Protein 4B0Z (pdb70)

Nearest PDB structures (foldseek):
  4b0z-assembly1_B  TM=9.616E-01  e=6.876E-28  Schizosaccharomyces pombe
  9e8g-assembly1_d  TM=8.064E-01  e=1.016E-12  Homo sapiens
  8amz-assembly1_T  TM=8.116E-01  e=1.556E-12  Spinacia oleracea
  6fvv-assembly1_T  TM=8.143E-01  e=1.439E-11  Saccharomyces cerevisiae S288C
  7w3f-assembly1_d  TM=8.340E-01  e=2.173E-09  Homo sapiens

Sequence (447 aa):
GPLGSMSTLDLNHLADLYDDRKDWNACKKKELLKLKVELAKQQNLFVPTSDKEKASFARNVVFEYGVLVSIIQTCDIESSFARYASQVIPFYHDSLVPSSRMMGLVTGLNLLYLLSEENRIAEFHTALESVPDKSLFERDPYVEWVISLEQNVMMEGAFDKVASMIRSCNFPEFSYFMKIVMSMVRNNEIATCAEKVYSEIPLSNATSLLYLENTKETEKLAEERGWDIRDGVIYFPDLNHLADLYDRKDWNACKKELLKLKVELAKQNLFVPTSDKEKASFARNVFEYGVLVSIQTCDIESFARYASQVIPFYHDSLVPSSRMGLVTGLNLLYLLSENRIAEFHTALESVPDKSLFERDPYVEWVISLEQNVMMMEGAFDKVASMIRRSCNFPEFSYFMKIVMSMMVRNNEIATCAEKVYSEIPLSNATSSLLYLENTKKETEKLAEERGWDIRDGVIYFPKE

B-factor: mean 35.3, std 14.36, range [13.05, 118.1]

Radius of gyration: 31.56 Å; Cα contacts (8 Å, |Δi|>4): 439; chains: 2; bounding box: 63×88×62 Å

Solvent-accessible surface area: 23572 Å² total; per-residue (Å²): 51,32,34,30,117,183,45,142,28,50,24,109,96,0,35,64,17,32,119,174,138,65,46,106,27,0,99,152,17,3,112,111,0,28,72,42,0,59,135,98,131,6,78,110,46,48,111,52,104,112,66,2,26,8,0,11,28,0,0,0,21,0,0,5,2,5,9,61,42,92,40,41,141,18,0,33,98,13,5,74,42,0,42,60,2,38,89,105,71,26,125,77,24,113,36,30,6,13,1,15,0,0,23,2,0,32,13,0,7,92,103,88,49,80,83,0,77,89,23,21,122,53,16,94,69,82,49,8,36,125,150,22,75,51,0,85,37,0,24,39,0,4,88,18,32,125,121,15,24,14,69,127,0,7,68,32,21,199,74,34,131,38,104,40,0,78,80,2,21,164,64,0,20,59,45,6,29,72,85,3,0,39,9,1,52,73,6,39,93,96,11,62,16,75,78,2,16,82,36,2,81,19,131,49,72,138,65,0,83,139,21,2,120,150,67,52,15,74,52,125,150,44,28,0,66,23,126,130,23,108,92,0,28,74,9,32,110,151,135,58,47,109,26,0,75,153,24,3,117,135,12,39,70,69,0,60,152,80,126,9,73,106,50,42,111,57,111,146,88,3,28,55,0,11,28,0,0,0,19,0,1,5,2,2,8,60,47,72,53,37,142,17,0,32,99,13,6,76,40,0,38,58,2,32,89,92,86,28,124,80,24,113,36,31,6,15,1,10,0,0,24,2,0,25,12,7,4,89,94,88,39,80,82,0,86,78,24,19,130,51,12,92,72,105,50,10,44,142,151,24,72,54,0,84,32,0,24,39,0,6,100,20,22,100,140,32,37,16,106,100,0,10,51,11,25,180,73,28,123,34,105,38,0,39,75,1,13,132,59,4,14,50,87,5,34,74,83,5,0,50,10,2,39,50,8,37,72,90,8,63,23,70,82,2,12,83,33,2,64,29,133,63,34,134,70,0,84,125,17,1,150,149,69,50,12,88,55,133,151,36,30,0,61,10,82,95,218

Structure (mmCIF, N/CA/C/O backbone):
data_4B0Z
#
_entry.id   4B0Z
#
_cell.length_a   41.780
_cell.length_b   91.380
_cell.length_c   143.340
_cell.angle_alpha   90.00
_cell.angle_beta   90.00
_cell.angle_gamma   90.00
#
_symmetry.space_group_name_H-M   'P 21 21 21'
#
loop_
_entity.id
_entity.type
_entity.pdbx_description
1 polymer '26S PROTEASOME REGULATORY SUBUNIT RPN12'
2 non-polymer 'NITRATE ION'
3 non-polymer MONOTHIOGLYCEROL
4 non-polymer GLYCEROL
5 water water
#
loop_
_atom_site.group_PDB
_atom_site.id
_atom_site.type_symbol
_atom_site.label_atom_id
_atom_site.label_alt_id
_atom_site.label_comp_id
_atom_site.label_asym_id
_atom_site.label_entity_id
_atom_site.label_seq_id
_atom_site.pdbx_PDB_ins_code
_atom_site.Cartn_x
_atom_site.Cartn_y
_atom_site.Cartn_z
_atom_site.occupancy
_atom_site.B_iso_or_equiv
_atom_site.auth_seq_id
_atom_site.auth_comp_id
_atom_site.auth_asym_id
_atom_site.auth_atom_id
_atom_site.pdbx_PDB_model_num
ATOM 1 N N . GLY A 1 1 ? 11.757 -15.422 -5.110 1.00 42.17 -4 GLY A N 1
ATOM 2 C CA . GLY A 1 1 ? 10.985 -14.483 -5.975 1.00 41.11 -4 GLY A CA 1
ATOM 3 C C . GLY A 1 1 ? 10.346 -13.373 -5.157 1.00 37.97 -4 GLY A C 1
ATOM 4 O O . GLY A 1 1 ? 10.462 -13.372 -3.939 1.00 37.86 -4 GLY A O 1
ATOM 10 N N . PRO A 1 2 ? 9.612 -12.450 -5.812 1.00 38.56 -3 PRO A N 1
ATOM 11 C CA . PRO A 1 2 ? 9.049 -11.288 -5.106 1.00 36.95 -3 PRO A CA 1
ATOM 12 C C . PRO A 1 2 ? 8.223 -11.649 -3.891 1.00 38.87 -3 PRO A C 1
ATOM 13 O O . PRO A 1 2 ? 8.065 -10.818 -3.015 1.00 41.89 -3 PRO A O 1
ATOM 24 N N . LEU A 1 3 ? 7.667 -12.849 -3.840 1.00 41.67 -2 LEU A N 1
ATOM 25 C CA . LEU A 1 3 ? 6.826 -13.218 -2.705 1.00 44.91 -2 LEU A CA 1
ATOM 26 C C . LEU A 1 3 ? 7.548 -14.042 -1.634 1.00 49.50 -2 LEU A C 1
ATOM 27 O O . LEU A 1 3 ? 7.108 -14.082 -0.484 1.00 53.82 -2 LEU A O 1
ATOM 43 N N . GLY A 1 4 ? 8.634 -14.713 -1.994 1.00 48.35 -1 GLY A N 1
AT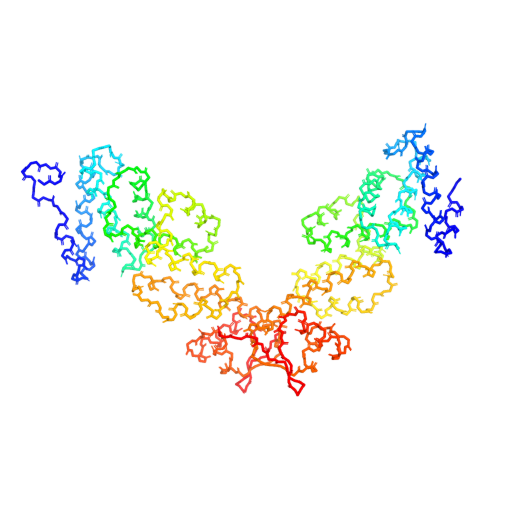OM 44 C CA . GLY A 1 4 ? 9.224 -15.663 -1.062 1.00 49.39 -1 GLY A CA 1
ATOM 45 C C . GLY A 1 4 ? 10.420 -16.399 -1.615 1.00 46.76 -1 GLY A C 1
ATOM 46 O O . GLY A 1 4 ? 10.491 -16.670 -2.799 1.00 45.19 -1 GLY A O 1
ATOM 50 N N . SER A 1 5 ? 11.352 -16.749 -0.734 1.00 48.85 0 SER A N 1
ATOM 51 C CA . SER A 1 5 ? 12.655 -17.272 -1.140 1.00 50.31 0 SER A CA 1
ATOM 52 C C . SER A 1 5 ? 12.620 -18.418 -2.167 1.00 47.56 0 SER A C 1
ATOM 53 O O . SER A 1 5 ? 13.377 -18.421 -3.146 1.00 49.66 0 SER A O 1
ATOM 61 N N . MET A 1 6 ? 11.783 -19.415 -1.938 1.00 42.19 1 MET A N 1
ATOM 62 C CA . MET A 1 6 ? 11.802 -20.581 -2.814 1.00 39.96 1 MET A CA 1
ATOM 63 C C . MET A 1 6 ? 10.666 -20.482 -3.841 1.00 38.66 1 MET A C 1
ATOM 64 O O . MET A 1 6 ? 10.449 -21.405 -4.595 1.00 40.10 1 MET A O 1
ATOM 78 N N . SER A 1 7 ? 9.941 -19.367 -3.857 1.00 35.33 2 SER A N 1
ATOM 79 C CA . SER A 1 7 ? 8.796 -19.238 -4.780 1.00 33.98 2 SER A CA 1
ATOM 80 C C . SER A 1 7 ? 9.166 -19.195 -6.287 1.00 35.39 2 SER A C 1
ATOM 81 O O . SER A 1 7 ? 10.156 -18.568 -6.678 1.00 38.79 2 SER A O 1
ATOM 89 N N . THR A 1 8 ? 8.379 -19.869 -7.123 1.00 31.52 3 THR A N 1
ATOM 90 C CA . THR A 1 8 ? 8.595 -19.875 -8.588 1.00 34.71 3 THR A CA 1
ATOM 91 C C . THR A 1 8 ? 7.489 -19.023 -9.283 1.00 34.00 3 THR A C 1
ATOM 92 O O . THR A 1 8 ? 7.280 -19.080 -10.537 1.00 33.77 3 THR A O 1
ATOM 103 N N . LEU A 1 9 ? 6.796 -18.220 -8.477 1.00 32.62 4 LEU A N 1
ATOM 104 C CA . LEU A 1 9 ? 5.675 -17.397 -8.977 1.00 31.12 4 LEU A CA 1
ATOM 105 C C . LEU A 1 9 ? 6.135 -15.960 -9.163 1.00 29.97 4 LEU A C 1
ATOM 106 O O . LEU A 1 9 ? 6.520 -15.262 -8.218 1.00 33.46 4 LEU A O 1
ATOM 122 N N . ASP A 1 10 ? 6.137 -15.503 -10.406 1.00 24.54 5 ASP A N 1
ATOM 123 C CA . ASP A 1 10 ? 6.515 -14.132 -10.669 1.00 22.64 5 ASP A CA 1
ATOM 124 C C . ASP A 1 10 ? 5.734 -13.703 -11.915 1.00 21.01 5 ASP A C 1
ATOM 125 O O . ASP A 1 10 ? 4.898 -14.474 -12.372 1.00 22.23 5 ASP A O 1
ATOM 134 N N . LEU A 1 11 ? 6.043 -12.511 -12.414 1.00 18.92 6 LEU A N 1
ATOM 135 C CA . LEU A 1 11 ? 5.290 -11.962 -13.556 1.00 18.69 6 LEU A CA 1
ATOM 136 C C . LEU A 1 11 ? 5.855 -12.297 -14.931 1.00 17.86 6 LEU A C 1
ATOM 137 O O . LEU A 1 11 ? 5.301 -11.818 -15.938 1.00 20.21 6 LEU A O 1
ATOM 153 N N . ASN A 1 12 ? 6.898 -13.104 -15.020 1.00 20.14 7 ASN A N 1
ATOM 154 C CA . ASN A 1 12 ? 7.501 -13.335 -16.317 1.00 20.54 7 ASN A CA 1
ATOM 155 C C . ASN A 1 12 ? 6.560 -14.025 -17.285 1.00 19.65 7 ASN A C 1
ATOM 156 O O . ASN A 1 12 ? 6.559 -13.701 -18.478 1.00 20.76 7 ASN A O 1
ATOM 167 N N . HIS A 1 13 ? 5.758 -14.989 -16.822 1.00 18.96 8 HIS A N 1
ATOM 168 C CA . HIS A 1 13 ? 4.869 -15.706 -17.726 1.00 18.32 8 HIS A CA 1
ATOM 169 C C . HIS A 1 13 ? 3.777 -14.745 -18.221 1.00 17.10 8 HIS A C 1
ATOM 170 O O . HIS A 1 13 ? 3.420 -14.742 -19.409 1.00 17.22 8 HIS A O 1
ATOM 185 N N . LEU A 1 14 ? 3.199 -13.951 -17.322 1.00 17.02 9 LEU A N 1
ATOM 186 C CA . LEU A 1 14 ? 2.157 -12.978 -17.720 1.00 15.90 9 LEU A CA 1
ATOM 187 C C . LEU A 1 14 ? 2.725 -12.009 -18.740 1.00 15.93 9 LEU A C 1
ATOM 188 O O . LEU A 1 14 ? 2.034 -11.703 -19.736 1.00 16.91 9 LEU A O 1
ATOM 204 N N . ALA A 1 15 ? 3.988 -11.619 -18.581 1.00 17.61 10 ALA A N 1
ATOM 205 C CA . ALA A 1 15 ? 4.616 -10.588 -19.428 1.00 17.99 10 ALA A CA 1
ATOM 206 C C . ALA A 1 15 ? 4.803 -11.205 -20.812 1.00 16.85 10 ALA A C 1
ATOM 207 O O . ALA A 1 15 ? 4.614 -10.502 -21.860 1.00 19.49 10 ALA A O 1
ATOM 214 N N . ASP A 1 16 ? 5.149 -12.488 -20.869 1.00 18.16 11 ASP A N 1
ATOM 215 C CA . ASP A 1 16 ? 5.231 -13.262 -22.127 1.00 18.87 11 ASP A CA 1
ATOM 216 C C . ASP A 1 16 ? 3.881 -13.351 -22.820 1.00 18.51 11 ASP A C 1
ATOM 217 O O . ASP A 1 16 ? 3.725 -12.982 -23.979 1.00 19.54 11 ASP A O 1
ATOM 226 N N . LEU A 1 17 ? 2.855 -13.765 -22.060 1.00 17.47 12 LEU A N 1
ATOM 227 C CA . LEU A 1 17 ? 1.515 -13.912 -22.596 1.00 17.03 12 LEU A CA 1
ATOM 228 C C . LEU A 1 17 ? 1.022 -12.584 -23.118 1.00 16.74 12 LEU A C 1
ATOM 229 O O . LEU A 1 17 ? 0.306 -12.548 -24.157 1.00 18.25 12 LEU A O 1
ATOM 245 N N . TYR A 1 18 ? 1.339 -11.486 -22.450 1.00 17.21 13 TYR A N 1
ATOM 246 C CA . TYR A 1 18 ? 0.874 -10.173 -22.845 1.00 18.64 13 TYR A CA 1
ATOM 247 C C . TYR A 1 18 ? 1.491 -9.795 -24.188 1.00 19.02 13 TYR A C 1
ATOM 248 O O . TYR A 1 18 ? 0.778 -9.330 -25.107 1.00 19.61 13 TYR A O 1
ATOM 266 N N A ASP A 1 19 ? 2.793 -10.004 -24.325 0.54 18.91 14 ASP A N 1
ATOM 267 N N B ASP A 1 19 ? 2.777 -10.028 -24.338 0.46 20.28 14 ASP A N 1
ATOM 268 C CA A ASP A 1 19 ? 3.484 -9.679 -25.594 0.54 20.08 14 ASP A CA 1
ATOM 269 C CA B ASP A 1 19 ? 3.416 -9.698 -25.612 0.46 23.00 14 ASP A CA 1
ATOM 270 C C A ASP A 1 19 ? 3.070 -10.641 -26.733 0.54 23.62 14 ASP A C 1
ATOM 271 C C B ASP A 1 19 ? 2.883 -10.575 -26.734 0.46 24.44 14 ASP A C 1
ATOM 272 O O A ASP A 1 19 ? 3.229 -10.303 -27.914 0.54 24.76 14 ASP A O 1
ATOM 273 O O B ASP A 1 19 ? 2.792 -10.128 -27.895 0.46 25.42 14 ASP A O 1
ATOM 290 N N . ARG A 1 20 ? 2.526 -11.806 -26.407 1.00 23.81 15 ARG A N 1
ATOM 291 C CA . ARG A 1 20 ? 1.962 -12.755 -27.374 1.00 25.64 15 ARG A CA 1
ATOM 292 C C . ARG A 1 20 ? 0.510 -12.378 -27.732 1.00 24.10 15 ARG A C 1
ATOM 293 O O . ARG A 1 20 ? -0.116 -13.037 -28.564 1.00 24.95 15 ARG A O 1
ATOM 315 N N . LYS A 1 21 ? -0.043 -11.373 -27.047 1.00 23.17 16 LYS A N 1
ATOM 316 C CA . LYS A 1 21 ? -1.477 -11.036 -27.175 1.00 23.18 16 LYS A CA 1
ATOM 317 C C . LYS A 1 21 ? -2.433 -12.192 -26.947 1.00 21.53 16 LYS A C 1
ATOM 318 O O . LYS A 1 21 ? -3.534 -12.228 -27.500 1.00 23.40 16 LYS A O 1
ATOM 337 N N . ASP A 1 22 ? -2.055 -13.137 -26.079 1.00 20.47 17 ASP A N 1
ATOM 338 C CA . ASP A 1 22 ? -2.902 -14.239 -25.723 1.00 22.15 17 ASP A CA 1
ATOM 339 C C . ASP A 1 22 ? -3.767 -13.774 -24.534 1.00 20.75 17 ASP A C 1
ATOM 340 O O . ASP A 1 22 ? -3.493 -14.052 -23.362 1.00 19.45 17 ASP A O 1
ATOM 349 N N . TRP A 1 23 ? -4.773 -13.010 -24.853 1.00 20.99 18 TRP A N 1
ATOM 350 C CA . TRP A 1 23 ? -5.559 -12.341 -23.823 1.00 20.74 18 TRP A CA 1
ATOM 351 C C . TRP A 1 23 ? -6.314 -13.330 -22.917 1.00 19.96 18 TRP A C 1
ATOM 352 O O . TRP A 1 23 ? -6.446 -13.079 -21.705 1.00 19.13 18 TRP A O 1
ATOM 373 N N . ASN A 1 24 ? -6.861 -14.420 -23.441 1.00 21.99 19 ASN A N 1
ATOM 374 C CA . ASN A 1 24 ? -7.554 -15.393 -22.604 1.00 22.68 19 ASN A CA 1
ATOM 375 C C . ASN A 1 24 ? -6.582 -16.014 -21.577 1.00 20.65 19 ASN A C 1
ATOM 376 O O . ASN A 1 24 ? -6.911 -16.201 -20.405 1.00 20.85 19 ASN A O 1
ATOM 387 N N . ALA A 1 25 ? -5.372 -16.323 -22.023 1.00 19.17 20 ALA A N 1
ATOM 388 C CA . ALA A 1 25 ? -4.351 -16.868 -21.110 1.00 19.38 20 ALA A CA 1
ATOM 389 C C . ALA A 1 25 ? -3.987 -15.775 -20.108 1.00 16.59 20 ALA A C 1
ATOM 390 O O . ALA A 1 25 ? -3.756 -16.078 -18.904 1.00 18.11 20 ALA A O 1
ATOM 397 N N . CYS A 1 26 ? -3.838 -14.549 -20.557 1.00 16.32 21 CYS A N 1
ATOM 398 C CA . CYS A 1 26 ? -3.547 -13.447 -19.622 1.00 17.50 21 CYS A CA 1
ATOM 399 C C . CYS A 1 26 ? -4.600 -13.390 -18.505 1.00 15.69 21 CYS A C 1
ATOM 400 O O . CYS A 1 26 ? -4.256 -13.195 -17.327 1.00 16.34 21 CYS A O 1
ATOM 408 N N . LYS A 1 27 ? -5.886 -13.498 -18.852 1.00 15.09 22 LYS A N 1
ATOM 409 C CA . LYS A 1 27 ? -6.947 -13.411 -17.836 1.00 15.89 22 LYS A CA 1
ATOM 410 C C . LYS A 1 27 ? -6.832 -14.547 -16.813 1.00 15.67 22 LYS A C 1
ATOM 411 O O . LYS A 1 27 ? -7.045 -14.344 -15.631 1.00 16.84 22 LYS A O 1
ATOM 430 N N A LYS A 1 28 ? -6.528 -15.751 -17.255 0.33 16.66 23 LYS A N 1
ATOM 431 N N C LYS A 1 28 ? -6.466 -15.737 -17.260 0.67 15.57 23 LYS A N 1
ATOM 432 C CA A LYS A 1 28 ? -6.388 -16.832 -16.306 0.33 18.19 23 LYS A CA 1
ATOM 433 C CA C LYS A 1 28 ? -6.344 -16.884 -16.375 0.67 17.46 23 LYS A CA 1
ATOM 434 C C A LYS A 1 28 ? -5.193 -16.505 -15.402 0.33 17.05 23 LYS A C 1
ATOM 435 C C C LYS A 1 28 ? -5.143 -16.713 -15.450 0.67 15.83 23 LYS A C 1
ATOM 436 O O A LYS A 1 28 ? -5.309 -16.507 -14.183 0.33 17.64 23 LYS A O 1
ATOM 437 O O C LYS A 1 28 ? -5.212 -17.074 -14.253 0.67 15.56 23 LYS A O 1
ATOM 474 N N . GLU A 1 29 ? -4.063 -16.145 -16.001 1.00 15.88 24 GLU A N 1
ATOM 475 C CA . GLU A 1 29 ? -2.848 -15.845 -15.217 1.00 15.81 24 GLU A CA 1
ATOM 476 C C . GLU A 1 29 ? -3.123 -14.738 -14.191 1.00 13.05 24 GLU A C 1
ATOM 477 O O . GLU A 1 29 ? -2.638 -14.816 -13.031 1.00 16.57 24 GLU A O 1
ATOM 490 N N . LEU A 1 30 ? -3.872 -13.705 -14.553 1.00 15.35 25 LEU A N 1
ATOM 491 C CA . LEU A 1 30 ? -4.264 -12.618 -13.644 1.00 14.01 25 LEU A CA 1
ATOM 492 C C . LEU A 1 30 ? -5.045 -13.159 -12.477 1.00 15.22 25 LEU A C 1
ATOM 493 O O . LEU A 1 30 ? -4.754 -12.772 -11.333 1.00 16.53 25 LEU A O 1
ATOM 509 N N . LEU A 1 31 ? -5.946 -14.103 -12.711 1.00 16.20 26 LEU A N 1
ATOM 510 C CA . LEU A 1 31 ? -6.736 -14.676 -11.618 1.00 17.07 26 LEU A CA 1
ATOM 511 C C . LEU A 1 31 ? -5.834 -15.468 -10.683 1.00 17.17 26 LEU A C 1
ATOM 512 O O . LEU A 1 31 ? -5.925 -15.304 -9.476 1.00 18.28 26 LEU A O 1
ATOM 528 N N . LYS A 1 32 ? -4.940 -16.260 -11.246 1.00 16.97 27 LYS A N 1
ATOM 529 C CA . LYS A 1 32 ? -3.940 -17.015 -10.481 1.00 18.42 27 LYS A CA 1
ATOM 530 C C . LYS A 1 32 ? -3.146 -16.076 -9.578 1.00 17.52 27 LYS A C 1
ATOM 531 O O . LYS A 1 32 ? -2.943 -16.355 -8.373 1.00 18.23 27 LYS A O 1
ATOM 550 N N . LEU A 1 33 ? -2.632 -14.994 -10.154 1.00 16.81 28 LEU A N 1
ATOM 551 C CA . LEU A 1 33 ? -1.809 -14.039 -9.439 1.00 16.89 28 LEU A CA 1
ATOM 552 C C . LEU A 1 33 ? -2.626 -13.364 -8.337 1.00 16.41 28 LEU A C 1
ATOM 553 O O . LEU A 1 33 ? -2.151 -13.218 -7.207 1.00 16.98 28 LEU A O 1
ATOM 569 N N . LYS A 1 34 ? -3.864 -12.944 -8.633 1.00 16.63 29 LYS A N 1
ATOM 570 C CA . LYS A 1 34 ? -4.723 -12.292 -7.634 1.00 17.41 29 LYS A CA 1
ATOM 571 C C . LYS A 1 34 ? -5.043 -13.233 -6.490 1.00 14.96 29 LYS A C 1
ATOM 572 O O . LYS A 1 34 ? -5.123 -12.740 -5.352 1.00 18.02 29 LYS A O 1
ATOM 591 N N . VAL A 1 35 ? -5.204 -14.515 -6.755 1.00 16.74 30 VAL A N 1
ATOM 592 C CA . VAL A 1 35 ? -5.441 -15.512 -5.682 1.00 17.69 30 VAL A CA 1
ATOM 593 C C . VAL A 1 35 ? -4.223 -15.478 -4.735 1.00 18.00 30 VAL A C 1
ATOM 594 O O . VAL A 1 35 ? -4.382 -15.477 -3.508 1.00 18.88 30 VAL A O 1
ATOM 607 N N . GLU A 1 36 ? -3.025 -15.485 -5.304 1.00 19.17 31 GLU A N 1
ATOM 608 C CA . GLU A 1 36 ? -1.819 -15.439 -4.457 1.00 20.27 31 GLU A CA 1
ATOM 609 C C . GLU A 1 36 ? -1.701 -14.132 -3.716 1.00 18.15 31 GLU A C 1
ATOM 610 O O . GLU A 1 36 ? -1.282 -14.105 -2.522 1.00 20.52 31 GLU A O 1
ATOM 622 N N . LEU A 1 37 ? -2.095 -12.998 -4.306 1.00 17.93 32 LEU A N 1
ATOM 623 C CA . LEU A 1 37 ? -2.120 -11.714 -3.621 1.00 17.24 32 LEU A CA 1
ATOM 624 C C . LEU A 1 37 ? -3.067 -11.810 -2.423 1.00 18.56 32 LEU A C 1
ATOM 625 O O . LEU A 1 37 ? -2.736 -11.316 -1.320 1.00 21.98 32 LEU A O 1
ATOM 641 N N . ALA A 1 38 ? -4.213 -12.441 -2.610 1.00 19.11 33 ALA A N 1
ATOM 642 C CA . ALA A 1 38 ? -5.160 -12.594 -1.495 1.00 20.20 33 ALA A CA 1
ATOM 643 C C . ALA A 1 38 ? -4.535 -13.406 -0.387 1.00 19.85 33 ALA A C 1
ATOM 644 O O . ALA A 1 38 ? -4.687 -13.010 0.790 1.00 21.34 33 ALA A O 1
ATOM 651 N N . LYS A 1 39 ? -3.861 -14.489 -0.742 1.00 21.02 34 LYS A N 1
ATOM 652 C CA . LYS A 1 39 ? -3.282 -15.395 0.285 1.00 22.31 34 LYS A CA 1
ATOM 653 C C . LYS A 1 39 ? -2.225 -14.628 1.094 1.00 22.85 34 LYS A C 1
ATOM 654 O O . LYS A 1 39 ? -2.001 -14.946 2.293 1.00 25.64 34 LYS A O 1
ATOM 673 N N A GLN A 1 40 ? -1.579 -13.632 0.500 0.45 22.08 35 GLN A N 1
ATOM 674 N N B GLN A 1 40 ? -1.589 -13.631 0.478 0.55 22.01 35 GLN A N 1
ATOM 675 C CA A GLN A 1 40 ? -0.490 -12.934 1.178 0.45 24.05 35 GLN A CA 1
ATOM 676 C CA B GLN A 1 40 ? -0.472 -12.896 1.080 0.55 24.45 35 GLN A CA 1
ATOM 677 C C A GLN A 1 40 ? -0.872 -11.518 1.635 0.45 23.54 35 GLN A C 1
ATOM 678 C C B GLN A 1 40 ? -0.873 -11.520 1.631 0.55 24.00 35 GLN A C 1
ATOM 679 O O A GLN A 1 40 ? -0.007 -10.710 1.991 0.45 23.84 35 GLN A O 1
ATOM 680 O O B GLN A 1 40 ? -0.015 -10.724 2.022 0.55 24.74 35 GLN A O 1
ATOM 707 N N . ASN A 1 41 ? -2.165 -11.197 1.624 1.00 22.62 36 ASN A N 1
ATOM 708 C CA . ASN A 1 41 ? -2.627 -9.903 2.060 1.00 22.84 36 ASN A CA 1
ATOM 709 C C . ASN A 1 41 ? -2.023 -8.730 1.329 1.00 23.65 36 ASN A C 1
ATOM 710 O O . ASN A 1 41 ? -1.611 -7.718 1.928 1.00 27.02 36 ASN A O 1
ATOM 722 N N . LEU A 1 42 ? -1.943 -8.841 0.004 1.00 20.87 37 LEU A N 1
ATOM 723 C CA . LEU A 1 42 ? -1.325 -7.802 -0.810 1.00 20.36 37 LEU A CA 1
ATOM 724 C C . LEU A 1 42 ? -2.225 -7.032 -1.778 1.00 21.47 37 LEU A C 1
ATOM 725 O O . LEU A 1 42 ? -1.756 -6.271 -2.627 1.00 23.72 37 LEU A O 1
ATOM 741 N N . PHE A 1 43 ? -3.532 -7.132 -1.613 1.00 21.05 38 PHE A N 1
ATOM 742 C CA . PHE A 1 43 ? -4.401 -6.265 -2.395 1.00 22.05 38 PHE A CA 1
ATOM 743 C C . PHE A 1 43 ? -4.248 -4.795 -2.041 1.00 24.09 38 PHE A C 1
ATOM 744 O O . PHE A 1 43 ? -4.455 -3.913 -2.872 1.00 29.64 38 PHE A O 1
ATOM 761 N N . VAL A 1 44 ? -3.981 -4.525 -0.769 1.00 25.60 39 VAL A N 1
ATOM 762 C CA . VAL A 1 44 ? -3.873 -3.183 -0.227 1.00 28.57 39 VAL A CA 1
ATOM 763 C C . VAL A 1 44 ? -2.396 -2.862 -0.180 1.00 26.28 39 VAL A C 1
ATOM 764 O O . VAL A 1 44 ? -1.614 -3.719 0.179 1.00 25.58 39 VAL A O 1
ATOM 777 N N . PRO A 1 45 ? -2.009 -1.659 -0.577 1.00 24.92 40 PRO A N 1
ATOM 778 C CA . PRO A 1 45 ? -0.578 -1.300 -0.580 1.00 25.68 40 PRO A CA 1
ATOM 779 C C . PRO A 1 45 ? 0.044 -1.439 0.799 1.00 25.93 40 PRO A C 1
ATOM 780 O O . PRO A 1 45 ? -0.596 -1.171 1.801 1.00 26.76 40 PRO A O 1
ATOM 791 N N . THR A 1 46 ? 1.296 -1.861 0.764 1.00 27.18 41 THR A N 1
ATOM 792 C CA . THR A 1 46 ? 2.105 -2.112 1.966 1.00 30.02 41 THR A CA 1
ATOM 793 C C . THR A 1 46 ? 3.384 -1.314 1.821 1.00 29.37 41 THR A C 1
ATOM 794 O O . THR A 1 46 ? 3.782 -0.972 0.697 1.00 28.85 41 THR A O 1
ATOM 805 N N . SER A 1 47 ? 4.059 -1.048 2.951 1.00 30.95 42 SER A N 1
ATOM 806 C CA . SER A 1 47 ? 5.316 -0.299 2.950 1.00 34.20 42 SER A CA 1
ATOM 807 C C . SER A 1 47 ? 6.476 -1.161 2.446 1.00 30.28 42 SER A C 1
ATOM 808 O O . SER A 1 47 ? 7.543 -0.639 2.115 1.00 30.27 42 SER A O 1
ATOM 816 N N . ASP A 1 48 ? 6.244 -2.457 2.351 1.00 26.25 43 ASP A N 1
ATOM 817 C CA . ASP A 1 48 ? 7.190 -3.403 1.779 1.00 25.90 43 ASP A CA 1
ATOM 818 C C . ASP A 1 48 ? 7.190 -3.183 0.265 1.00 25.91 43 ASP A C 1
ATOM 819 O O . ASP A 1 48 ? 6.314 -3.711 -0.427 1.00 25.57 43 ASP A O 1
ATOM 828 N N . LYS A 1 49 ? 8.168 -2.449 -0.248 1.00 24.50 44 LYS A N 1
ATOM 829 C CA . LYS A 1 49 ? 8.113 -1.972 -1.620 1.00 24.34 44 LYS A CA 1
ATOM 830 C C . LYS A 1 49 ? 8.228 -3.106 -2.633 1.00 22.99 44 LYS A C 1
ATOM 831 O O . LYS A 1 49 ? 7.667 -3.032 -3.731 1.00 23.72 44 LYS A O 1
ATOM 850 N N . GLU A 1 50 ? 8.988 -4.145 -2.306 1.00 23.44 45 GLU A N 1
ATOM 851 C CA . GLU A 1 50 ? 9.145 -5.306 -3.169 1.00 24.24 45 GLU A CA 1
ATOM 852 C C . GLU A 1 50 ? 7.765 -5.944 -3.437 1.00 22.66 45 GLU A C 1
ATOM 853 O O . GLU A 1 50 ? 7.384 -6.241 -4.590 1.00 23.06 45 GLU A O 1
ATOM 865 N N . LYS A 1 51 ? 7.045 -6.163 -2.364 1.00 21.31 46 LYS A N 1
ATOM 866 C CA . LYS A 1 51 ? 5.749 -6.815 -2.476 1.00 21.30 46 LYS A CA 1
ATOM 867 C C . LYS A 1 51 ? 4.733 -5.847 -3.077 1.00 21.07 46 LYS A C 1
ATOM 868 O O . LYS A 1 51 ? 3.889 -6.290 -3.911 1.00 20.45 46 LYS A O 1
ATOM 887 N N . ALA A 1 52 ? 4.775 -4.576 -2.687 1.00 21.30 47 ALA A N 1
ATOM 888 C CA . ALA A 1 52 ? 3.770 -3.592 -3.154 1.00 21.15 47 ALA A CA 1
ATOM 889 C C . ALA A 1 52 ? 3.998 -3.436 -4.640 1.00 18.24 47 ALA A C 1
ATOM 890 O O . ALA A 1 52 ? 3.005 -3.327 -5.434 1.00 19.62 47 ALA A O 1
ATOM 897 N N . SER A 1 53 ? 5.242 -3.393 -5.085 1.00 18.92 48 SER A N 1
ATOM 898 C CA . SER A 1 53 ? 5.521 -3.277 -6.529 1.00 20.26 48 SER A CA 1
ATOM 899 C C . SER A 1 53 ? 4.980 -4.455 -7.320 1.00 18.56 48 SER A C 1
ATOM 900 O O . SER A 1 53 ? 4.408 -4.292 -8.461 1.00 17.83 48 SER A O 1
ATOM 908 N N . PHE A 1 54 ? 5.070 -5.653 -6.776 1.00 18.64 49 PHE A N 1
ATOM 909 C CA . PHE A 1 54 ? 4.603 -6.866 -7.422 1.00 20.52 49 PHE A CA 1
ATOM 910 C C . PHE A 1 54 ? 3.062 -6.779 -7.579 1.00 19.63 49 PHE A C 1
ATOM 911 O O . PHE A 1 54 ? 2.536 -6.969 -8.671 1.00 17.53 49 PHE A O 1
ATOM 928 N N . ALA A 1 55 ? 2.372 -6.408 -6.510 1.00 18.69 50 ALA A N 1
ATOM 929 C CA . ALA A 1 55 ? 0.903 -6.316 -6.492 1.00 17.17 50 ALA A CA 1
ATOM 930 C C . ALA A 1 55 ? 0.446 -5.215 -7.489 1.00 16.72 50 ALA A C 1
ATOM 931 O O . ALA A 1 55 ? -0.461 -5.436 -8.363 1.00 17.02 50 ALA A O 1
ATOM 938 N N . ARG A 1 56 ? 1.052 -4.041 -7.399 1.00 16.64 51 ARG A N 1
ATOM 939 C CA . ARG A 1 56 ? 0.840 -2.942 -8.337 1.00 17.03 51 ARG A CA 1
ATOM 940 C C . ARG A 1 56 ? 0.990 -3.431 -9.805 1.00 16.34 51 ARG A C 1
ATOM 941 O O . ARG A 1 56 ? 0.086 -3.141 -10.681 1.00 17.23 51 ARG A O 1
ATOM 962 N N . ASN A 1 57 ? 2.041 -4.179 -10.080 1.00 16.53 52 ASN A N 1
ATOM 963 C CA . ASN A 1 57 ? 2.307 -4.645 -11.421 1.00 16.62 52 ASN A CA 1
ATOM 964 C C . ASN A 1 57 ? 1.208 -5.585 -11.934 1.00 16.06 52 ASN A C 1
ATOM 965 O O . ASN A 1 57 ? 0.796 -5.517 -13.101 1.00 16.56 52 ASN A O 1
ATOM 976 N N A VAL A 1 58 ? 0.734 -6.463 -11.082 0.89 15.11 53 VAL A N 1
ATOM 977 N N B VAL A 1 58 ? 0.688 -6.450 -11.073 0.11 16.20 53 VAL A N 1
ATOM 978 C CA A VAL A 1 58 ? -0.387 -7.354 -11.409 0.89 14.80 53 VAL A CA 1
ATOM 979 C CA B VAL A 1 58 ? -0.383 -7.351 -11.503 0.11 15.76 53 VAL A CA 1
ATOM 980 C C A VAL A 1 58 ? -1.569 -6.508 -11.808 0.89 15.05 53 VAL A C 1
ATOM 981 C C B VAL A 1 58 ? -1.673 -6.581 -11.781 0.11 15.69 53 VAL A C 1
ATOM 982 O O A VAL A 1 58 ? -2.166 -6.737 -12.889 0.89 15.40 53 VAL A O 1
ATOM 983 O O B VAL A 1 58 ? -2.419 -6.945 -12.697 0.11 16.26 53 VAL A O 1
ATOM 1008 N N . PHE A 1 59 ? -1.939 -5.523 -11.015 1.00 15.28 54 PHE A N 1
ATOM 1009 C CA . PHE A 1 59 ? -3.101 -4.668 -11.293 1.00 15.77 54 PHE A CA 1
ATOM 1010 C C . PHE A 1 59 ? -2.877 -3.873 -12.566 1.00 14.07 54 PHE A C 1
ATOM 1011 O O . PHE A 1 59 ? -3.869 -3.610 -13.298 1.00 15.12 54 PHE A O 1
ATOM 1029 N N . GLU A 1 60 ? -1.633 -3.431 -12.851 1.00 15.27 55 GLU A N 1
ATOM 1030 C CA . GLU A 1 60 ? -1.352 -2.681 -14.098 1.00 15.67 55 GLU A CA 1
ATOM 1031 C C . GLU A 1 60 ? -1.612 -3.559 -15.307 1.00 15.37 55 GLU A C 1
ATOM 1032 O O . GLU A 1 60 ? -2.247 -3.118 -16.322 1.00 15.94 55 GLU A O 1
ATOM 1044 N N . TYR A 1 61 ? -1.179 -4.800 -15.245 1.00 16.00 56 TYR A N 1
ATOM 1045 C CA . TYR A 1 61 ? -1.424 -5.733 -16.365 1.00 14.90 56 TYR A CA 1
ATOM 1046 C C . TYR A 1 61 ? -2.955 -5.907 -16.482 1.00 14.00 56 TYR A C 1
ATOM 1047 O O . TYR A 1 61 ? -3.491 -6.072 -17.589 1.00 15.07 56 TYR A O 1
ATOM 1065 N N . GLY A 1 62 ? -3.652 -5.937 -15.355 1.00 13.48 57 GLY A N 1
ATOM 1066 C CA . GLY A 1 62 ? -5.105 -6.053 -15.374 1.00 15.29 57 GLY A CA 1
ATOM 1067 C C . GLY A 1 62 ? -5.750 -4.910 -16.135 1.00 14.43 57 GLY A C 1
ATOM 1068 O O . GLY A 1 62 ? -6.681 -5.160 -16.962 1.00 14.07 57 GLY A O 1
ATOM 1072 N N . VAL A 1 63 ? -5.308 -3.684 -15.907 1.00 15.44 58 VAL A N 1
ATOM 1073 C CA . VAL A 1 63 ? -5.777 -2.491 -16.628 1.00 14.99 58 VAL A CA 1
ATOM 1074 C C . VAL A 1 63 ? -5.626 -2.762 -18.112 1.00 13.90 58 VAL A C 1
ATOM 1075 O O . VAL A 1 63 ? -6.591 -2.573 -18.909 1.00 15.65 58 VAL A O 1
ATOM 1088 N N . LEU A 1 64 ? -4.434 -3.154 -18.509 1.00 15.84 59 LEU A N 1
ATOM 1089 C CA . LEU A 1 64 ? -4.061 -3.283 -19.931 1.00 15.29 59 LEU A CA 1
ATOM 1090 C C . LEU A 1 64 ? -4.817 -4.425 -20.562 1.00 14.76 59 LEU A C 1
ATOM 1091 O O . LEU A 1 64 ? -5.348 -4.282 -21.676 1.00 15.83 59 LEU A O 1
ATOM 1107 N N . VAL A 1 65 ? -4.886 -5.580 -19.934 1.00 14.40 60 VAL A N 1
ATOM 1108 C CA . VAL A 1 65 ? -5.600 -6.717 -20.483 1.00 14.28 60 VAL A CA 1
ATOM 1109 C C . VAL A 1 65 ? -7.094 -6.386 -20.587 1.00 14.32 60 VAL A C 1
ATOM 1110 O O . VAL A 1 65 ? -7.764 -6.784 -21.564 1.00 16.00 60 VAL A O 1
ATOM 1123 N N . SER A 1 66 ? -7.633 -5.663 -19.645 1.00 14.83 61 SER A N 1
ATOM 1124 C CA . SER A 1 66 ? -9.060 -5.358 -19.644 1.00 16.64 61 SER A CA 1
ATOM 1125 C C . SER A 1 66 ? -9.391 -4.480 -20.828 1.00 15.41 61 SER A C 1
ATOM 1126 O O . SER A 1 66 ? -10.414 -4.717 -21.517 1.00 16.87 61 SER A O 1
ATOM 1134 N N A ILE A 1 67 ? -8.548 -3.520 -21.123 0.78 16.86 62 ILE A N 1
ATOM 1135 N N B ILE A 1 67 ? -8.565 -3.485 -21.109 0.22 16.39 62 ILE A N 1
ATOM 1136 C CA A ILE A 1 67 ? -8.878 -2.622 -22.245 0.78 19.32 62 ILE A CA 1
ATOM 1137 C CA B ILE A 1 67 ? -8.790 -2.649 -22.290 0.22 16.77 62 ILE A CA 1
ATOM 1138 C C A ILE A 1 67 ? -8.650 -3.404 -23.551 0.78 19.53 62 ILE A C 1
ATOM 1139 C C B ILE A 1 67 ? -8.725 -3.522 -23.530 0.22 18.88 62 ILE A C 1
ATOM 1140 O O A ILE A 1 67 ? -9.468 -3.230 -24.496 0.78 21.21 62 ILE A O 1
ATOM 1141 O O B ILE A 1 67 ? -9.623 -3.491 -24.384 0.22 20.17 62 ILE A O 1
ATOM 1172 N N . GLN A 1 68 ? -7.668 -4.313 -23.633 1.00 19.53 63 GLN A N 1
ATOM 1173 C CA . GLN A 1 68 ? -7.424 -5.134 -24.854 1.00 22.04 63 GLN A CA 1
ATOM 1174 C C . GLN A 1 68 ? -8.602 -6.066 -25.155 1.00 20.86 63 GLN A C 1
ATOM 1175 O O . GLN A 1 68 ? -8.738 -6.552 -26.300 1.00 22.99 63 GLN A O 1
ATOM 1190 N N . THR A 1 69 ? -9.410 -6.380 -24.125 1.00 18.36 64 THR A N 1
ATOM 1191 C CA . THR A 1 69 ? -10.508 -7.365 -24.250 1.00 17.79 64 THR A CA 1
ATOM 1192 C C . THR A 1 69 ? -11.840 -6.587 -24.141 1.00 16.18 64 THR A C 1
ATOM 1193 O O . THR A 1 69 ? -12.912 -7.167 -23.905 1.00 17.78 64 THR A O 1
ATOM 1204 N N . CYS A 1 70 ? -11.826 -5.267 -24.308 1.00 18.56 65 CYS A N 1
ATOM 1205 C CA . CYS A 1 70 ? -13.021 -4.464 -24.471 1.00 18.17 65 CYS A CA 1
ATOM 1206 C C . CYS A 1 70 ? -13.930 -4.480 -23.275 1.00 17.34 65 CYS A C 1
ATOM 1207 O O . CYS A 1 70 ? -15.121 -4.337 -23.364 1.00 17.61 65 CYS A O 1
ATOM 1214 N N . ASP A 1 71 ? -13.314 -4.587 -22.105 1.00 16.81 66 ASP A N 1
ATOM 1215 C CA . ASP A 1 71 ? -14.018 -4.845 -20.851 1.00 17.58 66 ASP A CA 1
ATOM 1216 C C . ASP A 1 71 ? -13.823 -3.668 -19.900 1.00 15.49 66 ASP A C 1
ATOM 1217 O O . ASP A 1 71 ? -12.862 -3.634 -19.062 1.00 16.89 66 ASP A O 1
ATOM 1226 N N . ILE A 1 72 ? -14.707 -2.679 -19.972 1.00 17.02 67 ILE A N 1
ATOM 1227 C CA . ILE A 1 72 ? -14.589 -1.445 -19.220 1.00 19.10 67 ILE A CA 1
ATOM 1228 C C . ILE A 1 72 ? -14.879 -1.678 -17.744 1.00 19.24 67 ILE A C 1
ATOM 1229 O O . ILE A 1 72 ? -14.265 -1.006 -16.893 1.00 19.18 67 ILE A O 1
ATOM 1245 N N . GLU A 1 73 ? -15.741 -2.642 -17.407 1.00 19.46 68 GLU A N 1
ATOM 1246 C CA . GLU A 1 73 ? -16.046 -2.859 -15.983 1.00 20.10 68 GLU A CA 1
ATOM 1247 C C . GLU A 1 73 ? -14.765 -3.359 -15.311 1.00 17.61 68 GLU A C 1
ATOM 1248 O O . GLU A 1 73 ? -14.422 -2.864 -14.251 1.00 18.69 68 GLU A O 1
ATOM 1260 N N A SER A 1 74 ? -14.074 -4.287 -15.944 0.95 17.15 69 SER A N 1
ATOM 1261 N N B SER A 1 74 ? -14.076 -4.301 -15.949 0.05 17.27 69 SER A N 1
ATOM 1262 C CA A SER A 1 74 ? -12.845 -4.835 -15.322 0.95 17.14 69 SER A CA 1
ATOM 1263 C CA B SER A 1 74 ? -12.840 -4.870 -15.412 0.05 16.39 69 SER A CA 1
ATOM 1264 C C A SER A 1 74 ? -11.783 -3.760 -15.351 0.95 15.95 69 SER A C 1
ATOM 1265 C C B SER A 1 74 ? -11.702 -3.855 -15.439 0.05 15.68 69 SER A C 1
ATOM 1266 O O A SER A 1 74 ? -10.989 -3.611 -14.377 0.95 15.68 69 SER A O 1
ATOM 1267 O O B SER A 1 74 ? -10.855 -3.847 -14.549 0.05 15.26 69 SER A O 1
ATOM 1282 N N . PHE A 1 75 ? -11.674 -3.016 -16.471 1.00 15.28 70 PHE A N 1
ATOM 1283 C CA . PHE A 1 75 ? -10.727 -1.925 -16.546 1.00 15.61 70 PHE A CA 1
ATOM 1284 C C . PHE A 1 75 ? -10.865 -0.959 -15.363 1.00 15.58 70 PHE A C 1
ATOM 1285 O O . PHE A 1 75 ? -9.870 -0.603 -14.712 1.00 16.43 70 PHE A O 1
ATOM 1303 N N . ALA A 1 76 ? -12.074 -0.538 -15.056 1.00 16.68 71 ALA A N 1
ATOM 1304 C CA . ALA A 1 76 ? -12.320 0.469 -14.043 1.00 19.19 71 ALA A CA 1
ATOM 1305 C C . ALA A 1 76 ? -12.002 -0.104 -12.668 1.00 18.32 71 ALA A C 1
ATOM 1306 O O . ALA A 1 76 ? -11.509 0.643 -11.802 1.00 20.39 71 ALA A O 1
ATOM 1313 N N . ARG A 1 77 ? -12.238 -1.396 -12.535 1.00 16.97 72 ARG A N 1
ATOM 1314 C CA . ARG A 1 77 ? -12.001 -2.105 -11.273 1.00 17.31 72 ARG A CA 1
ATOM 1315 C C . ARG A 1 77 ? -10.486 -2.088 -11.041 1.00 16.31 72 ARG A C 1
ATOM 1316 O O . ARG A 1 77 ? -9.969 -1.688 -9.970 1.00 17.72 72 ARG A O 1
ATOM 1337 N N . TYR A 1 78 ? -9.763 -2.593 -12.020 1.00 15.81 73 TYR A N 1
ATOM 1338 C CA . TYR A 1 78 ? -8.306 -2.640 -11.882 1.00 16.31 73 TYR A CA 1
ATOM 1339 C C . TYR A 1 78 ? -7.681 -1.251 -11.706 1.00 16.30 73 TYR A C 1
ATOM 1340 O O . TYR A 1 78 ? -6.715 -1.074 -10.920 1.00 17.20 73 TYR A O 1
ATOM 1358 N N . ALA A 1 79 ? -8.199 -0.245 -12.392 1.00 17.35 74 ALA A N 1
ATOM 1359 C CA . ALA A 1 79 ? -7.706 1.121 -12.261 1.00 17.76 74 ALA A CA 1
ATOM 1360 C C . ALA A 1 79 ? -7.891 1.592 -10.823 1.00 18.53 74 ALA A C 1
ATOM 1361 O O . ALA A 1 79 ? -6.986 2.241 -10.259 1.00 20.18 74 ALA A O 1
ATOM 1368 N N . SER A 1 80 ? -8.996 1.237 -10.207 1.00 19.89 75 SER A N 1
ATOM 1369 C CA . SER A 1 80 ? -9.289 1.678 -8.834 1.00 19.88 75 SER A CA 1
ATOM 1370 C C . SER A 1 80 ? -8.339 0.973 -7.872 1.00 20.29 75 SER A C 1
ATOM 1371 O O . SER A 1 80 ? -8.077 1.490 -6.780 1.00 22.13 75 SER A O 1
ATOM 1379 N N . GLN A 1 81 ? -7.864 -0.190 -8.252 1.00 20.10 76 GLN A N 1
ATOM 1380 C CA . GLN A 1 81 ? -6.944 -0.985 -7.413 1.00 19.42 76 GLN A CA 1
ATOM 1381 C C . GLN A 1 81 ? -5.514 -0.482 -7.574 1.00 19.51 76 GLN A C 1
ATOM 1382 O O . GLN A 1 81 ? -4.740 -0.524 -6.611 1.00 22.56 76 GLN A O 1
ATOM 1396 N N . VAL A 1 82 ? -5.143 -0.066 -8.757 1.00 21.48 77 VAL A N 1
ATOM 1397 C CA . VAL A 1 82 ? -3.738 0.265 -9.008 1.00 21.26 77 VAL A CA 1
ATOM 1398 C C . VAL A 1 82 ? -3.400 1.656 -8.523 1.00 21.83 77 VAL A C 1
ATOM 1399 O O . VAL A 1 82 ? -2.339 1.844 -7.969 1.00 21.42 77 VAL A O 1
ATOM 1412 N N . ILE A 1 83 ? -4.271 2.629 -8.661 1.00 22.40 78 ILE A N 1
ATOM 1413 C CA . ILE A 1 83 ? -3.864 3.989 -8.416 1.00 24.45 78 ILE A CA 1
ATOM 1414 C C . ILE A 1 83 ? -3.389 4.224 -6.957 1.00 24.99 78 ILE A C 1
ATOM 1415 O O . ILE A 1 83 ? -2.453 4.989 -6.766 1.00 23.92 78 ILE A O 1
ATOM 1431 N N . PRO A 1 84 ? -4.011 3.580 -5.965 1.00 23.53 79 PRO A N 1
ATOM 1432 C CA . PRO A 1 84 ? -3.520 3.773 -4.576 1.00 25.59 79 PRO A CA 1
ATOM 1433 C C . PRO A 1 84 ? -2.061 3.374 -4.400 1.00 26.01 79 PRO A C 1
ATOM 1434 O O . PRO A 1 84 ? -1.382 3.911 -3.507 1.00 26.07 79 PRO A O 1
ATOM 1445 N N . PHE A 1 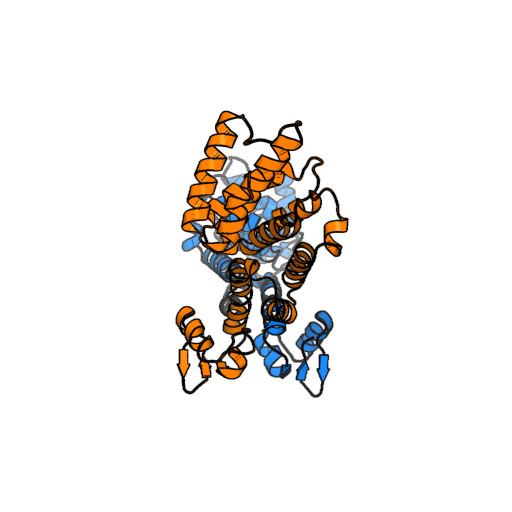85 ? -1.547 2.466 -5.237 1.00 22.24 80 PHE A N 1
ATOM 1446 C CA . PHE A 1 85 ? -0.133 2.090 -5.176 1.00 21.28 80 PHE A CA 1
ATOM 1447 C C . PHE A 1 85 ? 0.740 3.234 -5.639 1.00 23.71 80 PHE A C 1
ATOM 1448 O O . PHE A 1 85 ? 1.905 3.338 -5.250 1.00 26.02 80 PHE A O 1
ATOM 1465 N N . TYR A 1 86 ? 0.206 4.096 -6.493 1.00 22.38 81 TYR A N 1
ATOM 1466 C CA . TYR A 1 86 ? 0.955 5.197 -7.059 1.00 24.00 81 TYR A CA 1
ATOM 1467 C C . TYR A 1 86 ? 1.071 6.324 -6.032 1.00 26.42 81 TYR A C 1
ATOM 1468 O O . TYR A 1 86 ? 1.952 7.169 -6.137 1.00 28.93 81 TYR A O 1
ATOM 1486 N N . HIS A 1 87 ? 0.122 6.396 -5.123 1.00 30.09 82 HIS A N 1
ATOM 1487 C CA . HIS A 1 87 ? 0.092 7.472 -4.153 1.00 34.46 82 HIS A CA 1
ATOM 1488 C C . HIS A 1 87 ? 0.792 6.919 -2.901 1.00 39.45 82 HIS A C 1
ATOM 1489 O O . HIS A 1 87 ? 0.121 6.645 -1.898 1.00 42.78 82 HIS A O 1
ATOM 1504 N N . ASP A 1 88 ? 2.102 6.654 -3.084 1.00 38.70 83 ASP A N 1
ATOM 1505 C CA . ASP A 1 88 ? 3.173 6.283 -2.104 1.00 40.44 83 ASP A CA 1
ATOM 1506 C C . ASP A 1 88 ? 4.548 6.468 -2.824 1.00 40.38 83 ASP A C 1
ATOM 1507 O O . ASP A 1 88 ? 4.625 7.319 -3.698 1.00 43.24 83 ASP A O 1
ATOM 1516 N N . SER A 1 89 ? 5.626 5.709 -2.514 1.00 36.94 84 SER A N 1
ATOM 1517 C CA . SER A 1 89 ? 6.931 6.016 -3.162 1.00 35.97 84 SER A CA 1
ATOM 1518 C C . SER A 1 89 ? 7.686 4.918 -3.955 1.00 34.31 84 SER A C 1
ATOM 1519 O O . SER A 1 89 ? 8.927 4.873 -3.991 1.00 35.57 84 SER A O 1
ATOM 1527 N N . LEU A 1 90 ? 6.950 4.060 -4.652 1.00 31.71 85 LEU A N 1
ATOM 1528 C CA . LEU A 1 90 ? 7.567 3.065 -5.498 1.00 30.24 85 LEU A CA 1
ATOM 1529 C C . LEU A 1 90 ? 8.217 3.668 -6.720 1.00 31.48 85 LEU A C 1
ATOM 1530 O O . LEU A 1 90 ? 7.766 4.717 -7.202 1.00 32.87 85 LEU A O 1
ATOM 1546 N N . VAL A 1 91 ? 9.213 2.982 -7.267 1.00 31.37 86 VAL A N 1
ATOM 1547 C CA . VAL A 1 91 ? 9.798 3.356 -8.552 1.00 33.08 86 VAL A CA 1
ATOM 1548 C C . VAL A 1 91 ? 8.808 2.973 -9.650 1.00 31.48 86 VAL A C 1
ATOM 1549 O O . VAL A 1 91 ? 8.500 1.806 -9.773 1.00 29.41 86 VAL A O 1
ATOM 1562 N N . PRO A 1 92 ? 8.338 3.948 -10.438 1.00 30.15 87 PRO A N 1
ATOM 1563 C CA . PRO A 1 92 ? 7.345 3.608 -11.470 1.00 29.41 87 PRO A CA 1
ATOM 1564 C C . PRO A 1 92 ? 7.803 2.559 -12.466 1.00 27.88 87 PRO A C 1
ATOM 1565 O O . PRO A 1 92 ? 8.965 2.466 -12.911 1.00 29.87 87 PRO A O 1
ATOM 1576 N N . SER A 1 93 ? 6.855 1.711 -12.861 1.00 26.63 88 SER A N 1
ATOM 1577 C CA . SER A 1 93 ? 7.102 0.738 -13.874 1.00 25.32 88 SER A CA 1
ATOM 1578 C C . SER A 1 93 ? 6.995 1.378 -15.273 1.00 25.66 88 SER A C 1
ATOM 1579 O O . SER A 1 93 ? 6.597 2.534 -15.392 1.00 26.66 88 SER A O 1
ATOM 1587 N N . SER A 1 94 ? 7.366 0.604 -16.275 1.00 25.61 89 SER A N 1
ATOM 1588 C CA . SER A 1 94 ? 7.307 1.017 -17.679 1.00 29.52 89 SER A CA 1
ATOM 1589 C C . SER A 1 94 ? 5.859 1.228 -18.142 1.00 26.91 89 SER A C 1
ATOM 1590 O O . SER A 1 94 ? 5.635 1.805 -19.232 1.00 27.56 89 SER A O 1
ATOM 1598 N N . ARG A 1 95 ? 4.890 0.752 -17.329 1.00 23.71 90 ARG A N 1
ATOM 1599 C CA . ARG A 1 95 ? 3.455 0.860 -17.690 1.00 21.87 90 ARG A CA 1
ATOM 1600 C C . ARG A 1 95 ? 2.740 2.057 -17.054 1.00 21.57 90 ARG A C 1
ATOM 1601 O O . ARG A 1 95 ? 1.584 2.363 -17.400 1.00 21.29 90 ARG A O 1
ATOM 1622 N N A MET A 1 96 ? 3.383 2.739 -16.110 0.66 23.23 91 MET A N 1
ATOM 1623 N N B MET A 1 96 ? 3.380 2.739 -16.105 0.34 23.72 91 MET A N 1
ATOM 1624 C CA A MET A 1 96 ? 2.696 3.732 -15.323 0.66 24.07 91 MET A CA 1
ATOM 1625 C CA B MET A 1 96 ? 2.672 3.741 -15.318 0.34 25.31 91 MET A CA 1
ATOM 1626 C C A MET A 1 96 ? 2.141 4.886 -16.193 0.66 23.14 91 MET A C 1
ATOM 1627 C C B MET A 1 96 ? 2.136 4.892 -16.186 0.34 23.94 91 MET A C 1
ATOM 1628 O O A MET A 1 96 ? 1.026 5.316 -15.990 0.66 22.40 91 MET A O 1
ATOM 1629 O O B MET A 1 96 ? 1.025 5.346 -15.971 0.34 23.43 91 MET A O 1
ATOM 1656 N N . GLY A 1 97 ? 2.907 5.345 -17.166 1.00 23.38 92 GLY A N 1
ATOM 1657 C CA . GLY A 1 97 ? 2.452 6.444 -17.999 1.00 24.92 92 GLY A CA 1
ATOM 1658 C C . GLY A 1 97 ? 1.196 6.056 -18.766 1.00 24.02 92 GLY A C 1
ATOM 1659 O O . GLY A 1 97 ? 0.226 6.803 -18.791 1.00 23.25 92 GLY A O 1
ATOM 1664 N N . LEU A 1 98 ? 1.242 4.894 -19.376 1.00 21.97 93 LEU A N 1
ATOM 1665 C CA . LEU A 1 98 ? 0.110 4.340 -20.177 1.00 19.58 93 LEU A CA 1
ATOM 1666 C C . LEU A 1 98 ? -1.123 4.144 -19.277 1.00 18.91 93 LEU A C 1
ATOM 1667 O O . LEU A 1 98 ? -2.269 4.494 -19.624 1.00 21.09 93 LEU A O 1
ATOM 1683 N N . VAL A 1 99 ? -0.951 3.565 -18.098 1.00 19.17 94 VAL A N 1
ATOM 1684 C CA . VAL A 1 99 ? -2.096 3.379 -17.183 1.00 20.03 94 VAL A CA 1
ATOM 1685 C C . VAL A 1 99 ? -2.696 4.707 -16.743 1.00 21.43 94 VAL A C 1
ATOM 1686 O O . VAL A 1 99 ? -3.919 4.884 -16.706 1.00 21.22 94 VAL A O 1
ATOM 1699 N N . THR A 1 100 ? -1.833 5.690 -16.432 1.00 21.72 95 THR A N 1
ATOM 1700 C CA . THR A 1 100 ? -2.295 6.977 -15.963 1.00 23.61 95 THR A CA 1
ATOM 1701 C C . THR A 1 100 ? -3.054 7.660 -17.117 1.00 24.40 95 THR A C 1
ATOM 1702 O O . THR A 1 100 ? -4.136 8.204 -16.925 1.00 23.59 95 THR A O 1
ATOM 1713 N N . GLY A 1 101 ? -2.467 7.601 -18.287 1.00 22.15 96 GLY A N 1
ATOM 1714 C CA . GLY A 1 101 ? -3.133 8.163 -19.471 1.00 23.63 96 GLY A CA 1
ATOM 1715 C C . GLY A 1 101 ? -4.485 7.501 -19.744 1.00 23.54 96 GLY A C 1
ATOM 1716 O O . GLY A 1 101 ? -5.478 8.204 -20.031 1.00 22.50 96 GLY A O 1
ATOM 1720 N N . LEU A 1 102 ? -4.542 6.177 -19.649 1.00 20.61 97 LEU A N 1
ATOM 1721 C CA . LEU A 1 102 ? -5.801 5.467 -19.871 1.00 20.08 97 LEU A CA 1
ATOM 1722 C C . LEU A 1 102 ? -6.865 5.897 -18.887 1.00 20.06 97 LEU A C 1
ATOM 1723 O O . LEU A 1 102 ? -8.040 6.080 -19.255 1.00 20.88 97 LEU A O 1
ATOM 1739 N N . ASN A 1 103 ? -6.522 6.045 -17.610 1.00 22.10 98 ASN A N 1
ATOM 1740 C CA . ASN A 1 103 ? -7.476 6.463 -16.614 1.00 22.87 98 ASN A CA 1
ATOM 1741 C C . ASN A 1 103 ? -8.017 7.854 -16.963 1.00 23.00 98 ASN A C 1
ATOM 1742 O O . ASN A 1 103 ? -9.220 8.084 -16.933 1.00 23.90 98 ASN A O 1
ATOM 1753 N N . LEU A 1 104 ? -7.120 8.748 -17.352 1.00 24.08 99 LEU A N 1
ATOM 1754 C CA . LEU A 1 104 ? -7.507 10.103 -17.738 1.00 23.22 99 LEU A CA 1
ATOM 1755 C C . LEU A 1 104 ? -8.428 10.046 -18.977 1.00 21.82 99 LEU A C 1
ATOM 1756 O O . LEU A 1 104 ? -9.457 10.690 -18.977 1.00 23.09 99 LEU A O 1
ATOM 1772 N N . LEU A 1 105 ? -8.051 9.261 -19.977 1.00 22.27 100 LEU A N 1
ATOM 1773 C CA . LEU A 1 105 ? -8.798 9.153 -21.234 1.00 22.02 100 LEU A CA 1
ATOM 1774 C C . LEU A 1 105 ? -10.186 8.579 -20.972 1.00 20.88 100 LEU A C 1
ATOM 1775 O O . LEU A 1 105 ? -11.176 9.003 -21.563 1.00 22.35 100 LEU A O 1
ATOM 1791 N N . TYR A 1 106 ? -10.267 7.580 -20.096 1.00 20.81 101 TYR A N 1
ATOM 1792 C CA . TYR A 1 106 ? -11.549 7.071 -19.652 1.00 21.25 101 TYR A CA 1
ATOM 1793 C C . TYR A 1 106 ? -12.446 8.152 -19.037 1.00 23.71 101 TYR A C 1
ATOM 1794 O O . TYR A 1 106 ? -13.592 8.301 -19.448 1.00 24.08 101 TYR A O 1
ATOM 1812 N N . LEU A 1 107 ? -11.929 8.930 -18.084 1.00 24.08 102 LEU A N 1
ATOM 1813 C CA . LEU A 1 107 ? -12.710 10.013 -17.485 1.00 25.33 102 LEU A CA 1
ATOM 1814 C C . LEU A 1 107 ? -13.144 11.022 -18.543 1.00 26.01 102 LEU A C 1
ATOM 1815 O O . LEU A 1 107 ? -14.294 11.423 -18.538 1.00 26.97 102 LEU A O 1
ATOM 1831 N N . LEU A 1 108 ? -12.271 11.348 -19.491 1.00 25.87 103 LEU A N 1
ATOM 1832 C CA . LEU A 1 108 ? -12.655 12.286 -20.560 1.00 26.42 103 LEU A CA 1
ATOM 1833 C C . LEU A 1 108 ? -13.767 11.701 -21.401 1.00 26.35 103 LEU A C 1
ATOM 1834 O O . LEU A 1 108 ? -14.713 12.413 -21.752 1.00 27.34 103 LEU A O 1
ATOM 1850 N N . SER A 1 109 ? -13.647 10.414 -21.750 1.00 25.59 104 SER A N 1
ATOM 1851 C CA . SER A 1 109 ? -14.618 9.780 -22.624 1.00 26.39 104 SER A CA 1
ATOM 1852 C C . SER A 1 109 ? -16.016 9.738 -21.977 1.00 28.85 104 SER A C 1
ATOM 1853 O O . SER A 1 109 ? -17.035 9.639 -22.696 1.00 29.72 104 SER A O 1
ATOM 1861 N N A GLU A 1 110 ? -16.058 9.804 -20.646 0.41 31.32 105 GLU A N 1
ATOM 1862 N N B GLU A 1 110 ? -16.092 9.784 -20.647 0.59 31.52 105 GLU A N 1
ATOM 1863 C CA A GLU A 1 110 ? -17.309 9.756 -19.900 0.41 33.80 105 GLU A CA 1
ATOM 1864 C CA B GLU A 1 110 ? -17.385 9.746 -19.974 0.59 34.59 105 GLU A CA 1
ATOM 1865 C C A GLU A 1 110 ? -17.776 11.152 -19.511 0.41 34.40 105 GLU A C 1
ATOM 1866 C C B GLU A 1 110 ? -17.882 11.151 -19.641 0.59 34.52 105 GLU A C 1
ATOM 1867 O O A GLU A 1 110 ? -18.678 11.309 -18.683 0.41 36.33 105 GLU A O 1
ATOM 1868 O O B GLU A 1 110 ? -18.906 11.312 -18.978 0.59 35.36 105 GLU A O 1
ATOM 1891 N N . ASN A 1 111 ? -17.167 12.161 -20.121 1.00 32.97 106 ASN A N 1
ATOM 1892 C CA . ASN A 1 111 ? -17.462 13.550 -19.780 1.00 34.94 106 ASN A CA 1
ATOM 1893 C C . ASN A 1 111 ? -17.423 13.814 -18.267 1.00 35.49 106 ASN A C 1
ATOM 1894 O O . ASN A 1 111 ? -18.213 14.589 -17.723 1.00 36.92 106 ASN A O 1
ATOM 1906 N N . ARG A 1 112 ? -16.494 13.155 -17.583 1.00 34.54 107 ARG A N 1
ATOM 1907 C CA . ARG A 1 112 ? -16.309 13.350 -16.149 1.00 35.73 107 ARG A CA 1
ATOM 1908 C C . ARG A 1 112 ? -15.167 14.336 -15.974 1.00 37.68 107 ARG A C 1
ATOM 1909 O O . ARG A 1 112 ? -14.075 14.017 -15.493 1.00 37.39 107 ARG A O 1
ATOM 1930 N N . ILE A 1 113 ? -15.442 15.566 -16.384 1.00 36.70 108 ILE A N 1
ATOM 1931 C CA . ILE A 1 113 ? -14.393 16.542 -16.569 1.00 38.67 108 ILE A CA 1
ATOM 1932 C C . ILE A 1 113 ? -13.871 17.030 -15.235 1.00 38.81 108 ILE A C 1
ATOM 1933 O O . ILE A 1 113 ? -12.682 17.218 -15.084 1.00 38.40 108 ILE A O 1
ATOM 1949 N N . ALA A 1 114 ? -14.736 17.170 -14.240 1.00 42.31 109 ALA A N 1
ATOM 1950 C CA . ALA A 1 114 ? -14.260 17.552 -12.910 1.00 43.01 109 ALA A CA 1
ATOM 1951 C C . ALA A 1 114 ? -13.239 16.534 -12.403 1.00 40.08 109 ALA A C 1
ATOM 1952 O O . ALA A 1 114 ? -12.134 16.893 -11.998 1.00 38.10 109 ALA A O 1
ATOM 1959 N N . GLU A 1 115 ? -13.611 15.263 -12.465 1.00 40.34 110 GLU A N 1
ATOM 1960 C CA . GLU A 1 115 ? -12.762 14.175 -11.986 1.00 40.40 110 GLU A CA 1
ATOM 1961 C C . GLU A 1 115 ? -11.469 14.056 -12.784 1.00 36.83 110 GLU A C 1
ATOM 1962 O O . GLU A 1 115 ? -10.432 13.738 -12.232 1.00 36.52 110 GLU A O 1
ATOM 1974 N N . PHE A 1 116 ? -11.527 14.346 -14.080 1.00 34.68 111 PHE A N 1
ATOM 1975 C CA . PHE A 1 116 ? -10.324 14.411 -14.901 1.00 32.86 111 PHE A CA 1
ATOM 1976 C C . PHE A 1 116 ? -9.292 15.332 -14.244 1.00 34.06 111 PHE A C 1
ATOM 1977 O O . PHE A 1 116 ? -8.120 14.975 -14.116 1.00 34.72 111 PHE A O 1
ATOM 1994 N N . HIS A 1 117 ? -9.729 16.534 -13.868 1.00 36.90 112 HIS A N 1
ATOM 1995 C CA . HIS A 1 117 ? -8.811 17.539 -13.360 1.00 36.82 112 HIS A CA 1
ATOM 1996 C C . HIS A 1 117 ? -8.357 17.254 -11.937 1.00 37.78 112 HIS A C 1
ATOM 1997 O O . HIS A 1 117 ? -7.204 17.519 -11.606 1.00 38.21 112 HIS A O 1
ATOM 2012 N N . THR A 1 118 ? -9.232 16.665 -11.132 1.00 38.84 113 THR A N 1
ATOM 2013 C CA . THR A 1 118 ? -8.859 16.225 -9.793 1.00 40.05 113 THR A CA 1
ATOM 2014 C C . THR A 1 118 ? -7.796 15.138 -9.909 1.00 38.54 113 THR A C 1
ATOM 2015 O O . THR A 1 118 ? -6.819 15.094 -9.150 1.00 40.80 113 THR A O 1
ATOM 2026 N N . ALA A 1 119 ? -7.977 14.257 -10.886 1.00 39.05 114 ALA A N 1
ATOM 2027 C CA . ALA A 1 119 ? -7.030 13.193 -11.105 1.00 37.13 114 ALA A CA 1
ATOM 2028 C C . ALA A 1 119 ? -5.684 13.758 -11.519 1.00 38.04 114 ALA A C 1
ATOM 2029 O O . ALA A 1 119 ? -4.646 13.236 -11.127 1.00 38.16 114 ALA A O 1
ATOM 2036 N N . LEU A 1 120 ? -5.672 14.837 -12.299 1.00 39.14 115 LEU A N 1
ATOM 2037 C CA . LEU A 1 120 ? -4.397 15.476 -12.639 1.00 42.20 115 LEU A CA 1
ATOM 2038 C C . LEU A 1 120 ? -3.750 16.101 -11.405 1.00 45.58 115 LEU A C 1
ATOM 2039 O O . LEU A 1 120 ? -2.528 16.055 -11.244 1.00 44.98 115 LEU A O 1
ATOM 2055 N N . GLU A 1 121 ? -4.565 16.704 -10.548 1.00 49.38 116 GLU A N 1
ATOM 2056 C CA . GLU A 1 121 ? -4.031 17.339 -9.345 1.00 54.31 116 GLU A CA 1
ATOM 2057 C C . GLU A 1 121 ? -3.461 16.304 -8.384 1.00 56.47 116 GLU A C 1
ATOM 2058 O O . GLU A 1 121 ? -2.609 16.627 -7.549 1.00 55.72 116 GLU A O 1
ATOM 2070 N N . SER A 1 122 ? -3.932 15.064 -8.514 1.00 57.89 117 SER A N 1
ATOM 2071 C CA . SER A 1 122 ? -3.517 13.970 -7.643 1.00 58.78 117 SER A CA 1
ATOM 2072 C C . SER A 1 122 ? -2.192 13.338 -8.058 1.00 60.17 117 SER A C 1
ATOM 2073 O O . SER A 1 122 ? -1.543 12.689 -7.249 1.00 60.99 117 SER A O 1
ATOM 2081 N N . VAL A 1 123 ? -1.797 13.504 -9.314 1.00 61.38 118 VAL A N 1
ATOM 2082 C CA . VAL A 1 123 ? -0.555 12.908 -9.792 1.00 63.87 118 VAL A CA 1
ATOM 2083 C C . VAL A 1 123 ? 0.625 13.542 -9.062 1.00 66.22 118 VAL A C 1
ATOM 2084 O O . VAL A 1 123 ? 0.891 14.730 -9.228 1.00 66.15 118 VAL A O 1
ATOM 2097 N N . PRO A 1 124 ? 1.334 12.748 -8.240 1.00 68.69 119 PRO A N 1
ATOM 2098 C CA . PRO A 1 124 ? 2.435 13.253 -7.406 1.00 69.16 119 PRO A CA 1
ATOM 2099 C C . PRO A 1 124 ? 3.501 13.995 -8.206 1.00 68.18 119 PRO A C 1
ATOM 2100 O O . PRO A 1 124 ? 3.825 15.132 -7.879 1.00 68.03 119 PRO A O 1
ATOM 2111 N N . ASP A 1 125 ? 4.029 13.354 -9.243 1.00 68.10 120 ASP A N 1
ATOM 2112 C CA . ASP A 1 125 ? 5.081 13.952 -10.066 1.00 67.71 120 ASP A CA 1
ATOM 2113 C C . ASP A 1 125 ? 4.526 14.644 -11.318 1.00 64.19 120 ASP A C 1
ATOM 2114 O O . ASP A 1 125 ? 4.301 14.009 -12.348 1.00 62.60 120 ASP A O 1
ATOM 2123 N N . LYS A 1 126 ? 4.333 15.956 -11.230 1.00 63.15 121 LYS A N 1
ATOM 2124 C CA . LYS A 1 126 ? 3.640 16.694 -12.285 1.00 62.09 121 LYS A CA 1
ATOM 2125 C C . LYS A 1 126 ? 4.486 16.937 -13.531 1.00 58.51 121 LYS A C 1
ATOM 2126 O O . LYS A 1 126 ? 3.964 17.367 -14.560 1.00 58.01 121 LYS A O 1
ATOM 2145 N N . SER A 1 127 ? 5.778 16.631 -13.451 1.00 54.16 122 SER A N 1
ATOM 2146 C CA . SER A 1 127 ? 6.623 16.616 -14.633 1.00 50.84 122 SER A CA 1
ATOM 2147 C C . SER A 1 127 ? 6.140 15.529 -15.609 1.00 47.68 122 SER A C 1
ATOM 2148 O O . SER A 1 127 ? 6.478 15.534 -16.796 1.00 44.45 122 SER A O 1
ATOM 2156 N N . LEU A 1 128 ? 5.357 14.586 -15.095 1.00 46.48 123 LEU A N 1
ATOM 2157 C CA . LEU A 1 128 ? 4.820 13.506 -15.910 1.00 44.64 123 LEU A CA 1
ATOM 2158 C C . LEU A 1 128 ? 3.952 14.102 -17.028 1.00 43.09 123 LEU A C 1
ATOM 2159 O O . LEU A 1 128 ? 3.918 13.567 -18.125 1.00 42.44 123 LEU A O 1
ATOM 2175 N N . PHE A 1 129 ? 3.286 15.217 -16.738 1.00 41.38 124 PHE A N 1
ATOM 2176 C CA . PHE A 1 129 ? 2.474 15.934 -17.733 1.00 41.53 124 PHE A CA 1
ATOM 2177 C C . PHE A 1 129 ? 3.214 16.310 -19.038 1.00 43.71 124 PHE A C 1
ATOM 2178 O O . PHE A 1 129 ? 2.578 16.436 -20.091 1.00 44.46 124 PHE A O 1
ATOM 2195 N N . GLU A 1 130 ? 4.531 16.515 -18.978 1.00 45.03 125 GLU A N 1
ATOM 2196 C CA . GLU A 1 130 ? 5.303 16.832 -20.184 1.00 46.94 125 GLU A CA 1
ATOM 2197 C C . GLU A 1 130 ? 6.215 15.688 -20.624 1.00 45.75 125 GLU A C 1
ATOM 2198 O O . GLU A 1 130 ? 6.412 15.470 -21.818 1.00 47.62 125 GLU A O 1
ATOM 2210 N N . ARG A 1 131 ? 6.766 14.964 -19.661 1.00 44.36 126 ARG A N 1
ATOM 2211 C CA . ARG A 1 131 ? 7.730 13.904 -19.935 1.00 44.77 126 ARG A CA 1
ATOM 2212 C C . ARG A 1 131 ? 7.080 12.679 -20.561 1.00 41.73 126 ARG A C 1
ATOM 2213 O O . ARG A 1 131 ? 7.655 12.058 -21.450 1.00 40.64 126 ARG A O 1
ATOM 2234 N N . ASP A 1 132 ? 5.887 12.317 -20.101 1.00 40.24 127 ASP A N 1
ATOM 2235 C CA . ASP A 1 132 ? 5.298 11.061 -20.551 1.00 36.78 127 ASP A CA 1
ATOM 2236 C C . ASP A 1 132 ? 4.397 11.262 -21.775 1.00 34.41 127 ASP A C 1
ATOM 2237 O O . ASP A 1 132 ? 3.487 12.065 -21.721 1.00 32.62 127 ASP A O 1
ATOM 2246 N N . PRO A 1 133 ? 4.672 10.541 -22.868 1.00 33.13 128 PRO A N 1
ATOM 2247 C CA . PRO A 1 133 ? 3.919 10.754 -24.121 1.00 32.16 128 PRO A CA 1
ATOM 2248 C C . PRO A 1 133 ? 2.409 10.482 -23.986 1.00 27.27 128 PRO A C 1
ATOM 2249 O O . PRO A 1 133 ? 1.571 11.157 -24.621 1.00 28.54 128 PRO A O 1
ATOM 2260 N N . TYR A 1 134 ? 2.046 9.475 -23.192 1.00 29.30 129 TYR A N 1
ATOM 2261 C CA . TYR A 1 134 ? 0.628 9.124 -23.078 1.00 29.44 129 TYR A CA 1
ATOM 2262 C C . TYR A 1 134 ? -0.146 10.204 -22.341 1.00 28.11 129 TYR A C 1
ATOM 2263 O O . TYR A 1 134 ? -1.195 10.666 -22.789 1.00 28.90 129 TYR A O 1
ATOM 2281 N N . VAL A 1 135 ? 0.362 10.625 -21.192 1.00 28.75 130 VAL A N 1
ATOM 2282 C CA . VAL A 1 135 ? -0.307 11.603 -20.365 1.00 29.26 130 VAL A CA 1
ATOM 2283 C C . VAL A 1 135 ? -0.363 12.957 -21.079 1.00 30.02 130 VAL A C 1
ATOM 2284 O O . VAL A 1 135 ? -1.382 13.632 -21.045 1.00 28.46 130 VAL A O 1
ATOM 2297 N N . GLU A 1 136 ? 0.724 13.315 -21.742 1.00 29.80 131 GLU A N 1
ATOM 2298 C CA . GLU A 1 136 ? 0.809 14.602 -22.479 1.00 29.50 131 GLU A CA 1
ATOM 2299 C C . GLU A 1 136 ? -0.232 14.660 -23.603 1.00 30.33 131 GLU A C 1
ATOM 2300 O O . GLU A 1 136 ? -0.890 15.699 -23.789 1.00 30.76 131 GLU A O 1
ATOM 2312 N N . TRP A 1 137 ? -0.362 13.560 -24.341 1.00 28.64 132 TRP A N 1
ATOM 2313 C CA . TRP A 1 137 ? -1.368 13.451 -25.421 1.00 28.99 132 TRP A CA 1
ATOM 2314 C C . TRP A 1 137 ? -2.785 13.582 -24.859 1.00 27.06 132 TRP A C 1
ATOM 2315 O O . TRP A 1 137 ? -3.604 14.337 -25.385 1.00 26.49 132 TRP A O 1
ATOM 2336 N N . VAL A 1 138 ? -3.117 12.841 -23.788 1.00 25.65 133 VAL A N 1
ATOM 2337 C CA . VAL A 1 138 ? -4.456 12.955 -23.251 1.00 23.80 133 VAL A CA 1
ATOM 2338 C C . VAL A 1 138 ? -4.761 14.382 -22.718 1.00 25.65 133 VAL A C 1
ATOM 2339 O O . VAL A 1 138 ? -5.844 14.898 -22.854 1.00 26.97 133 VAL A O 1
ATOM 2352 N N . ILE A 1 139 ? -3.792 15.006 -22.051 1.00 26.89 134 ILE A N 1
ATOM 2353 C CA . ILE A 1 139 ? -4.000 16.352 -21.565 1.00 29.86 134 ILE A CA 1
ATOM 2354 C C . ILE A 1 139 ? -4.357 17.273 -22.747 1.00 30.40 134 ILE A C 1
ATOM 2355 O O . ILE A 1 139 ? -5.286 18.061 -22.633 1.00 30.14 134 ILE A O 1
ATOM 2371 N N . SER A 1 140 ? -3.626 17.138 -23.847 1.00 30.21 135 SER A N 1
ATOM 2372 C CA . SER A 1 140 ? -3.830 17.962 -25.048 1.00 30.68 135 SER A CA 1
ATOM 2373 C C . SER A 1 140 ? -5.203 17.690 -25.639 1.00 28.93 135 SER A C 1
ATOM 2374 O O . SER A 1 140 ? -5.930 18.623 -26.037 1.00 30.98 135 SER A O 1
ATOM 2382 N N . LEU A 1 141 ? -5.598 16.423 -25.610 1.00 29.36 136 LEU A N 1
ATOM 2383 C CA . LEU A 1 141 ? -6.897 16.041 -26.129 1.00 27.37 136 LEU A CA 1
ATOM 2384 C C . LEU A 1 141 ? -8.009 16.698 -25.332 1.00 28.17 136 LEU A C 1
ATOM 2385 O O . LEU A 1 141 ? -8.942 17.255 -25.901 1.00 27.72 136 LEU A O 1
ATOM 2401 N N . GLU A 1 142 ? -7.925 16.660 -24.013 1.00 28.73 137 GLU A N 1
ATOM 2402 C CA . GLU A 1 142 ? -8.976 17.174 -23.167 1.00 29.68 137 GLU A CA 1
ATOM 2403 C C . GLU A 1 142 ? -9.049 18.692 -23.325 1.00 31.02 137 GLU A C 1
ATOM 2404 O O . GLU A 1 142 ? -10.132 19.248 -23.295 1.00 32.61 137 GLU A O 1
ATOM 2416 N N . GLN A 1 143 ? -7.901 19.324 -23.516 1.00 31.09 138 GLN A N 1
ATOM 2417 C CA . GLN A 1 143 ? -7.839 20.785 -23.666 1.00 32.26 138 GLN A CA 1
ATOM 2418 C C . GLN A 1 143 ? -8.603 21.168 -24.932 1.00 33.00 138 GLN A C 1
ATOM 2419 O O . GLN A 1 143 ? -9.454 22.049 -24.905 1.00 33.86 138 GLN A O 1
ATOM 2433 N N . ASN A 1 144 ? -8.324 20.473 -26.016 1.00 33.21 139 ASN A N 1
ATOM 2434 C CA . ASN A 1 144 ? -8.983 20.741 -27.291 1.00 33.08 139 ASN A CA 1
ATOM 2435 C C . ASN A 1 144 ? -10.484 20.443 -27.248 1.00 33.76 139 ASN A C 1
ATOM 2436 O O . ASN A 1 144 ? -11.275 21.142 -27.884 1.00 33.43 139 ASN A O 1
ATOM 2447 N N . VAL A 1 145 ? -10.892 19.418 -26.502 1.00 31.91 140 VAL A N 1
ATOM 2448 C CA . VAL A 1 145 ? -12.298 19.150 -26.314 1.00 30.83 140 VAL A CA 1
ATOM 2449 C C . VAL A 1 145 ? -12.990 20.291 -25.562 1.00 35.15 140 VAL A C 1
ATOM 2450 O O . VAL A 1 145 ? -14.077 20.717 -25.942 1.00 36.51 140 VAL A O 1
ATOM 2463 N N A MET A 1 146 ? -12.355 20.787 -24.506 0.52 37.06 141 MET A N 1
ATOM 2464 N N B MET A 1 146 ? -12.352 20.776 -24.502 0.48 37.16 141 MET A N 1
ATOM 2465 C CA A MET A 1 146 ? -12.975 21.804 -23.663 0.52 39.71 141 MET A CA 1
ATOM 2466 C CA B MET A 1 146 ? -12.945 21.807 -23.654 0.48 39.92 141 MET A CA 1
ATOM 2467 C C A MET A 1 146 ? -13.122 23.115 -24.418 0.52 38.56 141 MET A C 1
ATOM 2468 C C B MET A 1 146 ? -13.120 23.108 -24.420 0.48 38.62 141 MET A C 1
ATOM 2469 O O A MET A 1 146 ? -14.120 23.814 -24.256 0.52 39.72 141 MET A O 1
ATOM 2470 O O B MET A 1 146 ? -14.132 23.795 -24.266 0.48 39.73 141 MET A O 1
ATOM 2497 N N . GLU A 1 147 ? -12.114 23.442 -25.224 1.00 36.55 142 GLU A N 1
ATOM 2498 C CA . GLU A 1 147 ? -12.113 24.667 -26.020 1.00 36.85 142 GLU A CA 1
ATOM 2499 C C . GLU A 1 147 ? -12.962 24.555 -27.284 1.00 37.58 142 GLU A C 1
ATOM 2500 O O . GLU A 1 147 ? -13.022 25.513 -28.070 1.00 40.32 142 GLU A O 1
ATOM 2513 N N . GLY A 1 148 ? -13.607 23.406 -27.492 1.00 33.91 143 GLY A N 1
ATOM 2514 C CA . GLY A 1 148 ? -14.370 23.172 -28.716 1.00 33.09 143 GLY A CA 1
ATOM 2515 C C . GLY A 1 148 ? -13.585 23.220 -30.015 1.00 31.71 143 GLY A C 1
ATOM 2516 O O . GLY A 1 148 ? -14.123 23.581 -31.075 1.00 30.58 143 GLY A O 1
ATOM 2520 N N . ALA A 1 149 ? -12.310 22.845 -29.961 1.00 31.42 144 ALA A N 1
ATOM 2521 C CA . ALA A 1 149 ? -11.449 22.762 -31.134 1.00 32.12 144 ALA A CA 1
ATOM 2522 C C . ALA A 1 149 ? -11.647 21.439 -31.906 1.00 30.30 144 ALA A C 1
ATOM 2523 O O . ALA A 1 149 ? -10.763 20.530 -31.896 1.00 31.39 144 ALA A O 1
ATOM 2530 N N . PHE A 1 150 ? -12.800 21.355 -32.578 1.00 30.33 145 PHE A N 1
ATOM 2531 C CA . PHE A 1 150 ? -13.298 20.109 -33.206 1.00 30.68 145 PHE A CA 1
ATOM 2532 C C . PHE A 1 150 ? -12.271 19.480 -34.160 1.00 29.83 145 PHE A C 1
ATOM 2533 O O . PHE A 1 150 ? -12.036 18.283 -34.118 1.00 30.34 145 PHE A O 1
ATOM 2550 N N . ASP A 1 151 ? -11.705 20.269 -35.074 1.00 30.65 146 ASP A N 1
ATOM 2551 C CA . ASP A 1 151 ? -10.815 19.717 -36.082 1.00 31.24 146 ASP A CA 1
ATOM 2552 C C . ASP A 1 151 ? -9.479 19.236 -35.474 1.00 31.54 146 ASP A C 1
ATOM 2553 O O . ASP A 1 151 ? -8.907 18.281 -35.982 1.00 32.24 146 ASP A O 1
ATOM 2562 N N . LYS A 1 152 ? -9.022 19.874 -34.386 1.00 31.63 147 LYS A N 1
ATOM 2563 C CA . LYS A 1 152 ? -7.790 19.460 -33.688 1.00 33.68 147 LYS A CA 1
ATOM 2564 C C . LYS A 1 152 ? -8.031 18.110 -32.993 1.00 30.28 147 LYS A C 1
ATOM 2565 O O . LYS A 1 152 ? -7.204 17.200 -33.108 1.00 30.52 147 LY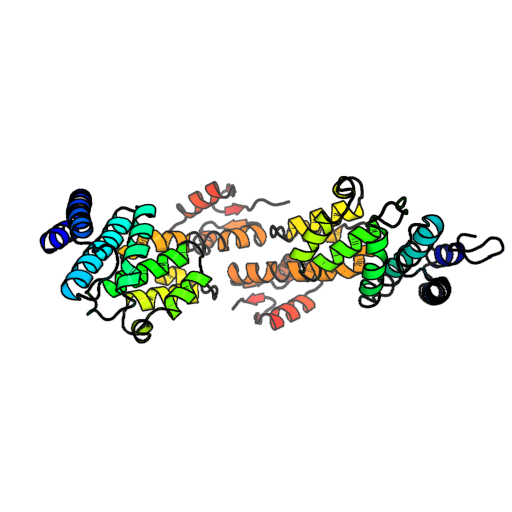S A O 1
ATOM 2584 N N . VAL A 1 153 ? -9.174 17.988 -32.324 1.00 27.40 148 VAL A N 1
ATOM 2585 C CA . VAL A 1 153 ? -9.569 16.706 -31.715 1.00 26.88 148 VAL A CA 1
ATOM 2586 C C . VAL A 1 153 ? -9.609 15.609 -32.771 1.00 26.08 148 VAL A C 1
ATOM 2587 O O . VAL A 1 153 ? -9.064 14.529 -32.584 1.00 26.61 148 VAL A O 1
ATOM 2600 N N . ALA A 1 154 ? -10.260 15.888 -33.900 1.00 25.85 149 ALA A N 1
ATOM 2601 C CA . ALA A 1 154 ? -10.379 14.908 -34.937 1.00 27.14 149 ALA A CA 1
ATOM 2602 C C . ALA A 1 154 ? -9.021 14.515 -35.476 1.00 26.90 149 ALA A C 1
ATOM 2603 O O . ALA A 1 154 ? -8.759 13.332 -35.760 1.00 28.29 149 ALA A O 1
ATOM 2610 N N . SER A 1 155 ? -8.129 15.480 -35.609 1.00 27.55 150 SER A N 1
ATOM 2611 C CA . SER A 1 155 ? -6.828 15.186 -36.206 1.00 30.68 150 SER A CA 1
ATOM 2612 C C . SER A 1 155 ? -5.956 14.386 -35.231 1.00 31.13 150 SER A C 1
ATOM 2613 O O . SER A 1 155 ? -5.237 13.476 -35.635 1.00 30.93 150 SER A O 1
ATOM 2621 N N . MET A 1 156 ? -6.025 14.730 -33.959 1.00 29.40 151 MET A N 1
ATOM 2622 C CA . MET A 1 156 ? -5.271 13.981 -32.945 1.00 29.97 151 MET A CA 1
ATOM 2623 C C . MET A 1 156 ? -5.723 12.540 -32.938 1.00 28.61 151 MET A C 1
ATOM 2624 O O . MET A 1 156 ? -4.914 11.613 -32.878 1.00 30.74 151 MET A O 1
ATOM 2638 N N . ILE A 1 157 ? -7.030 12.350 -32.973 1.00 29.04 152 ILE A N 1
ATOM 2639 C CA . ILE A 1 157 ? -7.544 11.009 -32.895 1.00 30.66 152 ILE A CA 1
ATOM 2640 C C . ILE A 1 157 ? -7.173 10.242 -34.147 1.00 31.68 152 ILE A C 1
ATOM 2641 O O . ILE A 1 157 ? -6.823 9.070 -34.068 1.00 34.28 152 ILE A O 1
ATOM 2657 N N . ARG A 1 158 ? -7.207 10.906 -35.310 1.00 33.30 153 ARG A N 1
ATOM 2658 C CA . ARG A 1 158 ? -6.918 10.230 -36.557 1.00 37.39 153 ARG A CA 1
ATOM 2659 C C . ARG A 1 158 ? -5.442 9.791 -36.629 1.00 38.08 153 ARG A C 1
ATOM 2660 O O . ARG A 1 158 ? -5.149 8.747 -37.190 1.00 39.70 153 ARG A O 1
ATOM 2681 N N . SER A 1 159 ? -4.513 10.514 -36.024 1.00 37.46 154 SER A N 1
ATOM 2682 C CA . SER A 1 159 ? -3.110 10.131 -36.133 1.00 37.44 154 SER A CA 1
ATOM 2683 C C . SER A 1 159 ? -2.505 9.496 -34.859 1.00 36.38 154 SER A C 1
ATOM 2684 O O . SER A 1 159 ? -1.288 9.348 -34.738 1.00 37.56 154 SER A O 1
ATOM 2692 N N . CYS A 1 160 ? -3.356 9.135 -33.912 1.00 37.91 155 CYS A N 1
ATOM 2693 C CA . CYS A 1 160 ? -2.896 8.603 -32.639 1.00 37.87 155 CYS A CA 1
ATOM 2694 C C . CYS A 1 160 ? -2.014 7.393 -32.873 1.00 40.07 155 CYS A C 1
ATOM 2695 O O . CYS A 1 16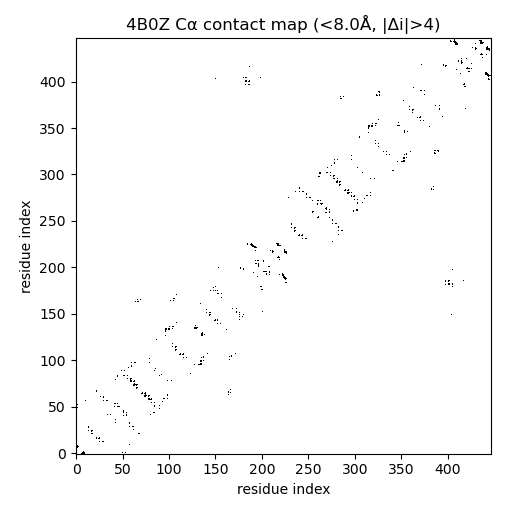0 ? -2.372 6.489 -33.636 1.00 40.41 155 CYS A O 1
ATOM 2703 N N . ASN A 1 161 ? -0.868 7.367 -32.192 1.00 40.69 156 ASN A N 1
ATOM 2704 C CA . ASN A 1 161 ? 0.105 6.293 -32.362 1.00 40.98 156 ASN A CA 1
ATOM 2705 C C . ASN A 1 161 ? 0.086 5.307 -31.175 1.00 37.61 156 ASN A C 1
ATOM 2706 O O . ASN A 1 161 ? 1.044 4.541 -30.986 1.00 38.77 156 ASN A O 1
ATOM 2717 N N . PHE A 1 162 ? -0.987 5.342 -30.384 1.00 35.06 157 PHE A N 1
ATOM 2718 C CA . PHE A 1 162 ? -1.081 4.533 -29.182 1.00 31.59 157 PHE A CA 1
ATOM 2719 C C . PHE A 1 162 ? -2.251 3.562 -29.322 1.00 32.08 157 PHE A C 1
ATOM 2720 O O . PHE A 1 162 ? -3.382 3.923 -29.008 1.00 29.99 157 PHE A O 1
ATOM 2737 N N . PRO A 1 163 ? -1.985 2.337 -29.789 1.00 30.92 158 PRO A N 1
ATOM 2738 C CA . PRO A 1 163 ? -3.048 1.362 -30.053 1.00 29.84 158 PRO A CA 1
ATOM 2739 C C . PRO A 1 163 ? -3.924 1.091 -28.813 1.00 27.80 158 PRO A C 1
ATOM 2740 O O . PRO A 1 163 ? -5.111 0.826 -28.935 1.00 28.99 158 PRO A O 1
ATOM 2751 N N . GLU A 1 164 ? -3.337 1.189 -27.623 1.00 25.70 159 GLU A N 1
ATOM 2752 C CA . GLU A 1 164 ? -4.083 0.898 -26.396 1.00 24.32 159 GLU A CA 1
ATOM 2753 C C . GLU A 1 164 ? -5.163 1.906 -26.086 1.00 23.76 159 GLU A C 1
ATOM 2754 O O . GLU A 1 164 ? -6.064 1.623 -25.342 1.00 25.04 159 GLU A O 1
ATOM 2766 N N . PHE A 1 165 ? -5.122 3.062 -26.748 1.00 21.66 160 PHE A N 1
ATOM 2767 C CA . PHE A 1 165 ? -6.129 4.070 -26.584 1.00 22.29 160 PHE A CA 1
ATOM 2768 C C . PHE A 1 165 ? -7.315 3.833 -27.548 1.00 23.44 160 PHE A C 1
ATOM 2769 O O . PHE A 1 165 ? -8.298 4.527 -27.414 1.00 22.87 160 PHE A O 1
ATOM 2786 N N . SER A 1 166 ? -7.243 2.810 -28.392 1.00 23.51 161 SER A N 1
ATOM 2787 C CA . SER A 1 166 ? -8.254 2.642 -29.489 1.00 23.34 161 SER A CA 1
ATOM 2788 C C . SER A 1 166 ? -9.677 2.607 -28.999 1.00 23.27 161 SER A C 1
ATOM 2789 O O . SER A 1 166 ? -10.554 3.211 -29.591 1.00 21.82 161 SER A O 1
ATOM 2797 N N . TYR A 1 167 ? -9.930 1.909 -27.900 1.00 21.27 162 TYR A N 1
ATOM 2798 C CA . TYR A 1 167 ? -11.284 1.800 -27.346 1.00 20.11 162 TYR A CA 1
ATOM 2799 C C . TYR A 1 167 ? -12.041 3.117 -27.237 1.00 19.29 162 TYR A C 1
ATOM 2800 O O . TYR A 1 167 ? -13.239 3.213 -27.598 1.00 20.95 162 TYR A O 1
ATOM 2818 N N . PHE A 1 168 ? -11.361 4.159 -26.763 1.00 19.11 163 PHE A N 1
ATOM 2819 C CA . PHE A 1 168 ? -11.986 5.412 -26.441 1.00 21.27 163 PHE A CA 1
ATOM 2820 C C . PHE A 1 168 ? -12.094 6.405 -27.616 1.00 22.85 163 PHE A C 1
ATOM 2821 O O . PHE A 1 168 ? -12.809 7.403 -27.469 1.00 22.01 163 PHE A O 1
ATOM 2838 N N . MET A 1 169 ? -11.450 6.084 -28.737 1.00 23.04 164 MET A N 1
ATOM 2839 C CA . MET A 1 169 ? -11.296 7.035 -29.881 1.00 24.14 164 MET A CA 1
ATOM 2840 C C . MET A 1 169 ? -12.648 7.403 -30.486 1.00 25.59 164 MET A C 1
ATOM 2841 O O . MET A 1 169 ? -13.009 8.586 -30.561 1.00 25.07 164 MET A O 1
ATOM 2855 N N . LYS A 1 170 ? -13.432 6.397 -30.844 1.00 23.83 165 LYS A N 1
ATOM 2856 C CA . LYS A 1 170 ? -14.776 6.696 -31.382 1.00 24.29 165 LYS A CA 1
ATOM 2857 C C . LYS A 1 170 ? -15.704 7.282 -30.349 1.00 24.75 165 LYS A C 1
ATOM 2858 O O . LYS A 1 170 ? -16.609 8.032 -30.695 1.00 26.55 165 LYS A O 1
ATOM 2877 N N . ILE A 1 171 ? -15.499 6.965 -29.069 1.00 23.64 166 ILE A N 1
ATOM 2878 C CA . ILE A 1 171 ? -16.291 7.573 -28.028 1.00 23.19 166 ILE A CA 1
ATOM 2879 C C . ILE A 1 171 ? -16.042 9.082 -27.911 1.00 23.31 166 ILE A C 1
ATOM 2880 O O . ILE A 1 171 ? -16.994 9.874 -27.802 1.00 23.89 166 ILE A O 1
ATOM 2896 N N . VAL A 1 172 ? -14.775 9.481 -27.912 1.00 23.89 167 VAL A N 1
ATOM 2897 C CA . VAL A 1 172 ? -14.457 10.886 -27.852 1.00 26.01 167 VAL A CA 1
ATOM 2898 C C . VAL A 1 172 ? -14.938 11.572 -29.147 1.00 27.29 167 VAL A C 1
ATOM 2899 O O . VAL A 1 172 ? -15.474 12.688 -29.094 1.00 26.93 167 VAL A O 1
ATOM 2912 N N . MET A 1 173 ? -14.767 10.911 -30.276 1.00 26.70 168 MET A N 1
ATOM 2913 C CA . MET A 1 173 ? -15.218 11.476 -31.573 1.00 29.84 168 MET A CA 1
ATOM 2914 C C . MET A 1 173 ? -16.721 11.711 -31.541 1.00 29.68 168 MET A C 1
ATOM 2915 O O . MET A 1 173 ? -17.200 12.733 -32.049 1.00 31.10 168 MET A O 1
ATOM 2929 N N . SER A 1 174 ? -17.490 10.789 -30.980 1.00 28.30 169 SER A N 1
ATOM 2930 C CA . SER A 1 174 ? -18.942 11.026 -30.836 1.00 31.14 169 SER A CA 1
ATOM 2931 C C . SER A 1 174 ? -19.313 12.234 -29.948 1.00 31.17 169 SER A C 1
ATOM 2932 O O . SER A 1 174 ? -20.323 12.931 -30.210 1.00 31.46 169 SER A O 1
ATOM 2940 N N . MET A 1 175 ? -18.526 12.498 -28.905 1.00 33.04 170 MET A N 1
ATOM 2941 C CA . MET A 1 175 ? -18.749 13.676 -28.091 1.00 33.11 170 MET A CA 1
ATOM 2942 C C . MET A 1 175 ? -18.546 14.916 -28.970 1.00 34.82 170 MET A C 1
ATOM 2943 O O . MET A 1 175 ? -19.306 15.896 -28.874 1.00 35.27 170 MET A O 1
ATOM 2957 N N . VAL A 1 176 ? -17.555 14.881 -29.847 1.00 32.07 171 VAL A N 1
ATOM 2958 C CA . VAL A 1 176 ? -17.196 16.090 -30.587 1.00 33.78 171 VAL A CA 1
ATOM 2959 C C . VAL A 1 176 ? -18.198 16.239 -31.706 1.00 31.78 171 VAL A C 1
ATOM 2960 O O . VAL A 1 176 ? -18.634 17.349 -32.005 1.00 33.02 171 VAL A O 1
ATOM 2973 N N . ARG A 1 177 ? -18.610 15.104 -32.259 1.00 32.00 172 ARG A N 1
ATOM 2974 C CA . ARG A 1 177 ? -19.541 15.062 -33.379 1.00 33.28 172 ARG A CA 1
ATOM 2975 C C . ARG A 1 177 ? -20.879 15.660 -33.018 1.00 32.19 172 ARG A C 1
ATOM 2976 O O . ARG A 1 177 ? -21.503 16.377 -33.846 1.00 32.08 172 ARG A O 1
ATOM 2997 N N A ASN A 1 178 ? -21.328 15.374 -31.806 0.54 32.66 173 ASN A N 1
ATOM 2998 N N B ASN A 1 178 ? -21.327 15.426 -31.788 0.46 33.06 173 ASN A N 1
ATOM 2999 C CA A ASN A 1 178 ? -22.544 15.959 -31.295 0.54 35.16 173 ASN A CA 1
ATOM 3000 C CA B ASN A 1 178 ? -22.588 15.988 -31.313 0.46 35.32 173 ASN A CA 1
ATOM 3001 C C A ASN A 1 178 ? -22.458 17.478 -31.407 0.54 33.27 173 ASN A C 1
ATOM 3002 C C B ASN A 1 178 ? -22.534 17.508 -31.170 0.46 33.63 173 ASN A C 1
ATOM 3003 O O A ASN A 1 178 ? -23.380 18.125 -31.917 0.54 33.07 173 ASN A O 1
ATOM 3004 O O B ASN A 1 178 ? -23.567 18.193 -31.231 0.46 34.05 173 ASN A O 1
ATOM 3025 N N . GLU A 1 179 ? -21.329 18.026 -30.964 1.00 31.73 174 GLU A N 1
ATOM 3026 C CA . GLU A 1 179 ? -21.113 19.482 -30.906 1.00 31.78 174 GLU A CA 1
ATOM 3027 C C . GLU A 1 179 ? -21.075 20.039 -32.327 1.00 28.94 174 GLU A C 1
ATOM 3028 O O . GLU A 1 179 ? -21.611 21.116 -32.571 1.00 29.11 174 GLU A O 1
ATOM 3041 N N . ILE A 1 180 ? -20.425 19.336 -33.242 1.00 26.92 175 ILE A N 1
ATOM 3042 C CA . ILE A 1 180 ? -20.371 19.782 -34.627 1.00 28.24 175 ILE A CA 1
ATOM 3043 C C . ILE A 1 180 ? -21.793 19.831 -35.175 1.00 27.54 175 ILE A C 1
ATOM 3044 O O . ILE A 1 180 ? -22.167 20.789 -35.831 1.00 27.34 175 ILE A O 1
ATOM 3060 N N . ALA A 1 181 ? -22.575 18.807 -34.880 1.00 29.85 176 ALA A N 1
ATOM 3061 C CA . ALA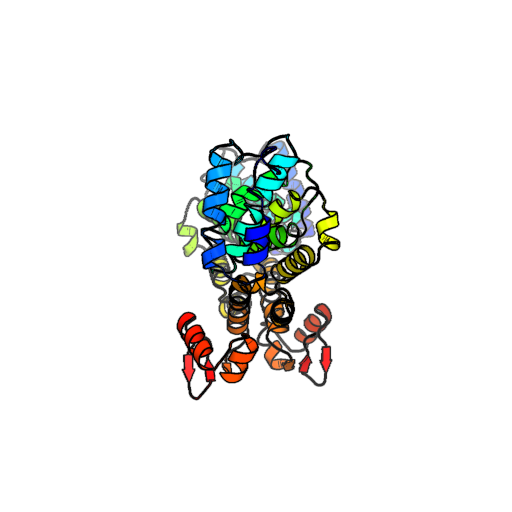 A 1 181 ? -23.942 18.706 -35.383 1.00 30.12 176 ALA A CA 1
ATOM 3062 C C . ALA A 1 181 ? -24.812 19.812 -34.796 1.00 31.02 176 ALA A C 1
ATOM 3063 O O . ALA A 1 181 ? -25.644 20.386 -35.511 1.00 31.17 176 ALA A O 1
ATOM 3070 N N . THR A 1 182 ? -24.637 20.129 -33.520 1.00 30.89 177 THR A N 1
ATOM 3071 C CA . THR A 1 182 ? -25.360 21.233 -32.900 1.00 33.68 177 THR A CA 1
ATOM 3072 C C . THR A 1 182 ? -24.986 22.514 -33.644 1.00 32.76 177 THR A C 1
ATOM 3073 O O . THR A 1 182 ? -25.860 23.311 -33.980 1.00 31.87 177 THR A O 1
ATOM 3084 N N . CYS A 1 183 ? -23.701 22.677 -33.963 1.00 30.43 178 CYS A N 1
ATOM 3085 C CA . CYS A 1 183 ? -23.263 23.862 -34.701 1.00 31.06 178 CYS A CA 1
ATOM 3086 C C . CYS A 1 183 ? -23.876 23.908 -36.102 1.00 28.99 178 CYS A C 1
ATOM 3087 O O . CYS A 1 183 ? -24.382 24.946 -36.509 1.00 29.08 178 CYS A O 1
ATOM 3094 N N . ALA A 1 184 ? -23.833 22.800 -36.830 1.00 28.24 179 ALA A N 1
ATOM 3095 C CA . ALA A 1 184 ? -24.313 22.750 -38.204 1.00 29.58 179 ALA A CA 1
ATOM 3096 C C . ALA A 1 184 ? -25.807 23.103 -38.260 1.00 30.92 179 ALA A C 1
ATOM 3097 O O . ALA A 1 184 ? -26.220 23.889 -39.143 1.00 31.05 179 ALA A O 1
ATOM 3104 N N . GLU A 1 185 ? -26.569 22.571 -37.294 1.00 31.30 180 GLU A N 1
ATOM 3105 C CA . GLU A 1 185 ? -28.011 22.882 -37.113 1.00 35.25 180 GLU A CA 1
ATOM 3106 C C . GLU A 1 185 ? -28.278 24.363 -36.980 1.00 36.24 180 GLU A C 1
ATOM 3107 O O . GLU A 1 185 ? -29.299 24.885 -37.448 1.00 39.20 180 GLU A O 1
ATOM 3119 N N . LYS A 1 186 ? -27.380 25.055 -36.309 1.00 36.40 181 LYS A N 1
ATOM 3120 C CA . LYS A 1 186 ? -27.561 26.465 -36.075 1.00 37.73 181 LYS A CA 1
ATOM 3121 C C . LYS A 1 186 ? -27.226 27.309 -37.319 1.00 34.16 181 LYS A C 1
ATOM 3122 O O . LYS A 1 186 ? -27.875 28.327 -37.559 1.00 37.43 181 LYS A O 1
ATOM 3141 N N . VAL A 1 187 ? -26.245 26.906 -38.127 1.00 30.58 182 VAL A N 1
ATOM 3142 C CA . VAL A 1 187 ? -25.689 27.854 -39.106 1.00 29.39 182 VAL A CA 1
ATOM 3143 C C . VAL A 1 187 ? -25.857 27.465 -40.576 1.00 29.21 182 VAL A C 1
ATOM 3144 O O . VAL A 1 187 ? -25.423 28.230 -41.478 1.00 29.49 182 VAL A O 1
ATOM 3157 N N . TYR A 1 188 ? -26.489 26.315 -40.816 1.00 29.74 183 TYR A N 1
ATOM 3158 C CA . TYR A 1 188 ? -26.895 25.851 -42.150 1.00 29.99 183 TYR A CA 1
ATOM 3159 C C . TYR A 1 188 ? -28.414 25.666 -42.264 1.00 32.82 183 TYR A C 1
ATOM 3160 O O . TYR A 1 188 ? -29.047 25.252 -41.326 1.00 33.21 183 TYR A O 1
ATOM 3178 N N . SER A 1 189 ? -28.971 25.928 -43.442 1.00 33.89 184 SER A N 1
ATOM 3179 C CA . SER A 1 189 ? -30.337 25.496 -43.733 1.00 35.87 184 SER A CA 1
ATOM 3180 C C . SER A 1 189 ? -30.326 24.204 -44.520 1.00 37.10 184 SER A C 1
ATOM 3181 O O . SER A 1 189 ? -31.224 23.363 -44.403 1.00 38.81 184 SER A O 1
ATOM 3189 N N . GLU A 1 190 ? -29.307 24.037 -45.339 1.00 36.42 185 GLU A N 1
ATOM 3190 C CA . GLU A 1 190 ? -29.184 22.817 -46.085 1.00 38.44 185 GLU A CA 1
ATOM 3191 C C . GLU A 1 190 ? -27.728 22.532 -46.397 1.00 37.46 185 GLU A C 1
ATOM 3192 O O . GLU A 1 190 ? -26.882 23.439 -46.436 1.00 36.79 185 GLU A O 1
ATOM 3204 N N . ILE A 1 191 ? -27.448 21.257 -46.612 1.00 37.42 186 ILE A N 1
ATOM 3205 C CA . ILE A 1 191 ? -26.135 20.846 -47.046 1.00 36.47 186 ILE A CA 1
ATOM 3206 C C . ILE A 1 191 ? -26.230 19.514 -47.752 1.00 38.80 186 ILE A C 1
ATOM 3207 O O . ILE A 1 191 ? -27.013 18.649 -47.366 1.00 39.00 186 ILE A O 1
ATOM 3223 N N . PRO A 1 192 ? -25.429 19.333 -48.803 1.00 38.89 187 PRO A N 1
ATOM 3224 C CA . PRO A 1 192 ? -25.408 18.023 -49.443 1.00 40.52 187 PRO A CA 1
ATOM 3225 C C . PRO A 1 192 ? -25.032 16.930 -48.438 1.00 42.06 187 PRO A C 1
ATOM 3226 O O . PRO A 1 192 ? -24.256 17.189 -47.494 1.00 41.32 187 PRO A O 1
ATOM 3237 N N . LEU A 1 193 ? -25.588 15.738 -48.631 1.00 44.26 188 LEU A N 1
ATOM 3238 C CA . LEU A 1 193 ? -25.425 14.641 -47.685 1.00 44.79 188 LEU A CA 1
ATOM 3239 C C . LEU A 1 193 ? -23.953 14.330 -47.576 1.00 43.45 188 LEU A C 1
ATOM 3240 O O . LEU A 1 193 ? -23.433 14.088 -46.483 1.00 42.35 188 LEU A O 1
ATOM 3256 N N . SER A 1 194 ? -23.273 14.364 -48.717 1.00 42.80 189 SER A N 1
ATOM 3257 C CA . SER A 1 194 ? -21.858 14.015 -48.756 1.00 44.35 189 SER A CA 1
ATOM 3258 C C . SER A 1 194 ? -21.016 15.056 -48.022 1.00 43.00 189 SER A C 1
ATOM 3259 O O . SER A 1 194 ? -20.064 14.693 -47.345 1.00 42.62 189 SER A O 1
ATOM 3267 N N . ASN A 1 195 ? -21.343 16.343 -48.159 1.00 41.31 190 ASN A N 1
ATOM 3268 C CA . ASN A 1 195 ? -20.603 17.360 -47.408 1.00 39.50 190 ASN A CA 1
ATOM 3269 C C . ASN A 1 195 ? -20.885 17.215 -45.909 1.00 37.69 190 ASN A C 1
ATOM 3270 O O . ASN A 1 195 ? -20.001 17.494 -45.095 1.00 39.21 190 ASN A O 1
ATOM 3281 N N . ALA A 1 196 ? -22.089 16.764 -45.538 1.00 35.29 191 ALA A N 1
ATOM 3282 C CA . ALA A 1 196 ? -22.429 16.582 -44.131 1.00 34.68 191 ALA A CA 1
ATOM 3283 C C . ALA A 1 196 ? -21.615 15.425 -43.528 1.00 35.01 191 ALA A C 1
ATOM 3284 O O . ALA A 1 196 ? -21.152 15.517 -42.399 1.00 34.54 191 ALA A O 1
ATOM 3291 N N . THR A 1 197 ? -21.425 14.360 -44.302 1.00 36.07 192 THR A N 1
ATOM 3292 C CA . THR A 1 197 ? -20.667 13.196 -43.840 1.00 37.23 192 THR A CA 1
ATOM 3293 C C . THR A 1 197 ? -19.220 13.596 -43.516 1.00 35.98 192 THR A C 1
ATOM 3294 O O . THR A 1 197 ? -18.683 13.242 -42.450 1.00 34.58 192 THR A O 1
ATOM 3305 N N . SER A 1 198 ? -18.606 14.368 -44.415 1.00 34.77 193 SER A N 1
ATOM 3306 C CA . SER A 1 198 ? -17.239 14.882 -44.209 1.00 35.13 193 SER A CA 1
ATOM 3307 C C . SER A 1 198 ? -17.111 15.895 -43.068 1.00 32.20 193 SER A C 1
ATOM 3308 O O . SER A 1 198 ? -16.167 15.822 -42.261 1.00 32.34 193 SER A O 1
ATOM 3316 N N . LEU A 1 199 ? -18.060 16.824 -42.992 1.00 32.66 194 LEU A N 1
ATOM 3317 C CA . LEU A 1 199 ? -18.105 17.797 -41.909 1.00 32.27 194 LEU A CA 1
ATOM 3318 C C . LEU A 1 199 ? -18.201 17.128 -40.531 1.00 30.30 194 LEU A C 1
ATOM 3319 O O . LEU A 1 199 ? -17.631 17.613 -39.540 1.00 30.60 194 LEU A O 1
ATOM 3335 N N . LEU A 1 200 ? -18.934 16.026 -40.480 1.00 29.63 195 LEU A N 1
ATOM 3336 C CA . LEU A 1 200 ? -19.247 15.371 -39.229 1.00 30.36 195 LEU A CA 1
ATOM 3337 C C . LEU A 1 200 ? -18.254 14.226 -38.946 1.00 32.13 195 LEU A C 1
ATOM 3338 O O . LEU A 1 200 ? -18.436 13.470 -38.000 1.00 32.38 195 LEU A O 1
ATOM 3354 N N . TYR A 1 201 ? -17.220 14.102 -39.756 1.00 31.35 196 TYR A N 1
ATOM 3355 C CA . TYR A 1 201 ? -16.258 13.015 -39.560 1.00 32.71 196 TYR A CA 1
ATOM 3356 C C . TYR A 1 201 ? -16.952 11.663 -39.425 1.00 35.85 196 TYR A C 1
ATOM 3357 O O . TYR A 1 201 ? -16.598 10.852 -38.570 1.00 38.13 196 TYR A O 1
ATOM 3375 N N . LEU A 1 202 ? -17.948 11.422 -40.270 1.00 37.96 197 LEU A N 1
ATOM 3376 C CA . LEU A 1 202 ? -18.625 10.131 -40.287 1.00 41.09 197 LEU A CA 1
ATOM 3377 C C . LEU A 1 202 ? -18.033 9.236 -41.373 1.00 44.34 197 LEU A C 1
ATOM 3378 O O . LEU A 1 202 ? -17.342 9.713 -42.263 1.00 43.61 197 LEU A O 1
ATOM 3394 N N . GLU A 1 203 ? -18.277 7.930 -41.261 1.00 49.02 198 GLU A N 1
ATOM 3395 C CA . GLU A 1 203 ? -17.628 6.949 -42.136 1.00 53.08 198 GLU A CA 1
ATOM 3396 C C . GLU A 1 203 ? -18.294 6.840 -43.511 1.00 55.72 198 GLU A C 1
ATOM 3397 O O . GLU A 1 203 ? -17.615 6.741 -44.530 1.00 56.04 198 GLU A O 1
ATOM 3409 N N . ASN A 1 204 ? -19.620 6.860 -43.550 1.00 58.77 199 ASN A N 1
ATOM 3410 C CA . ASN A 1 204 ? -20.319 6.757 -44.831 1.00 62.30 199 ASN A CA 1
ATOM 3411 C C . ASN A 1 204 ? -21.658 7.482 -44.857 1.00 64.81 199 ASN A C 1
ATOM 3412 O O . ASN A 1 204 ? -22.098 8.058 -43.854 1.00 64.24 199 ASN A O 1
ATOM 3423 N N . THR A 1 205 ? -22.297 7.443 -46.021 1.00 66.67 200 THR A N 1
ATOM 3424 C CA . THR A 1 205 ? -23.579 8.087 -46.226 1.00 67.10 200 THR A CA 1
ATOM 3425 C C . THR A 1 205 ? -24.643 7.539 -45.272 1.00 68.26 200 THR A C 1
ATOM 3426 O O . THR A 1 205 ? -25.572 8.258 -44.893 1.00 68.54 200 THR A O 1
ATOM 3437 N N . LYS A 1 206 ? -24.504 6.277 -44.869 1.00 67.78 201 LYS A N 1
ATOM 3438 C CA . LYS A 1 206 ? -25.543 5.628 -44.073 1.00 67.69 201 LYS A CA 1
ATOM 3439 C C . LYS A 1 206 ? -25.517 6.064 -42.610 1.00 62.73 201 LYS A C 1
ATOM 3440 O O . LYS A 1 206 ? -26.572 6.229 -41.982 1.00 60.98 201 LYS A O 1
ATOM 3459 N N . GLU A 1 207 ? -24.318 6.250 -42.062 1.00 57.34 202 GLU A N 1
ATOM 3460 C CA . GLU A 1 207 ? -24.200 6.706 -40.684 1.00 51.38 202 GLU A CA 1
ATOM 3461 C C . GLU A 1 207 ? -24.770 8.120 -40.548 1.00 47.75 202 GLU A C 1
ATOM 3462 O O . GLU A 1 207 ? -25.363 8.476 -39.519 1.00 46.32 202 GLU A O 1
ATOM 3474 N N . THR A 1 208 ? -24.618 8.920 -41.592 1.00 44.71 203 THR A N 1
ATOM 3475 C CA . THR A 1 208 ? -25.170 10.275 -41.597 1.00 43.86 203 THR A CA 1
ATOM 3476 C C . THR A 1 208 ? -26.692 10.257 -41.603 1.00 45.66 203 THR A C 1
ATOM 3477 O O . THR A 1 208 ? -27.352 11.058 -40.924 1.00 41.67 203 THR A O 1
ATOM 3488 N N . GLU A 1 209 ? -27.246 9.314 -42.352 1.00 49.32 204 GLU A N 1
ATOM 3489 C CA . GLU A 1 209 ? -28.685 9.097 -42.337 1.00 51.91 204 GLU A CA 1
ATOM 3490 C C . GLU A 1 209 ? -29.193 8.769 -40.932 1.00 51.48 204 GLU A C 1
ATOM 3491 O O . GLU A 1 209 ? -30.226 9.292 -40.502 1.00 51.05 204 GLU A O 1
ATOM 3503 N N . LYS A 1 210 ? -28.460 7.937 -40.200 1.00 51.52 205 LYS A N 1
ATOM 3504 C CA . LYS A 1 210 ? -28.874 7.570 -38.846 1.00 52.89 205 LYS A CA 1
ATOM 3505 C C . LYS A 1 210 ? -28.788 8.764 -37.905 1.00 52.33 205 LYS A C 1
ATOM 3506 O O . LYS A 1 210 ? -29.677 8.985 -37.068 1.00 51.05 205 LYS A O 1
ATOM 3525 N N . LEU A 1 211 ? -27.717 9.538 -38.043 1.00 51.03 206 LEU A N 1
ATOM 3526 C CA . LEU A 1 211 ? -27.534 10.725 -37.224 1.00 50.14 206 LEU A CA 1
ATOM 3527 C C . LEU A 1 211 ? -28.647 11.709 -37.542 1.00 48.88 206 LEU A C 1
ATOM 3528 O O . LEU A 1 211 ? -29.237 12.313 -36.649 1.00 49.29 206 LEU A O 1
ATOM 3544 N N . ALA A 1 212 ? -28.934 11.848 -38.829 1.00 50.65 207 ALA A N 1
ATOM 3545 C CA . ALA A 1 212 ? -30.035 12.674 -39.307 1.00 53.65 207 ALA A CA 1
ATOM 3546 C C . ALA A 1 212 ? -31.328 12.291 -38.593 1.00 54.11 207 ALA A C 1
ATOM 3547 O O . ALA A 1 212 ? -31.970 13.131 -37.957 1.00 50.42 207 ALA A O 1
ATOM 3554 N N . GLU A 1 213 ? -31.698 11.015 -38.698 1.00 57.68 208 GLU A N 1
ATOM 3555 C CA . GLU A 1 213 ? -32.914 10.512 -38.072 1.00 60.45 208 GLU A CA 1
ATOM 3556 C C . GLU A 1 213 ? -32.887 10.854 -36.587 1.00 59.59 208 GLU A C 1
ATOM 3557 O O . GLU A 1 213 ? -33.864 11.363 -36.032 1.00 60.03 208 GLU A O 1
ATOM 3569 N N . GLU A 1 214 ? -31.746 10.604 -35.957 1.00 58.13 209 GLU A N 1
ATOM 3570 C CA . GLU A 1 214 ? -31.612 10.753 -34.519 1.00 58.36 209 GLU A CA 1
ATOM 3571 C C . GLU A 1 214 ? -31.827 12.197 -34.087 1.00 57.58 209 GLU A C 1
ATOM 3572 O O . GLU A 1 214 ? -32.361 12.451 -33.001 1.00 56.98 209 GLU A O 1
ATOM 3584 N N . ARG A 1 215 ? -31.421 13.147 -34.930 1.00 55.96 210 ARG A N 1
ATOM 3585 C CA . ARG A 1 215 ? -31.512 14.563 -34.568 1.00 54.97 210 ARG A CA 1
ATOM 3586 C C . ARG A 1 215 ? -32.717 15.257 -35.218 1.00 55.88 210 ARG A C 1
ATOM 3587 O O . ARG A 1 215 ? -32.985 16.431 -34.951 1.00 54.34 210 ARG A O 1
ATOM 3608 N N . GLY A 1 216 ? -33.433 14.528 -36.070 1.00 57.35 211 GLY A N 1
ATOM 3609 C CA . GLY A 1 216 ? -34.665 15.026 -36.661 1.00 56.39 211 GLY A CA 1
ATOM 3610 C C . GLY A 1 216 ? -34.492 15.766 -37.974 1.00 55.49 211 GLY A C 1
ATOM 3611 O O . GLY A 1 216 ? -35.358 16.530 -38.375 1.00 54.53 211 GLY A O 1
ATOM 3615 N N . TRP A 1 217 ? -33.374 15.553 -38.651 1.00 55.43 212 TRP A N 1
ATOM 3616 C CA . TRP A 1 217 ? -33.152 16.201 -39.941 1.00 55.32 212 TRP A CA 1
ATOM 3617 C C . TRP A 1 217 ? -33.879 15.442 -41.020 1.00 57.93 212 TRP A C 1
ATOM 3618 O O . TRP A 1 217 ? -34.145 14.256 -40.874 1.00 60.28 212 TRP A O 1
ATOM 3639 N N . ASP A 1 218 ? -34.174 16.124 -42.115 1.00 58.93 213 ASP A N 1
ATOM 3640 C CA . ASP A 1 218 ? -34.826 15.489 -43.241 1.00 61.55 213 ASP A CA 1
ATOM 3641 C C . ASP A 1 218 ? -33.847 15.358 -44.389 1.00 62.02 213 ASP A C 1
ATOM 3642 O O . ASP A 1 218 ? -32.997 16.215 -44.593 1.00 62.03 213 ASP A O 1
ATOM 3651 N N . ILE A 1 219 ? -33.966 14.277 -45.141 1.00 63.38 214 ILE A N 1
ATOM 3652 C CA . ILE A 1 219 ? -33.141 14.096 -46.323 1.00 65.58 214 ILE A CA 1
ATOM 3653 C C . ILE A 1 219 ? -33.991 13.861 -47.572 1.00 66.73 214 ILE A C 1
ATOM 3654 O O . ILE A 1 219 ? -34.938 13.071 -47.554 1.00 66.54 214 ILE A O 1
ATOM 3670 N N . ARG A 1 220 ? -33.637 14.559 -48.649 1.00 67.00 215 ARG A N 1
ATOM 3671 C CA . ARG A 1 220 ? -34.338 14.460 -49.925 1.00 67.92 215 ARG A CA 1
ATOM 3672 C C . ARG A 1 220 ? -33.373 14.696 -51.084 1.00 67.33 215 ARG A C 1
ATOM 3673 O O . ARG A 1 220 ? -32.580 15.637 -51.064 1.00 66.95 215 ARG A O 1
ATOM 3694 N N . ASP A 1 221 ? -33.448 13.847 -52.101 1.00 66.93 216 ASP A N 1
ATOM 3695 C CA . ASP A 1 221 ? -32.623 14.018 -53.296 1.00 66.31 216 ASP A CA 1
ATOM 3696 C C . ASP A 1 221 ? -31.149 14.190 -52.938 1.00 63.40 216 ASP A C 1
ATOM 3697 O O . ASP A 1 221 ? -30.429 14.965 -53.575 1.00 62.32 216 ASP A O 1
ATOM 3706 N N . GLY A 1 222 ? -30.707 13.464 -51.917 1.00 61.89 217 GLY A N 1
ATOM 3707 C CA . GLY A 1 222 ? -29.314 13.496 -51.515 1.00 59.83 217 GLY A CA 1
ATOM 3708 C C . GLY A 1 222 ? -28.934 14.822 -50.872 1.00 57.43 217 GLY A C 1
ATOM 3709 O O . GLY A 1 222 ? -27.824 15.323 -51.065 1.00 56.97 217 GLY A O 1
ATOM 3713 N N . VAL A 1 223 ? -29.859 15.391 -50.103 1.00 53.93 218 VAL A N 1
ATOM 3714 C CA . VAL A 1 223 ? -29.620 16.669 -49.455 1.00 51.42 218 VAL A CA 1
ATOM 3715 C C . VAL A 1 223 ? -30.247 16.673 -48.064 1.00 47.93 218 VAL A C 1
ATOM 3716 O O . VAL A 1 223 ? -31.312 16.106 -47.848 1.00 45.04 218 VAL A O 1
ATOM 3729 N N . ILE A 1 224 ? -29.550 17.279 -47.109 1.00 45.48 219 ILE A N 1
ATOM 3730 C CA . ILE A 1 224 ? -30.045 17.376 -45.747 1.00 42.07 219 ILE A CA 1
ATOM 3731 C C . ILE A 1 224 ? -30.663 18.747 -45.552 1.00 41.06 219 ILE A C 1
ATOM 3732 O O . ILE A 1 224 ? -30.087 19.744 -45.967 1.00 40.31 219 ILE A O 1
ATOM 3748 N N . TYR A 1 225 ? -31.841 18.791 -44.934 1.00 42.80 220 TYR A N 1
ATOM 3749 C CA . TYR A 1 225 ? -32.512 20.048 -44.633 1.00 43.84 220 TYR A CA 1
ATOM 3750 C C . TYR A 1 225 ? -32.689 20.094 -43.143 1.00 44.85 220 TYR A C 1
ATOM 3751 O O . TYR A 1 225 ? -33.148 19.134 -42.523 1.00 46.50 220 TYR A O 1
ATOM 3769 N N . PHE A 1 226 ? -32.300 21.206 -42.550 1.00 44.19 221 PHE A N 1
ATOM 3770 C CA . PHE A 1 226 ? -32.256 21.285 -41.109 1.00 45.06 221 PHE A CA 1
ATOM 3771 C C . PHE A 1 226 ? -33.571 21.891 -40.634 1.00 47.65 221 PHE A C 1
ATOM 3772 O O . PHE A 1 226 ? -34.095 22.792 -41.274 1.00 46.94 221 PHE A O 1
ATOM 3789 N N . PRO A 1 227 ? -34.117 21.365 -39.533 1.00 51.68 222 PRO A N 1
ATOM 3790 C CA . PRO A 1 227 ? -35.326 21.900 -38.901 1.00 54.29 222 PRO A CA 1
ATOM 3791 C C . PRO A 1 227 ? -35.284 23.421 -38.806 1.00 54.87 222 PRO A C 1
ATOM 3792 O O . PRO A 1 227 ? -34.232 23.963 -38.453 1.00 53.23 222 PRO A O 1
ATOM 3803 N N . ASP B 1 10 ? -42.101 66.028 -2.429 1.00 41.27 5 ASP B N 1
ATOM 3804 C CA . ASP B 1 10 ? -42.705 64.921 -3.159 1.00 38.76 5 ASP B CA 1
ATOM 3805 C C . ASP B 1 10 ? -41.911 64.600 -4.435 1.00 35.78 5 ASP B C 1
ATOM 3806 O O . ASP B 1 10 ? -40.852 65.173 -4.647 1.00 37.35 5 ASP B O 1
ATOM 3814 N N . LEU B 1 11 ? -42.451 63.734 -5.283 1.00 33.00 6 LEU B N 1
ATOM 3815 C CA . LEU B 1 11 ? -41.696 63.236 -6.464 1.00 27.62 6 LEU B CA 1
ATOM 3816 C C . LEU B 1 11 ? -42.177 63.816 -7.797 1.00 28.14 6 LEU B C 1
ATOM 3817 O O . LEU B 1 11 ? -41.780 63.359 -8.883 1.00 26.95 6 LEU B O 1
ATOM 3833 N N . ASN B 1 12 ? -43.067 64.795 -7.719 1.00 28.69 7 ASN B N 1
ATOM 3834 C CA . ASN B 1 12 ? -43.564 65.423 -8.924 1.00 29.71 7 ASN B CA 1
ATOM 3835 C C . ASN B 1 12 ? -42.458 66.082 -9.717 1.00 27.20 7 ASN B C 1
ATOM 3836 O O . ASN B 1 12 ? -42.450 65.988 -10.944 1.00 26.32 7 ASN B O 1
ATOM 3847 N N . HIS B 1 13 ? -41.548 66.745 -9.035 1.00 25.13 8 HIS B N 1
ATOM 3848 C CA . HIS B 1 13 ? -40.461 67.458 -9.721 1.00 24.74 8 HIS B CA 1
ATOM 3849 C C . HIS B 1 13 ? -39.505 66.464 -10.377 1.00 21.00 8 HIS B C 1
ATOM 3850 O O . HIS B 1 13 ? -39.044 66.672 -11.531 1.00 20.56 8 HIS B O 1
ATOM 3865 N N . LEU B 1 14 ? -39.130 65.421 -9.633 1.00 21.86 9 LEU B N 1
ATOM 3866 C CA . LEU B 1 14 ? -38.286 64.355 -10.212 1.00 19.70 9 LEU B CA 1
ATOM 3867 C C . LEU B 1 14 ? -38.950 63.767 -11.460 1.00 18.56 9 LEU B C 1
ATOM 3868 O O . LEU B 1 14 ? -38.267 63.558 -12.495 1.00 19.09 9 LEU B O 1
ATOM 3884 N N . ALA B 1 15 ? -40.267 63.518 -11.407 1.00 20.88 10 ALA B N 1
ATOM 3885 C CA . ALA B 1 15 ? -41.018 62.980 -12.542 1.00 22.39 10 ALA B CA 1
ATOM 3886 C C . ALA B 1 15 ? -40.868 63.927 -13.743 1.00 19.99 10 ALA B C 1
ATOM 3887 O O . ALA B 1 15 ? -40.652 63.481 -14.839 1.00 21.84 10 ALA B O 1
ATOM 3894 N N . ASP B 1 16 ? -40.986 65.227 -13.505 1.00 20.45 11 ASP B N 1
ATOM 3895 C CA . ASP B 1 16 ? -40.824 66.245 -14.561 1.00 20.38 11 ASP B CA 1
ATOM 3896 C C . ASP B 1 16 ? -39.421 66.201 -15.171 1.00 20.12 11 ASP B C 1
ATOM 3897 O O . ASP B 1 16 ? -39.272 66.228 -16.405 1.00 20.51 11 ASP B O 1
ATOM 3906 N N . LEU B 1 17 ? -38.394 66.159 -14.321 1.00 19.02 12 LEU B N 1
ATOM 3907 C CA . LEU B 1 17 ? -37.000 66.088 -14.797 1.00 18.61 12 LEU B CA 1
ATOM 3908 C C . LEU B 1 17 ? -36.803 64.859 -15.644 1.00 18.32 12 LEU B C 1
ATOM 3909 O O . LEU B 1 17 ? -36.088 64.910 -16.693 1.00 20.34 12 LEU B O 1
ATOM 3925 N N . TYR B 1 18 ? -37.381 63.746 -15.226 1.00 19.50 13 TYR B N 1
ATOM 3926 C CA . TYR B 1 18 ? -37.243 62.481 -15.900 1.00 18.94 13 TYR B CA 1
ATOM 3927 C C . TYR B 1 18 ? -37.918 62.586 -17.281 1.00 20.83 13 TYR B C 1
ATOM 3928 O O . TYR B 1 18 ? -37.344 62.161 -18.303 1.00 22.51 13 TYR B O 1
ATOM 3946 N N . ASP B 1 19 ? -39.113 63.156 -17.286 1.00 22.06 14 ASP B N 1
ATOM 3947 C CA . ASP B 1 19 ? -39.879 63.321 -18.541 1.00 24.84 14 ASP B CA 1
ATOM 3948 C C . ASP B 1 19 ? -39.157 64.184 -19.577 1.00 25.15 14 ASP B C 1
ATOM 3949 O O . ASP B 1 19 ? -39.336 63.925 -20.813 1.00 28.69 14 ASP B O 1
ATOM 3958 N N . ARG B 1 20 ? -38.397 65.178 -19.128 1.00 24.39 15 ARG B N 1
ATOM 3959 C CA . ARG B 1 20 ? -37.525 66.041 -19.967 1.00 26.83 15 ARG B CA 1
ATOM 3960 C C . ARG B 1 20 ? -36.153 65.465 -20.272 1.00 24.99 15 ARG B C 1
ATOM 3961 O O . ARG B 1 20 ? -35.309 66.155 -20.864 1.00 25.92 15 ARG B O 1
ATOM 3982 N N . LYS B 1 21 ? -35.877 64.263 -19.768 1.00 23.20 16 LYS B N 1
ATOM 3983 C CA . LYS B 1 21 ? -34.595 63.594 -19.953 1.00 25.27 16 LYS B CA 1
ATOM 3984 C C . LYS B 1 21 ? -33.435 64.428 -19.459 1.00 25.28 16 LYS B C 1
ATOM 3985 O O . LYS B 1 21 ? -32.328 64.347 -19.975 1.00 25.90 16 LYS B O 1
ATOM 4004 N N . ASP B 1 22 ? -33.658 65.218 -18.404 1.00 22.30 17 ASP B N 1
ATOM 4005 C CA . ASP B 1 22 ? -32.595 65.982 -17.796 1.00 22.63 17 ASP B CA 1
ATOM 4006 C C . ASP B 1 22 ? -31.933 65.046 -16.790 1.00 21.31 17 ASP B C 1
ATOM 4007 O O . ASP B 1 22 ? -32.178 65.142 -15.566 1.00 21.64 17 ASP B O 1
ATOM 4016 N N . TRP B 1 23 ? -31.085 64.159 -17.264 1.00 22.01 18 TRP B N 1
ATOM 4017 C CA . TRP B 1 23 ? -30.483 63.149 -16.380 1.00 23.62 18 TRP B CA 1
ATOM 4018 C C . TRP B 1 23 ? -29.587 63.748 -15.285 1.00 23.77 18 TRP B C 1
ATOM 4019 O O . TRP B 1 23 ? -29.555 63.237 -14.157 1.00 23.33 18 TRP B O 1
ATOM 4040 N N . ASN B 1 24 ? -28.807 64.777 -15.579 1.00 24.39 19 ASN B N 1
ATOM 4041 C CA . ASN B 1 24 ? -27.952 65.416 -14.589 1.00 26.81 19 ASN B CA 1
ATOM 4042 C C . ASN B 1 24 ? -28.790 66.019 -13.435 1.00 22.61 19 ASN B C 1
ATOM 4043 O O . ASN B 1 24 ? -28.445 65.834 -12.279 1.00 22.86 19 ASN B O 1
ATOM 4054 N N . ALA B 1 25 ? -29.897 66.665 -13.777 1.00 21.47 20 ALA B N 1
ATOM 4055 C CA . ALA B 1 25 ? -30.818 67.205 -12.763 1.00 20.74 20 ALA B CA 1
ATOM 4056 C C . ALA B 1 25 ? -31.452 66.030 -12.025 1.00 18.60 20 ALA B C 1
ATOM 4057 O O . ALA B 1 25 ? -31.626 66.119 -10.774 1.00 18.56 20 ALA B O 1
ATOM 4064 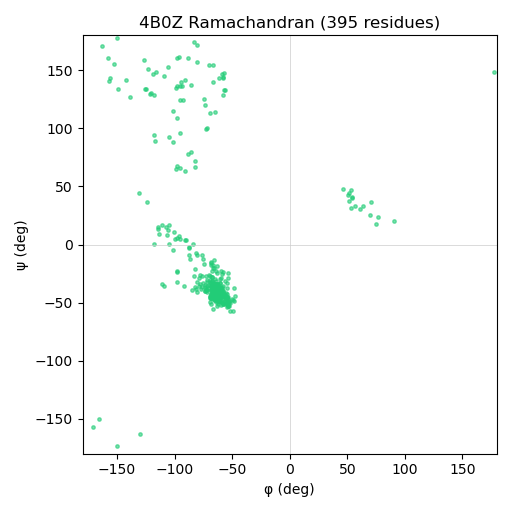N N . CYS B 1 26 ? -31.803 64.952 -12.726 1.00 18.77 21 CYS B N 1
ATOM 4065 C CA . CYS B 1 26 ? -32.396 63.795 -12.039 1.00 18.10 21 CYS B CA 1
ATOM 4066 C C . CYS B 1 26 ? -31.445 63.289 -10.963 1.00 16.45 21 CYS B C 1
ATOM 4067 O O . CYS B 1 26 ? -31.866 62.903 -9.864 1.00 18.47 21 CYS B O 1
ATOM 4075 N N . LYS B 1 27 ? -30.164 63.205 -11.298 1.00 17.65 22 LYS B N 1
ATOM 4076 C CA . LYS B 1 27 ? -29.210 62.624 -10.356 1.00 19.19 22 LYS B CA 1
ATOM 4077 C C . LYS B 1 27 ? -29.066 63.535 -9.160 1.00 18.06 22 LYS B C 1
ATOM 4078 O O . LYS B 1 27 ? -28.915 63.043 -8.034 1.00 19.78 22 LYS B O 1
ATOM 4097 N N . LYS B 1 28 ? -29.113 64.842 -9.361 1.00 18.29 23 LYS B N 1
ATOM 4098 C CA . LYS B 1 28 ? -29.009 65.821 -8.269 1.00 20.15 23 LYS B CA 1
ATOM 4099 C C . LYS B 1 28 ? -30.259 65.718 -7.383 1.00 18.66 23 LYS B C 1
ATOM 4100 O O . LYS B 1 28 ? -30.159 65.744 -6.160 1.00 20.18 23 LYS B O 1
ATOM 4119 N N . GLU B 1 29 ? -31.396 65.487 -8.005 1.00 17.92 24 GLU B N 1
ATOM 4120 C CA . GLU B 1 29 ? -32.638 65.388 -7.223 1.00 18.13 24 GLU B CA 1
ATOM 4121 C C . GLU B 1 29 ? -32.636 64.070 -6.468 1.00 16.53 24 GLU B C 1
ATOM 4122 O O . GLU B 1 29 ? -33.119 64.025 -5.312 1.00 18.01 24 GLU B O 1
ATOM 4134 N N . LEU B 1 30 ? -32.150 62.993 -7.065 1.00 17.73 25 LEU B N 1
ATOM 4135 C CA . LEU B 1 30 ? -32.055 61.695 -6.410 1.00 18.33 25 LEU B CA 1
ATOM 4136 C C . LEU B 1 30 ? -31.167 61.826 -5.179 1.00 17.60 25 LEU B C 1
ATOM 4137 O O . LEU B 1 30 ? -31.506 61.204 -4.164 1.00 18.70 25 LEU B O 1
ATOM 4153 N N . LEU B 1 31 ? -30.073 62.585 -5.272 1.00 18.83 26 LEU B N 1
ATOM 4154 C CA . LEU B 1 31 ? -29.172 62.747 -4.112 1.00 20.39 26 LEU B CA 1
ATOM 4155 C C . LEU B 1 31 ? -29.972 63.430 -3.006 1.00 20.33 26 LEU B C 1
ATOM 4156 O O . LEU B 1 31 ? -29.938 62.986 -1.823 1.00 20.52 26 LEU B O 1
ATOM 4172 N N . LYS B 1 32 ? -30.646 64.520 -3.356 1.00 19.09 27 LYS B N 1
ATOM 4173 C CA . LYS B 1 32 ? -31.438 65.302 -2.378 1.00 20.49 27 LYS B CA 1
ATOM 4174 C C . LYS B 1 32 ? -32.446 64.363 -1.693 1.00 20.61 27 LYS B C 1
ATOM 4175 O O . LYS B 1 32 ? -32.558 64.352 -0.445 1.00 21.19 27 LYS B O 1
ATOM 4194 N N . LEU B 1 33 ? -33.156 63.556 -2.465 1.00 19.04 28 LEU B N 1
ATOM 4195 C CA . LEU B 1 33 ? -34.178 62.678 -1.907 1.00 18.87 28 LEU B CA 1
ATOM 4196 C C . LEU B 1 33 ? -33.564 61.583 -1.036 1.00 17.64 28 LEU B C 1
ATOM 4197 O O . LEU B 1 33 ? -34.116 61.248 0.033 1.00 19.94 28 LEU B O 1
ATOM 4213 N N . LYS B 1 34 ? -32.445 61.006 -1.458 1.00 17.88 29 LYS B N 1
ATOM 4214 C CA . LYS B 1 34 ? -31.785 59.955 -0.689 1.00 18.03 29 LYS B CA 1
ATOM 4215 C C . LYS B 1 34 ? -31.282 60.497 0.666 1.00 18.73 29 LYS B C 1
ATOM 4216 O O . LYS B 1 34 ? -31.302 59.739 1.632 1.00 19.11 29 LYS B O 1
ATOM 4235 N N . VAL B 1 35 ? -30.861 61.743 0.705 1.00 18.78 30 VAL B N 1
ATOM 4236 C CA . VAL B 1 35 ? -30.415 62.395 1.981 1.00 19.98 30 VAL B CA 1
ATOM 4237 C C . VAL B 1 35 ? -31.637 62.430 2.885 1.00 19.10 30 VAL B C 1
ATOM 4238 O O . VAL B 1 35 ? -31.552 62.063 4.056 1.00 20.95 30 VAL B O 1
ATOM 4251 N N . GLU B 1 36 ? -32.811 62.784 2.342 1.00 20.58 31 GLU B N 1
ATOM 4252 C CA . GLU B 1 36 ? -34.056 62.777 3.146 1.00 21.00 31 GLU B CA 1
ATOM 4253 C C . GLU B 1 36 ? -34.413 61.373 3.646 1.00 19.50 31 GLU B C 1
ATOM 4254 O O . GLU B 1 36 ? -34.804 61.196 4.824 1.00 20.57 31 GLU B O 1
ATOM 4266 N N . LEU B 1 37 ? -34.276 60.338 2.801 1.00 18.31 32 LEU B N 1
ATOM 4267 C CA . LEU B 1 37 ? -34.500 58.942 3.160 1.00 16.22 32 LEU B CA 1
ATOM 4268 C C . LEU B 1 37 ? -33.583 58.611 4.334 1.00 17.67 32 LEU B C 1
ATOM 4269 O O . LEU B 1 37 ? -34.014 57.949 5.269 1.00 19.87 32 LEU B O 1
ATOM 4285 N N . ALA B 1 38 ? -32.341 59.030 4.286 1.00 17.86 33 ALA B N 1
ATOM 4286 C CA . ALA B 1 38 ? -31.416 58.651 5.355 1.00 18.25 33 ALA B CA 1
ATOM 4287 C C . ALA B 1 38 ? -31.873 59.334 6.650 1.00 18.05 33 ALA B C 1
ATOM 4288 O O . ALA B 1 38 ? -31.845 58.700 7.740 1.00 20.50 33 ALA B O 1
ATOM 4295 N N . LYS B 1 39 ? -32.250 60.584 6.559 1.00 18.43 34 LYS B N 1
ATOM 4296 C CA . LYS B 1 39 ? -32.687 61.323 7.785 1.00 19.69 34 LYS B CA 1
ATOM 4297 C C . LYS B 1 39 ? -33.905 60.682 8.447 1.00 22.04 34 LYS B C 1
ATOM 4298 O O . LYS B 1 39 ? -34.086 60.821 9.684 1.00 24.39 34 LYS B O 1
ATOM 4317 N N . GLN B 1 40 ? -34.767 60.039 7.672 1.00 22.52 35 GLN B N 1
ATOM 4318 C CA . GLN B 1 40 ? -35.984 59.357 8.185 1.00 23.70 35 GLN B CA 1
ATOM 4319 C C . GLN B 1 40 ? -35.882 57.837 8.333 1.00 21.55 35 GLN B C 1
ATOM 4320 O O . GLN B 1 40 ? -36.869 57.103 8.491 1.00 22.50 35 GLN B O 1
ATOM 4334 N N . ASN B 1 41 ? -34.676 57.267 8.219 1.00 20.32 36 ASN B N 1
ATOM 4335 C CA . ASN B 1 41 ? -34.507 55.834 8.257 1.00 22.36 36 ASN B CA 1
ATOM 4336 C C . ASN B 1 41 ? -35.331 55.020 7.301 1.00 21.97 36 ASN B C 1
ATOM 4337 O O . ASN B 1 41 ? -35.961 54.020 7.664 1.00 24.35 36 ASN B O 1
ATOM 4348 N N . LEU B 1 42 ? -35.351 55.444 6.029 1.00 19.78 37 LEU B N 1
ATOM 4349 C CA . LEU B 1 42 ? -36.200 54.817 5.019 1.00 21.21 37 LEU B CA 1
ATOM 4350 C C . LEU B 1 42 ? -35.482 54.101 3.890 1.00 21.46 37 LEU B C 1
ATOM 4351 O O . LEU B 1 42 ? -36.089 53.712 2.898 1.00 22.83 37 LEU B O 1
ATOM 4367 N N . PHE B 1 43 ? -34.189 53.856 4.041 1.00 22.63 38 PHE B N 1
ATOM 4368 C CA . PHE B 1 43 ? -33.497 53.047 3.065 1.00 23.87 38 PHE B CA 1
ATOM 4369 C C . PHE B 1 43 ? -33.989 51.612 3.078 1.00 26.83 38 PHE B C 1
ATOM 4370 O O . PHE B 1 43 ? -33.979 50.931 2.068 1.00 34.49 38 PHE B O 1
ATOM 4387 N N . VAL B 1 44 ? -34.355 51.083 4.221 1.00 24.82 39 VAL B N 1
ATOM 4388 C CA . VAL B 1 44 ? -34.911 49.744 4.208 1.00 26.76 39 VAL B CA 1
ATOM 4389 C C . VAL B 1 44 ? -36.417 49.848 4.430 1.00 24.69 39 VAL B C 1
ATOM 4390 O O . VAL B 1 44 ? -36.921 50.825 5.023 1.00 25.91 39 VAL B O 1
ATOM 4403 N N . PRO B 1 45 ? -37.139 48.871 3.904 1.00 24.85 40 PRO B N 1
ATOM 4404 C CA . PRO B 1 45 ? -38.586 48.999 4.011 1.00 25.47 40 PRO B CA 1
ATOM 4405 C C . PRO B 1 45 ? -39.091 49.090 5.454 1.00 27.96 40 PRO B C 1
ATOM 4406 O O . PRO B 1 45 ? -38.513 48.507 6.361 1.00 31.15 40 PRO B O 1
ATOM 4417 N N . THR B 1 46 ? -40.153 49.852 5.594 1.00 28.65 41 THR B N 1
ATOM 4418 C CA . THR B 1 46 ? -40.847 50.109 6.844 1.00 32.31 41 THR B CA 1
ATOM 4419 C C . THR B 1 46 ? -42.322 49.699 6.677 1.00 31.83 41 THR B C 1
ATOM 4420 O O . THR B 1 46 ? -42.872 49.731 5.571 1.00 32.55 41 THR B O 1
ATOM 4431 N N . SER B 1 47 ? -42.963 49.299 7.775 1.00 35.33 42 SER B N 1
ATOM 4432 C CA . SER B 1 47 ? -44.390 48.993 7.777 1.00 37.37 42 SER B CA 1
ATOM 4433 C C . SER B 1 47 ? -45.286 50.211 7.567 1.00 36.08 42 SER B C 1
ATOM 4434 O O . SER B 1 47 ? -46.484 50.043 7.305 1.00 35.88 42 SER B O 1
ATOM 4442 N N . ASP B 1 48 ? -44.737 51.415 7.726 1.00 31.86 43 ASP B N 1
ATOM 4443 C CA . ASP B 1 48 ? -45.458 52.646 7.403 1.00 30.43 43 ASP B CA 1
ATOM 4444 C C . ASP B 1 48 ? -45.555 52.748 5.875 1.00 28.65 43 ASP B C 1
ATOM 4445 O O . ASP B 1 48 ? -44.571 53.144 5.226 1.00 27.91 43 ASP B O 1
ATOM 4454 N N . LYS B 1 49 ? -46.710 52.393 5.328 1.00 28.78 44 LYS B N 1
ATOM 4455 C CA . LYS B 1 49 ? -46.845 52.236 3.872 1.00 26.67 44 LYS B CA 1
ATOM 4456 C C . LYS B 1 49 ? -46.643 53.525 3.122 1.00 25.94 44 LYS B C 1
ATOM 4457 O O . LYS B 1 49 ? -46.116 53.484 1.981 1.00 26.77 44 LYS B O 1
ATOM 4476 N N . GLU B 1 50 ? -46.997 54.656 3.697 1.00 28.27 45 GLU B N 1
ATOM 4477 C CA . GLU B 1 50 ? -46.890 55.934 3.016 1.00 28.91 45 GLU B CA 1
ATOM 4478 C C . GLU B 1 50 ? -45.419 56.239 2.780 1.00 25.51 45 GLU B C 1
ATOM 4479 O O . GLU B 1 50 ? -45.013 56.616 1.670 1.00 26.20 45 GLU B O 1
ATOM 4491 N N . LYS B 1 51 ? -44.629 56.013 3.807 1.00 24.75 46 LYS B N 1
ATOM 4492 C CA . LYS B 1 51 ? -43.194 56.317 3.730 1.00 22.39 46 LYS B CA 1
ATOM 4493 C C . LYS B 1 51 ? -42.480 55.246 2.919 1.00 20.48 46 LYS B C 1
ATOM 4494 O O . LYS B 1 51 ? -41.509 55.579 2.171 1.00 21.51 46 LYS B O 1
ATOM 4513 N N . ALA B 1 52 ? -42.894 53.989 3.030 1.00 21.62 47 ALA B N 1
ATOM 4514 C CA . ALA B 1 52 ? -42.278 52.878 2.275 1.00 20.74 47 ALA B CA 1
ATOM 4515 C C . ALA B 1 52 ? -42.481 53.131 0.796 1.00 19.96 47 ALA B C 1
ATOM 4516 O O . ALA B 1 52 ? -41.542 52.988 0.004 1.00 19.93 47 ALA B O 1
ATOM 4523 N N . SER B 1 53 ? -43.696 53.519 0.436 1.00 20.01 48 SER B N 1
ATOM 4524 C CA . SER B 1 53 ? -43.991 53.810 -0.968 1.00 20.75 48 SER B CA 1
ATOM 4525 C C . SER B 1 53 ? -43.113 54.935 -1.502 1.00 18.35 48 SER B C 1
ATOM 4526 O O . SER B 1 53 ? -42.641 54.832 -2.674 1.00 17.65 48 SER B O 1
ATOM 4534 N N . PHE B 1 54 ? -42.874 55.995 -0.732 1.00 18.37 49 PHE B N 1
ATOM 4535 C CA . PHE B 1 54 ? -42.071 57.130 -1.147 1.00 18.88 49 PHE B CA 1
ATOM 4536 C C . PHE B 1 54 ? -40.624 56.642 -1.408 1.00 17.95 49 PHE B C 1
ATOM 4537 O O . PHE B 1 54 ? -40.029 56.930 -2.476 1.00 18.61 49 PHE B O 1
ATOM 4554 N N . ALA B 1 55 ? -40.088 55.877 -0.484 1.00 18.21 50 ALA B N 1
ATOM 4555 C CA . ALA B 1 55 ? -38.726 55.366 -0.605 1.00 17.76 50 ALA B CA 1
ATOM 4556 C C . ALA B 1 55 ? -38.610 54.451 -1.811 1.00 15.47 50 ALA B C 1
ATOM 4557 O O . ALA B 1 55 ? -37.665 54.570 -2.650 1.00 16.72 50 ALA B O 1
ATOM 4564 N N . ARG B 1 56 ? -39.548 53.540 -1.949 1.00 16.52 51 ARG B N 1
ATOM 4565 C CA . ARG B 1 56 ? -39.598 52.621 -3.077 1.00 16.55 51 ARG B CA 1
ATOM 4566 C C . ARG B 1 56 ? -39.562 53.453 -4.383 1.00 15.85 51 ARG B C 1
ATOM 4567 O O . ARG B 1 56 ? -38.798 53.098 -5.335 1.00 17.25 51 ARG B O 1
ATOM 4588 N N . ASN B 1 57 ? -40.356 54.512 -4.425 1.00 16.14 52 ASN B N 1
ATOM 4589 C CA . ASN B 1 57 ? -40.512 55.314 -5.654 1.00 15.31 52 ASN B CA 1
ATOM 4590 C C . ASN B 1 57 ? -39.198 56.028 -5.993 1.00 14.84 52 ASN B C 1
ATOM 4591 O O . ASN B 1 57 ? -38.802 56.075 -7.190 1.00 15.39 52 ASN B O 1
ATOM 4602 N N . VAL B 1 58 ? -38.473 56.529 -4.989 1.00 15.80 53 VAL B N 1
ATOM 4603 C CA . VAL B 1 58 ? -37.154 57.134 -5.159 1.00 14.79 53 VAL B CA 1
ATOM 4604 C C . VAL B 1 58 ? -36.235 56.094 -5.794 1.00 15.03 53 VAL B C 1
ATOM 4605 O O . VAL B 1 58 ? -35.565 56.418 -6.823 1.00 15.77 53 VAL B O 1
ATOM 4618 N N . PHE B 1 59 ? -36.154 54.891 -5.262 1.00 15.63 54 PHE B N 1
ATOM 4619 C CA . PHE B 1 59 ? -35.258 53.871 -5.775 1.00 15.59 54 PHE B CA 1
ATOM 4620 C C . PHE B 1 59 ? -35.661 53.428 -7.200 1.00 15.14 54 PHE B C 1
ATOM 4621 O O . PHE B 1 59 ? -34.787 53.063 -7.978 1.00 15.91 54 PHE B O 1
ATOM 4638 N N . GLU B 1 60 ? -36.959 53.418 -7.504 1.00 15.19 55 GLU B N 1
ATOM 4639 C CA . GLU B 1 60 ? -37.459 53.114 -8.865 1.00 16.16 55 GLU B CA 1
ATOM 4640 C C . GLU B 1 60 ? -36.894 54.126 -9.808 1.00 15.58 55 GLU B C 1
ATOM 4641 O O . GLU B 1 60 ? -36.400 53.726 -10.906 1.00 16.43 55 GLU B O 1
ATOM 4653 N N . TYR B 1 61 ? -37.028 55.410 -9.535 1.00 15.78 56 TYR B N 1
ATOM 4654 C CA . TYR B 1 61 ? -36.449 56.439 -10.404 1.00 16.06 56 TYR B CA 1
ATOM 4655 C C . TYR B 1 61 ? -34.932 56.230 -10.513 1.00 15.59 56 TYR B C 1
ATOM 4656 O O . TYR B 1 61 ? -34.317 56.482 -11.566 1.00 16.91 56 TYR B O 1
ATOM 4674 N N . GLY B 1 62 ? -34.299 55.795 -9.434 1.00 15.15 57 GLY B N 1
ATOM 4675 C CA . GLY B 1 62 ? -32.867 55.522 -9.507 1.00 16.14 57 GLY B CA 1
ATOM 4676 C C . GLY B 1 62 ? -32.558 54.440 -10.545 1.00 15.85 57 GLY B C 1
ATOM 4677 O O . GLY B 1 62 ? -31.579 54.568 -11.299 1.00 16.29 57 GLY B O 1
ATOM 4681 N N . VAL B 1 63 ? -33.309 53.360 -10.530 1.00 16.11 58 VAL B N 1
ATOM 4682 C CA . VAL B 1 63 ? -33.137 52.250 -11.490 1.00 15.74 58 VAL B CA 1
ATOM 4683 C C . VAL B 1 63 ? -33.269 52.884 -12.885 1.00 15.93 58 VAL B C 1
ATOM 4684 O O . VAL B 1 63 ? -32.408 52.661 -13.779 1.00 16.40 58 VAL B O 1
ATOM 4697 N N . LEU B 1 64 ? -34.309 53.665 -13.065 1.00 15.50 59 LEU B N 1
ATOM 4698 C CA . LEU B 1 64 ? -34.602 54.169 -14.449 1.00 16.43 59 LEU B CA 1
ATOM 4699 C C . LEU B 1 64 ? -33.548 55.155 -14.905 1.00 1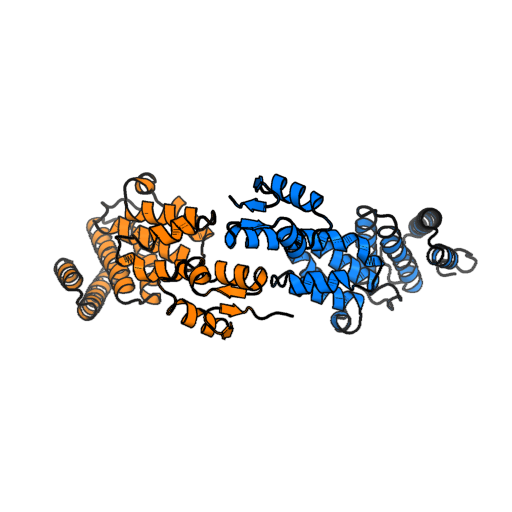7.33 59 LEU B C 1
ATOM 4700 O O . LEU B 1 64 ? -33.102 55.100 -16.089 1.00 17.41 59 LEU B O 1
ATOM 4716 N N . VAL B 1 65 ? -33.157 56.109 -14.087 1.00 15.49 60 VAL B N 1
ATOM 4717 C CA . VAL B 1 65 ? -32.159 57.124 -14.444 1.00 16.66 60 VAL B CA 1
ATOM 4718 C C . VAL B 1 65 ? -30.827 56.410 -14.693 1.00 15.87 60 VAL B C 1
ATOM 4719 O O . VAL B 1 65 ? -30.078 56.794 -15.630 1.00 18.70 60 VAL B O 1
ATOM 4732 N N . SER B 1 66 ? -30.529 55.357 -13.936 1.00 16.55 61 SER B N 1
ATOM 4733 C CA . SER B 1 66 ? -29.290 54.593 -14.109 1.00 17.30 61 SER B CA 1
ATOM 4734 C C . SER B 1 66 ? -29.283 53.924 -15.447 1.00 17.69 61 SER B C 1
ATOM 4735 O O . SER B 1 66 ? -28.226 54.041 -16.139 1.00 19.49 61 SER B O 1
ATOM 4743 N N . ILE B 1 67 ? -30.369 53.276 -15.866 1.00 18.25 62 ILE B N 1
ATOM 4744 C CA . ILE B 1 67 ? -30.337 52.626 -17.186 1.00 20.24 62 ILE B CA 1
ATOM 4745 C C . ILE B 1 67 ? -30.273 53.703 -18.290 1.00 18.74 62 ILE B C 1
ATOM 4746 O O . ILE B 1 67 ? -29.566 53.501 -19.332 1.00 22.20 62 ILE B O 1
ATOM 4762 N N . GLN B 1 68 ? -30.926 54.843 -18.131 1.00 19.52 63 GLN B N 1
ATOM 4763 C CA . GLN B 1 68 ? -30.930 55.899 -19.144 1.00 21.56 63 GLN B CA 1
ATOM 4764 C C . GLN B 1 68 ? -29.540 56.502 -19.399 1.00 21.49 63 GLN B C 1
ATOM 4765 O O . GLN B 1 68 ? -29.315 57.142 -20.457 1.00 25.16 63 GLN B O 1
ATOM 4779 N N . THR B 1 69 ? -28.652 56.372 -18.407 1.00 20.87 64 THR B N 1
ATOM 4780 C CA . THR B 1 69 ? -27.329 56.944 -18.459 1.00 23.28 64 THR B CA 1
ATOM 4781 C C . THR B 1 69 ? -26.261 55.829 -18.518 1.00 23.46 64 THR B C 1
ATOM 4782 O O . THR B 1 69 ? -25.066 56.146 -18.404 1.00 24.21 64 THR B O 1
ATOM 4793 N N . CYS B 1 70 ? -26.706 54.590 -18.703 1.00 23.96 65 CYS B N 1
ATOM 4794 C CA . CYS B 1 70 ? -25.862 53.407 -18.866 1.00 24.51 65 CYS B CA 1
ATOM 4795 C C . CYS B 1 70 ? -24.872 53.263 -17.720 1.00 24.00 65 CYS B C 1
ATOM 4796 O O . CYS B 1 70 ? -23.728 52.873 -17.883 1.00 26.04 65 CYS B O 1
ATOM 4803 N N . ASP B 1 71 ? -25.346 53.559 -16.513 1.00 22.58 66 ASP B N 1
ATOM 4804 C CA . ASP B 1 71 ? -24.548 53.457 -15.300 1.00 22.27 66 ASP B CA 1
ATOM 4805 C C . ASP B 1 71 ? -24.950 52.176 -14.632 1.00 21.78 66 ASP B C 1
ATOM 4806 O O . ASP B 1 71 ? -25.890 52.129 -13.809 1.00 20.41 66 ASP B O 1
ATOM 4815 N N . ILE B 1 72 ? -24.311 51.081 -14.985 1.00 22.78 67 ILE B N 1
ATOM 4816 C CA . ILE B 1 72 ? -24.774 49.789 -14.585 1.00 21.93 67 ILE B CA 1
ATOM 4817 C C . ILE B 1 72 ? -24.444 49.510 -13.106 1.00 23.75 67 ILE B C 1
ATOM 4818 O O . ILE B 1 72 ? -25.161 48.774 -12.438 1.00 22.13 67 ILE B O 1
ATOM 4834 N N . GLU B 1 73 ? -23.383 50.142 -12.616 1.00 24.13 68 GLU B N 1
ATOM 4835 C CA . GLU B 1 73 ? -23.024 49.997 -11.203 1.00 25.03 68 GLU B CA 1
ATOM 4836 C C . GLU B 1 73 ? -24.178 50.570 -10.341 1.00 21.98 68 GLU B C 1
ATOM 4837 O O . GLU B 1 73 ? -24.625 49.919 -9.392 1.00 24.32 68 GLU B O 1
ATOM 4849 N N . SER B 1 74 ? -24.643 51.739 -10.729 1.00 20.70 69 SER B N 1
ATOM 4850 C CA . SER B 1 74 ? -25.742 52.420 -10.000 1.00 20.11 69 SER B CA 1
ATOM 4851 C C . SER B 1 74 ? -27.000 51.625 -10.225 1.00 18.77 69 SER B C 1
ATOM 4852 O O . SER B 1 74 ? -27.818 51.442 -9.283 1.00 18.90 69 SER B O 1
ATOM 4860 N N . PHE B 1 75 ? -27.268 51.181 -11.462 1.00 18.07 70 PHE B N 1
ATOM 4861 C CA . PHE B 1 75 ? -28.413 50.343 -11.710 1.00 17.78 70 PHE B CA 1
ATOM 4862 C C . PHE B 1 75 ? -28.533 49.190 -10.737 1.00 19.17 70 PHE B C 1
ATOM 4863 O O 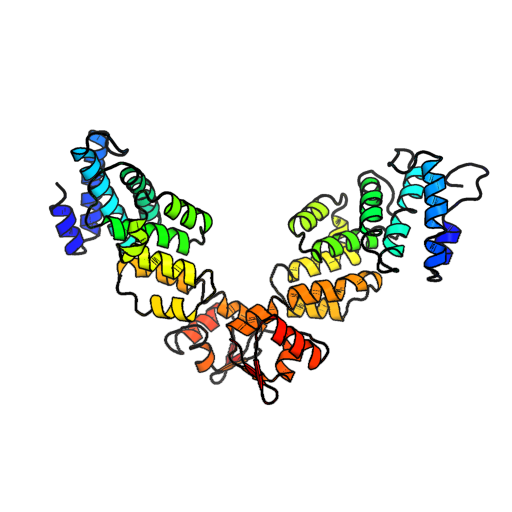. PHE B 1 75 ? -29.570 48.934 -10.109 1.00 18.99 70 PHE B O 1
ATOM 4880 N N . ALA B 1 76 ? -27.436 48.466 -10.542 1.00 20.10 71 ALA B N 1
ATOM 4881 C CA . ALA B 1 76 ? -27.479 47.240 -9.786 1.00 20.98 71 ALA B CA 1
ATOM 4882 C C . ALA B 1 76 ? -27.670 47.618 -8.297 1.00 21.92 71 ALA B C 1
ATOM 4883 O O . ALA B 1 76 ? -28.333 46.872 -7.579 1.00 21.90 71 ALA B O 1
ATOM 4890 N N . ARG B 1 77 ? -27.132 48.749 -7.888 1.00 21.08 72 ARG B N 1
ATOM 4891 C CA . ARG B 1 77 ? -27.291 49.174 -6.497 1.00 21.33 72 ARG B CA 1
ATOM 4892 C C . ARG B 1 77 ? -28.758 49.533 -6.252 1.00 19.29 72 ARG B C 1
ATOM 4893 O O . ARG B 1 77 ? -29.390 49.014 -5.330 1.00 19.60 72 ARG B O 1
ATOM 4914 N N . TYR B 1 78 ? -29.323 50.382 -7.118 1.00 18.51 73 TYR B N 1
ATOM 4915 C CA . TYR B 1 78 ? -30.730 50.736 -6.962 1.00 17.10 73 TYR B CA 1
ATOM 4916 C C . TYR B 1 78 ? -31.635 49.497 -7.058 1.00 17.12 73 TYR B C 1
ATOM 4917 O O . TYR B 1 78 ? -32.660 49.383 -6.342 1.00 17.04 73 TYR B O 1
ATOM 4935 N N . ALA B 1 79 ? -31.375 48.574 -7.997 1.00 19.12 74 ALA B N 1
ATOM 4936 C CA . ALA B 1 79 ? -32.182 47.380 -8.122 1.00 20.03 74 ALA B CA 1
ATOM 4937 C C . ALA B 1 79 ? -32.227 46.594 -6.806 1.00 20.86 74 ALA B C 1
ATOM 4938 O O . ALA B 1 79 ? -33.274 46.166 -6.353 1.00 20.64 74 ALA B O 1
ATOM 4945 N N . SER B 1 80 ? -31.073 46.475 -6.174 1.00 18.81 75 SER B N 1
ATOM 4946 C CA . SER B 1 80 ? -30.978 45.741 -4.913 1.00 23.73 75 SER B CA 1
ATOM 4947 C C . SER B 1 80 ? -31.733 46.461 -3.790 1.00 21.79 75 SER B C 1
ATOM 4948 O O . SER B 1 80 ? -32.199 45.809 -2.835 1.00 23.77 75 SER B O 1
ATOM 4956 N N . GLN B 1 81 ? -31.849 47.778 -3.882 1.00 19.70 76 GLN B N 1
ATOM 4957 C CA . GLN B 1 81 ? -32.573 48.582 -2.886 1.00 19.78 76 GLN B CA 1
ATOM 4958 C C . GLN B 1 81 ? -34.065 48.530 -3.131 1.00 19.68 76 GLN B C 1
ATOM 4959 O O . GLN B 1 81 ? -34.861 48.588 -2.165 1.00 21.81 76 GLN B O 1
ATOM 4973 N N . VAL B 1 82 ? -34.499 48.422 -4.391 1.00 19.54 77 VAL B N 1
ATOM 4974 C CA . VAL B 1 82 ? -35.941 48.577 -4.662 1.00 19.02 77 VAL B CA 1
ATOM 4975 C C . VAL B 1 82 ? -36.707 47.263 -4.462 1.00 19.72 77 VAL B C 1
ATOM 4976 O O . VAL B 1 82 ? -37.825 47.272 -3.926 1.00 20.04 77 VAL B O 1
ATOM 4989 N N . ILE B 1 83 ? -36.134 46.143 -4.859 1.00 20.07 78 ILE B N 1
ATOM 4990 C CA . ILE B 1 83 ? -36.830 44.877 -4.860 1.00 23.03 78 ILE B CA 1
ATOM 4991 C C . ILE B 1 83 ? -37.352 44.506 -3.456 1.00 21.98 78 ILE B C 1
ATOM 4992 O O . ILE B 1 83 ? -38.453 43.991 -3.326 1.00 23.05 78 ILE B O 1
ATOM 5008 N N . PRO B 1 84 ? -36.583 44.757 -2.409 1.00 23.27 79 PRO B N 1
ATOM 5009 C CA . PRO B 1 84 ? -37.153 44.423 -1.086 1.00 25.78 79 PRO B CA 1
ATOM 5010 C C . PRO B 1 84 ? -38.481 45.124 -0.736 1.00 25.14 79 PRO B C 1
ATOM 5011 O O . PRO B 1 84 ? -39.293 44.612 0.082 1.00 25.20 79 PRO B O 1
ATOM 5022 N N . PHE B 1 85 ? -38.750 46.265 -1.361 1.00 22.13 80 PHE B N 1
ATOM 5023 C CA . PHE B 1 85 ? -40.006 46.997 -1.142 1.00 22.13 80 PHE B CA 1
ATOM 5024 C C . PHE B 1 85 ? -41.181 46.264 -1.815 1.00 23.27 80 PHE B C 1
ATOM 5025 O O . PHE B 1 85 ? -42.351 46.406 -1.403 1.00 23.21 80 PHE B O 1
ATOM 5042 N N . TYR B 1 86 ? -40.879 45.518 -2.861 1.00 22.25 81 TYR B N 1
ATOM 5043 C CA . TYR B 1 86 ? -41.870 44.808 -3.637 1.00 23.77 81 TYR B CA 1
ATOM 5044 C C . TYR B 1 86 ? -42.275 43.545 -2.903 1.00 29.04 81 TYR B C 1
ATOM 5045 O O . TYR B 1 86 ? -43.367 43.061 -3.091 1.00 29.85 81 TYR B O 1
ATOM 5063 N N . HIS B 1 87 ? -41.360 42.998 -2.107 1.00 30.80 82 HIS B N 1
ATOM 5064 C CA . HIS B 1 87 ? -41.630 41.765 -1.361 1.00 34.57 82 HIS B CA 1
ATOM 5065 C C . HIS B 1 87 ? -42.196 42.121 0.033 1.00 36.85 82 HIS B C 1
ATOM 5066 O O . HIS B 1 87 ? -41.537 41.852 1.041 1.00 38.02 82 HIS B O 1
ATOM 5081 N N . ASP B 1 88 ? -43.383 42.772 -0.014 1.00 36.84 83 ASP B N 1
ATOM 5082 C CA . ASP B 1 88 ? -44.303 43.362 1.048 1.00 38.51 83 ASP B CA 1
ATOM 5083 C C . ASP B 1 88 ? -45.631 43.760 0.293 1.00 38.08 83 ASP B C 1
ATOM 5084 O O . ASP B 1 88 ? -45.841 43.210 -0.749 1.00 40.21 83 ASP B O 1
ATOM 5093 N N . SER B 1 89 ? -46.494 44.694 0.754 1.00 35.96 84 SER B N 1
ATOM 5094 C CA . SER B 1 89 ? -47.883 44.806 0.184 1.00 34.96 84 SER B CA 1
ATOM 5095 C C . SER B 1 89 ? -48.395 46.204 -0.250 1.00 29.85 84 SER B C 1
ATOM 5096 O O . SER B 1 89 ? -49.533 46.616 0.028 1.00 33.22 84 SER B O 1
ATOM 5104 N N . LEU B 1 90 ? -47.549 46.951 -0.938 1.00 26.29 85 LEU B N 1
ATOM 5105 C CA . LEU B 1 90 ? -47.844 48.327 -1.334 1.00 25.53 85 LEU B CA 1
ATOM 5106 C C . LEU B 1 90 ? -48.564 48.318 -2.673 1.00 25.76 85 LEU B C 1
ATOM 5107 O O . LEU B 1 90 ? -48.506 47.340 -3.384 1.00 28.33 85 LEU B O 1
ATOM 5123 N N . VAL B 1 91 ? -49.259 49.395 -3.012 1.00 23.88 86 VAL B N 1
ATOM 5124 C CA . VAL B 1 91 ? -49.924 49.453 -4.315 1.00 21.92 86 VAL B CA 1
ATOM 5125 C C . VAL B 1 91 ? -48.816 49.681 -5.341 1.00 22.29 86 VAL B C 1
ATOM 5126 O O . VAL B 1 91 ? -48.119 50.665 -5.239 1.00 21.55 86 VAL B O 1
ATOM 5139 N N . PRO B 1 92 ? -48.730 48.807 -6.345 1.00 23.99 87 PRO B N 1
ATOM 5140 C CA . PRO B 1 92 ? -47.660 49.055 -7.353 1.00 24.63 87 PRO B CA 1
ATOM 5141 C C . PRO B 1 92 ? -47.794 50.356 -8.089 1.00 23.87 87 PRO B C 1
ATOM 5142 O O . PRO B 1 92 ? -48.882 50.860 -8.434 1.00 23.74 87 PRO B O 1
ATOM 5153 N N . SER B 1 93 ? -46.634 50.967 -8.370 1.00 22.36 88 SER B N 1
ATOM 5154 C CA . SER B 1 93 ? -46.587 52.182 -9.140 1.00 23.62 88 SER B CA 1
ATOM 5155 C C . SER B 1 93 ? -46.631 51.816 -10.615 1.00 22.09 88 SER B C 1
ATOM 5156 O O . SER B 1 93 ? -46.526 50.665 -10.963 1.00 22.23 88 SER B O 1
ATOM 5164 N N . SER B 1 94 ? -46.720 52.849 -11.417 1.00 21.71 89 SER B N 1
ATOM 5165 C CA . SER B 1 94 ? -46.746 52.686 -12.870 1.00 22.28 89 SER B CA 1
ATOM 5166 C C . SER B 1 94 ? -45.405 52.187 -13.385 1.00 22.42 89 SER B C 1
ATOM 5167 O O . SER B 1 94 ? -45.322 51.694 -14.516 1.00 25.31 89 SER B O 1
ATOM 5175 N N . ARG B 1 95 ? -44.355 52.315 -12.576 1.00 20.92 90 ARG B N 1
ATOM 5176 C CA . ARG B 1 95 ? -43.011 51.804 -12.952 1.00 19.88 90 ARG B CA 1
ATOM 5177 C C . ARG B 1 95 ? -42.689 50.351 -12.628 1.00 19.84 90 ARG B C 1
ATOM 5178 O O . ARG B 1 95 ? -41.650 49.819 -13.046 1.00 20.41 90 ARG B O 1
ATOM 5199 N N . MET B 1 96 ? -43.508 49.682 -11.812 1.00 21.14 91 MET B N 1
ATOM 5200 C CA . MET B 1 96 ? -43.144 48.404 -11.251 1.00 22.86 91 MET B CA 1
ATOM 5201 C C . MET B 1 96 ? -42.858 47.346 -12.313 1.00 24.21 91 MET B C 1
ATOM 5202 O O . MET B 1 96 ? -41.923 46.589 -12.184 1.00 22.68 91 MET B O 1
ATOM 5216 N N . GLY B 1 97 ? -43.685 47.296 -13.356 1.00 23.69 92 GLY B N 1
ATOM 5217 C CA . GLY B 1 97 ? -43.493 46.294 -14.381 1.00 24.74 92 GLY B CA 1
ATOM 5218 C C . GLY B 1 97 ? -42.164 46.541 -15.105 1.00 23.87 92 GLY B C 1
ATOM 5219 O O . GLY B 1 97 ? -41.371 45.615 -15.304 1.00 23.60 92 GLY B O 1
ATOM 5223 N N . LEU B 1 98 ? -41.921 47.783 -15.443 1.00 20.58 93 LEU B N 1
ATOM 5224 C CA . LEU B 1 98 ? -40.670 48.128 -16.162 1.00 21.35 93 LEU B CA 1
ATOM 5225 C C . LEU B 1 98 ? -39.453 47.835 -15.289 1.00 21.19 93 LEU B C 1
ATOM 5226 O O . LEU B 1 98 ? -38.461 47.275 -15.751 1.00 21.30 93 LEU B O 1
ATOM 5242 N N . VAL B 1 99 ? -39.491 48.209 -13.998 1.00 19.54 94 VAL B N 1
ATOM 5243 C CA . VAL B 1 99 ? -38.364 47.920 -13.126 1.00 17.83 94 VAL B CA 1
ATOM 5244 C C . VAL B 1 99 ? -38.118 46.429 -12.934 1.00 19.60 94 VAL B C 1
ATOM 5245 O O . VAL B 1 99 ? -36.991 45.953 -12.920 1.00 22.08 94 VAL B O 1
ATOM 5258 N N . THR B 1 100 ? -39.190 45.659 -12.736 1.00 20.67 95 THR B N 1
ATOM 5259 C CA . THR B 1 100 ? -39.098 44.212 -12.607 1.00 22.89 95 THR B CA 1
ATOM 5260 C C . THR B 1 100 ? -38.506 43.581 -13.879 1.00 23.53 95 THR B C 1
ATOM 5261 O O . THR B 1 100 ? -37.632 42.761 -13.778 1.00 23.95 95 THR B O 1
ATOM 5272 N N . GLY B 1 101 ? -39.049 43.988 -15.003 1.00 22.10 96 GLY B N 1
ATOM 5273 C CA . GLY B 1 101 ? -38.540 43.628 -16.332 1.00 24.07 96 GLY B CA 1
ATOM 5274 C C . GLY B 1 101 ? -37.053 43.932 -16.480 1.00 23.01 96 GLY B C 1
ATOM 5275 O O . GLY B 1 101 ? -36.255 43.092 -16.946 1.00 22.76 96 GLY B O 1
ATOM 5279 N N . LEU B 1 102 ? -36.647 45.136 -16.092 1.00 22.22 97 LEU B N 1
ATOM 5280 C CA . LEU B 1 102 ? -35.249 45.561 -16.211 1.00 21.73 97 LEU B CA 1
ATOM 5281 C C . LEU B 1 102 ? -34.341 44.725 -15.372 1.00 20.39 97 LEU B C 1
ATOM 5282 O O . LEU B 1 102 ? -33.246 44.345 -15.791 1.00 21.71 97 LEU B O 1
ATOM 5298 N N . ASN B 1 103 ? -34.778 44.365 -14.168 1.00 22.17 98 ASN B N 1
ATOM 5299 C CA . ASN B 1 103 ? -33.957 43.577 -13.305 1.00 24.30 98 ASN B CA 1
ATOM 5300 C C . ASN B 1 103 ? -33.783 42.179 -13.869 1.00 24.10 98 ASN B C 1
ATOM 5301 O O . ASN B 1 103 ? -32.679 41.648 -13.845 1.00 24.82 98 ASN B O 1
ATOM 5312 N N . LEU B 1 104 ? -34.862 41.600 -14.367 1.00 24.16 99 LEU B N 1
ATOM 5313 C CA . LEU B 1 104 ? -34.772 40.292 -15.012 1.00 25.73 99 LEU B CA 1
ATOM 5314 C C . LEU B 1 104 ? -33.836 40.354 -16.212 1.00 24.43 99 LEU B C 1
ATOM 5315 O O . LEU B 1 104 ? -32.937 39.514 -16.341 1.00 26.39 99 LEU B O 1
ATOM 5331 N N . LEU B 1 105 ? -34.039 41.352 -17.065 1.00 23.55 100 LEU B N 1
ATOM 5332 C CA . LEU B 1 105 ? -33.190 41.489 -18.269 1.00 24.25 100 LEU B CA 1
ATOM 5333 C C . LEU B 1 105 ? -31.715 41.719 -17.947 1.00 24.75 100 LEU B C 1
ATOM 5334 O O . LEU B 1 105 ? -30.822 41.176 -18.638 1.00 25.48 100 LEU B O 1
ATOM 5350 N N . TYR B 1 106 ? -31.426 42.466 -16.890 1.00 23.33 101 TYR B N 1
ATOM 5351 C CA . TYR B 1 106 ? -30.081 42.586 -16.335 1.00 24.84 101 TYR B CA 1
ATOM 5352 C C . TYR B 1 106 ? -29.466 41.222 -16.043 1.00 25.39 101 TYR B C 1
ATOM 5353 O O . TYR B 1 106 ? -28.337 40.936 -16.457 1.00 27.07 101 TYR B O 1
ATOM 5371 N N . LEU B 1 107 ? -30.184 40.395 -15.289 1.00 25.67 102 LEU B N 1
ATOM 5372 C CA . LEU B 1 107 ? -29.677 39.079 -14.945 1.00 26.89 102 LEU B CA 1
ATOM 5373 C C . LEU B 1 107 ? -29.453 38.250 -16.217 1.00 28.09 102 LEU B C 1
ATOM 5374 O O . LEU B 1 107 ? -28.412 37.612 -16.372 1.00 29.72 102 LEU B O 1
ATOM 5390 N N . LEU B 1 108 ? -30.377 38.308 -17.162 1.00 27.41 103 LEU B N 1
ATOM 5391 C CA . LEU B 1 108 ? -30.176 37.621 -18.450 1.00 28.41 103 LEU B CA 1
ATOM 5392 C C . LEU B 1 108 ? -28.890 38.095 -19.174 1.00 29.67 103 LEU B C 1
ATOM 5393 O O . LEU B 1 108 ? -28.085 37.283 -19.654 1.00 31.11 103 LEU B O 1
ATOM 5409 N N . SER B 1 109 ? -28.673 39.401 -19.241 1.00 29.32 104 SER B N 1
ATOM 5410 C CA . SER B 1 109 ? -27.523 39.983 -19.941 1.00 31.07 104 SER B CA 1
ATOM 5411 C C . SER B 1 109 ? -26.193 39.580 -19.322 1.00 32.84 104 SER B C 1
ATOM 5412 O O . SER B 1 109 ? -25.164 39.584 -19.997 1.00 34.81 104 SER B O 1
ATOM 5420 N N . GLU B 1 110 ? -26.212 39.231 -18.042 1.00 34.07 105 GLU B N 1
ATOM 5421 C CA . GLU B 1 110 ? -25.000 38.819 -17.321 1.00 35.29 105 GLU B CA 1
ATOM 5422 C C . GLU B 1 110 ? -24.911 37.278 -17.282 1.00 36.57 105 GLU B C 1
ATOM 5423 O O . GLU B 1 110 ? -24.053 36.720 -16.613 1.00 37.85 105 GLU B O 1
ATOM 5435 N N . ASN B 1 111 ? -25.817 36.598 -17.972 1.00 39.02 106 ASN B N 1
ATOM 5436 C CA . ASN B 1 111 ? -25.919 35.142 -17.927 1.00 39.90 106 ASN B CA 1
ATOM 5437 C C . ASN B 1 111 ? -26.046 34.584 -16.493 1.00 40.03 106 ASN B C 1
ATOM 5438 O O . ASN B 1 111 ? -25.436 33.566 -16.150 1.00 41.63 106 ASN B O 1
ATOM 5449 N N . ARG B 1 112 ? -26.832 35.270 -15.657 1.00 39.99 107 ARG B N 1
ATOM 5450 C CA . ARG B 1 112 ? -27.143 34.824 -14.303 1.00 39.43 107 ARG B CA 1
ATOM 5451 C C . ARG B 1 112 ? -28.513 34.161 -14.335 1.00 37.23 107 ARG B C 1
ATOM 5452 O O . ARG B 1 112 ? -29.462 34.633 -13.732 1.00 35.94 107 ARG B O 1
ATOM 5473 N N . ILE B 1 113 ? -28.576 33.040 -15.051 1.00 36.95 108 ILE B N 1
ATOM 5474 C CA . ILE B 1 113 ? -29.816 32.351 -15.359 1.00 38.63 108 ILE B CA 1
ATOM 5475 C C . ILE B 1 113 ? -30.502 31.756 -14.113 1.00 40.00 108 ILE B C 1
ATOM 5476 O O . ILE B 1 113 ? -31.725 31.806 -13.987 1.00 39.72 108 ILE B O 1
ATOM 5492 N N . ALA B 1 114 ? -29.728 31.185 -13.198 1.00 41.63 109 ALA B N 1
ATOM 5493 C CA . ALA B 1 114 ? -30.315 30.643 -11.969 1.00 42.93 109 ALA B CA 1
ATOM 5494 C C . ALA B 1 114 ? -30.931 31.761 -11.138 1.00 43.19 109 ALA B C 1
ATOM 5495 O O . ALA B 1 114 ? -32.026 31.619 -10.586 1.00 43.70 109 ALA B O 1
ATOM 5502 N N . GLU B 1 115 ? -30.218 32.876 -11.056 1.00 42.98 110 GLU B N 1
ATOM 5503 C CA . GLU B 1 115 ? -30.708 34.047 -10.332 1.00 41.67 110 GLU B CA 1
ATOM 5504 C C . GLU B 1 115 ? -31.961 34.631 -10.985 1.00 38.50 110 GLU B C 1
ATOM 5505 O O . GLU B 1 115 ? -32.887 35.046 -10.295 1.00 38.87 110 GLU B O 1
ATOM 5517 N N . PHE B 1 116 ? -32.000 34.605 -12.314 1.00 35.93 111 PHE B N 1
ATOM 5518 C CA . PHE B 1 116 ? -33.182 34.966 -13.089 1.00 34.33 111 PHE B CA 1
ATOM 5519 C C . PHE B 1 116 ? -34.401 34.137 -12.689 1.00 34.64 111 PHE B C 1
ATOM 5520 O O . PHE B 1 116 ? -35.467 34.664 -12.423 1.00 34.67 111 PHE B O 1
ATOM 5537 N N . HIS B 1 117 ? -34.250 32.816 -12.661 1.00 36.61 112 HIS B N 1
ATOM 5538 C CA . HIS B 1 117 ? -35.387 31.972 -12.328 1.00 37.36 112 HIS B CA 1
ATOM 5539 C C . HIS B 1 117 ? -35.753 32.071 -10.831 1.00 37.96 112 HIS B C 1
ATOM 5540 O O . HIS B 1 117 ? -36.922 32.083 -10.484 1.00 39.27 112 HIS B O 1
ATOM 5555 N N . THR B 1 118 ? -34.757 32.209 -9.969 1.00 38.38 113 THR B N 1
ATOM 5556 C CA . THR B 1 118 ? -35.030 32.538 -8.574 1.00 41.76 113 THR B CA 1
ATOM 5557 C C . THR B 1 118 ? -35.825 33.846 -8.446 1.00 40.86 113 THR B C 1
ATOM 5558 O O . THR B 1 118 ? -36.773 33.925 -7.659 1.00 43.56 113 THR B O 1
ATOM 5569 N N . ALA B 1 119 ? -35.467 34.868 -9.221 1.00 38.80 114 ALA B N 1
ATOM 5570 C CA . ALA B 1 119 ? -36.210 36.131 -9.197 1.00 38.37 114 ALA B CA 1
ATOM 5571 C C . ALA B 1 119 ? -37.669 35.961 -9.625 1.00 39.96 114 ALA B C 1
ATOM 5572 O O . ALA B 1 119 ? -38.564 36.585 -9.068 1.00 41.25 114 ALA B O 1
ATOM 5579 N N . LEU B 1 120 ? -37.922 35.130 -10.629 1.00 40.83 115 LEU B N 1
ATOM 5580 C CA . LEU B 1 120 ? -39.296 34.868 -11.046 1.00 43.10 115 LEU B CA 1
ATOM 5581 C C . LEU B 1 120 ? -40.084 34.148 -9.950 1.00 45.08 115 LEU B C 1
ATOM 5582 O O . LEU B 1 120 ? -41.261 34.428 -9.736 1.00 44.77 115 LEU B O 1
ATOM 5598 N N . GLU B 1 121 ? -39.426 33.206 -9.283 1.00 48.26 116 GLU B N 1
ATOM 5599 C CA . GLU B 1 121 ? -40.044 32.421 -8.218 1.00 51.93 116 GLU B CA 1
ATOM 5600 C C . GLU B 1 121 ? -40.435 33.348 -7.076 1.00 53.24 116 GLU B C 1
ATOM 5601 O O . GLU B 1 121 ? -41.460 33.153 -6.432 1.00 51.74 116 GLU B O 1
ATOM 5613 N N . SER B 1 122 ? -39.616 34.372 -6.849 1.00 56.00 117 SER B N 1
ATOM 5614 C CA . SER B 1 122 ? -39.810 35.294 -5.732 1.00 58.23 117 SER B CA 1
ATOM 5615 C C . SER B 1 122 ? -40.861 36.374 -5.998 1.00 60.12 117 SER B C 1
ATOM 5616 O O . SER B 1 122 ? -41.217 37.117 -5.093 1.00 60.40 117 SER B O 1
ATOM 5624 N N . VAL B 1 123 ? -41.338 36.473 -7.236 1.00 62.16 118 VAL B N 1
ATOM 5625 C CA . VAL B 1 123 ? -42.358 37.460 -7.578 1.00 65.79 118 VAL B CA 1
ATOM 5626 C C . VAL B 1 123 ? -43.673 37.081 -6.910 1.00 68.45 118 VAL B C 1
ATOM 5627 O O . VAL B 1 123 ? -44.274 36.066 -7.253 1.00 68.23 118 VAL B O 1
ATOM 5640 N N . PRO B 1 124 ? -44.128 37.905 -5.955 1.00 70.69 119 PRO B N 1
ATOM 5641 C CA . PRO B 1 124 ? -45.319 37.603 -5.157 1.00 71.79 119 PRO B CA 1
ATOM 5642 C C . PRO B 1 124 ? -46.511 37.182 -6.020 1.00 71.78 119 PRO B C 1
ATOM 5643 O O . PRO B 1 124 ? -47.049 36.086 -5.848 1.00 71.18 119 PRO B O 1
ATOM 5654 N N . ASP B 1 125 ? -46.900 38.050 -6.947 1.00 71.30 120 ASP B N 1
ATOM 5655 C CA . ASP B 1 125 ? -48.042 37.802 -7.814 1.00 71.23 120 ASP B CA 1
ATOM 5656 C C . ASP B 1 125 ? -47.596 37.263 -9.180 1.00 68.87 120 ASP B C 1
ATOM 5657 O O . ASP B 1 125 ? -47.027 37.995 -9.991 1.00 69.63 120 ASP B O 1
ATOM 5666 N N . LYS B 1 126 ? -47.860 35.986 -9.434 1.00 66.30 121 LYS B N 1
ATOM 5667 C CA . LYS B 1 126 ? -47.390 35.335 -10.654 1.00 64.40 121 LYS B CA 1
ATOM 5668 C C . LYS B 1 126 ? -48.192 35.760 -11.877 1.00 60.53 121 LYS B C 1
ATOM 5669 O O . LYS B 1 126 ? -47.760 35.557 -13.005 1.00 59.38 121 LYS B O 1
ATOM 5688 N N . SER B 1 127 ? -49.361 36.346 -11.670 1.00 59.19 122 SER B N 1
ATOM 5689 C CA . SER B 1 127 ? -50.157 36.787 -12.808 1.00 57.71 122 SER B CA 1
ATOM 5690 C C . SER B 1 127 ? -49.436 37.922 -13.548 1.00 54.41 122 SER B C 1
ATOM 5691 O O . SER B 1 127 ? -49.740 38.215 -14.706 1.00 53.70 122 SER B O 1
ATOM 5699 N N . LEU B 1 128 ? -48.503 38.574 -12.857 1.00 50.60 123 LEU B N 1
ATOM 5700 C CA . LEU B 1 128 ? -47.653 39.590 -13.466 1.00 49.65 123 LEU B CA 1
ATOM 5701 C C . LEU B 1 128 ? -47.057 39.076 -14.791 1.00 46.62 123 LEU B C 1
ATOM 5702 O O . LEU B 1 128 ? -46.945 39.822 -15.768 1.00 45.78 123 LEU B O 1
ATOM 5718 N N . PHE B 1 129 ? -46.704 37.792 -14.815 1.00 45.28 124 PHE B N 1
ATOM 5719 C CA . PHE B 1 129 ? -46.018 37.180 -15.957 1.00 44.96 124 PHE B CA 1
ATOM 5720 C C . PHE B 1 129 ? -46.801 37.247 -17.263 1.00 47.75 124 PHE B C 1
ATOM 5721 O O . PHE B 1 129 ? -46.215 37.144 -18.337 1.00 46.92 124 PHE B O 1
ATOM 5738 N N . GLU B 1 130 ? -48.120 37.389 -17.180 1.00 48.87 125 GLU B N 1
ATOM 5739 C CA . GLU B 1 130 ? -48.944 37.526 -18.380 1.00 52.47 125 GLU B CA 1
ATOM 5740 C C . GLU B 1 130 ? -49.537 38.925 -18.491 1.00 51.27 125 GLU B C 1
ATOM 5741 O O . GLU B 1 130 ? -49.696 39.448 -19.585 1.00 51.07 125 GLU B O 1
ATOM 5753 N N . ARG B 1 131 ? -49.860 39.528 -17.352 1.00 50.94 126 ARG B N 1
ATOM 5754 C CA . ARG B 1 131 ? -50.524 40.828 -17.342 1.00 50.71 126 ARG B CA 1
ATOM 5755 C C . ARG B 1 131 ? -49.589 41.949 -17.754 1.00 45.78 126 ARG B C 1
ATOM 5756 O O . ARG B 1 131 ? -49.983 42.840 -18.496 1.00 44.73 126 ARG B O 1
ATOM 5777 N N . ASP B 1 132 ? -48.347 41.915 -17.283 1.00 42.17 127 ASP B N 1
ATOM 5778 C CA . ASP B 1 132 ? -47.471 43.069 -17.498 1.00 36.92 127 ASP B CA 1
ATOM 5779 C C . ASP B 1 132 ? -46.625 42.850 -18.729 1.00 34.42 127 ASP B C 1
ATOM 5780 O O . ASP B 1 132 ? -45.934 41.845 -18.794 1.00 33.99 127 ASP B O 1
ATOM 5789 N N . PRO B 1 133 ? -46.688 43.784 -19.678 1.00 33.14 128 PRO B N 1
ATOM 5790 C CA . PRO B 1 133 ? -46.032 43.577 -20.973 1.00 34.22 128 PRO B CA 1
ATOM 5791 C C . PRO B 1 133 ? -44.519 43.540 -20.876 1.00 31.91 128 PRO B C 1
ATOM 5792 O O . PRO B 1 133 ? -43.857 42.877 -21.691 1.00 31.18 128 PRO B O 1
ATOM 5803 N N . TYR B 1 134 ? -43.948 44.302 -19.942 1.00 27.52 129 TYR B N 1
ATOM 5804 C CA . TYR B 1 134 ? -42.500 44.284 -19.829 1.00 27.33 129 TYR B CA 1
ATOM 5805 C C . TYR B 1 134 ? -42.007 42.938 -19.302 1.00 27.83 129 TYR B C 1
ATOM 5806 O O . TYR B 1 134 ? -41.050 42.359 -19.817 1.00 29.11 129 TYR B O 1
ATOM 5824 N N . VAL B 1 135 ? -42.641 42.419 -18.248 1.00 27.23 130 VAL B N 1
ATOM 5825 C CA . VAL B 1 135 ? -42.218 41.178 -17.648 1.00 27.22 130 VAL B CA 1
ATOM 5826 C C . VAL B 1 135 ? -42.441 40.006 -18.611 1.00 28.43 130 VAL B C 1
ATOM 5827 O O . VAL B 1 135 ? -41.613 39.109 -18.706 1.00 28.99 130 VAL B O 1
ATOM 5840 N N . GLU B 1 136 ? -43.565 40.051 -19.315 1.00 30.04 131 GLU B N 1
ATOM 5841 C CA . GLU B 1 136 ? -43.947 39.022 -20.276 1.00 31.14 131 GLU B CA 1
ATOM 5842 C C . GLU B 1 136 ? -42.891 38.950 -21.385 1.00 30.93 131 GLU B C 1
ATOM 5843 O O . GLU B 1 136 ? -42.509 37.862 -21.809 1.00 33.19 131 GLU B O 1
ATOM 5855 N N . TRP B 1 137 ? -42.445 40.117 -21.832 1.00 30.34 132 TRP B N 1
ATOM 5856 C CA . TRP B 1 137 ? -41.512 40.225 -22.964 1.00 31.50 132 TRP B CA 1
ATOM 5857 C C . TRP B 1 137 ? -40.191 39.598 -22.547 1.00 30.51 132 TRP B C 1
ATOM 5858 O O . TRP B 1 137 ? -39.598 38.793 -23.264 1.00 29.42 132 TRP B O 1
ATOM 5879 N N . VAL B 1 138 ? -39.707 39.958 -21.357 1.00 29.56 133 VAL B N 1
ATOM 5880 C CA . VAL B 1 138 ? -38.468 39.408 -20.865 1.00 27.93 133 VAL B CA 1
ATOM 5881 C C . VAL B 1 138 ? -38.499 37.906 -20.581 1.00 30.10 133 VAL B C 1
ATOM 5882 O O . VAL B 1 138 ? -37.518 37.198 -20.791 1.00 28.51 133 VAL B O 1
ATOM 5895 N N . ILE B 1 139 ? -39.628 37.396 -20.090 1.00 29.73 134 ILE B N 1
ATOM 5896 C CA . ILE B 1 139 ? -39.767 35.974 -19.871 1.00 31.48 134 ILE B CA 1
ATOM 5897 C C . ILE B 1 139 ? -39.669 35.246 -21.222 1.00 31.02 134 ILE B C 1
ATOM 5898 O O . ILE B 1 139 ? -38.995 34.241 -21.305 1.00 30.59 134 ILE B O 1
ATOM 5914 N N . SER B 1 140 ? -40.329 35.777 -22.243 1.00 32.66 135 SER B N 1
ATOM 5915 C CA . SER B 1 140 ? -40.316 35.164 -23.590 1.00 34.28 135 SER B CA 1
ATOM 5916 C C . SER B 1 140 ? -38.904 35.239 -24.179 1.00 33.92 135 SER B C 1
ATOM 5917 O O . SER B 1 140 ? -38.390 34.233 -24.681 1.00 35.07 135 SER B O 1
ATOM 5925 N N . LEU B 1 141 ? -38.252 36.405 -24.095 1.00 30.83 136 LEU B N 1
ATOM 5926 C CA . LEU B 1 141 ? -36.856 36.500 -24.555 1.00 30.11 136 LEU B CA 1
ATOM 5927 C C . LEU B 1 141 ? -35.979 35.425 -23.887 1.00 28.83 136 LEU B C 1
ATOM 5928 O O . LEU B 1 141 ? -35.190 34.733 -24.540 1.00 28.73 136 LEU B O 1
ATOM 5944 N N . GLU B 1 142 ? -36.090 35.269 -22.566 1.00 29.88 137 GLU B N 1
ATOM 5945 C CA . GLU B 1 142 ? -35.264 34.283 -21.870 1.00 30.44 137 GLU B CA 1
ATOM 5946 C C . GLU B 1 142 ? -35.559 32.847 -22.350 1.00 28.88 137 GLU B C 1
ATOM 5947 O O . GLU B 1 142 ? -34.652 32.076 -22.551 1.00 30.15 137 GLU B O 1
ATOM 5959 N N . GLN B 1 143 ? -36.822 32.520 -22.551 1.00 31.05 138 GLN B N 1
ATOM 5960 C CA . GLN B 1 143 ? -37.203 31.211 -23.063 1.00 33.68 138 GLN B CA 1
ATOM 5961 C C . GLN B 1 143 ? -36.623 31.004 -24.465 1.00 33.55 138 GLN B C 1
ATOM 5962 O O . GLN B 1 143 ? -36.092 29.936 -24.758 1.00 36.17 138 GLN B O 1
ATOM 5976 N N . ASN B 1 144 ? -36.711 32.023 -25.318 1.00 34.05 139 ASN B N 1
ATOM 5977 C CA . ASN B 1 144 ? -36.252 31.878 -26.690 1.00 32.85 139 ASN B CA 1
ATOM 5978 C C . ASN B 1 144 ? -34.740 31.727 -26.739 1.00 32.79 139 ASN B C 1
ATOM 5979 O O . ASN B 1 144 ? -34.224 30.964 -27.585 1.00 32.17 139 ASN B O 1
ATOM 5990 N N . VAL B 1 145 ? -34.027 32.411 -25.831 1.00 31.83 140 VAL B N 1
ATOM 5991 C CA . VAL B 1 145 ? -32.573 32.293 -25.762 1.00 32.97 140 VAL B CA 1
ATOM 5992 C C . VAL B 1 145 ? -32.189 30.872 -25.360 1.00 36.82 140 VAL B C 1
ATOM 5993 O O . VAL B 1 145 ? -31.366 30.235 -26.013 1.00 37.46 140 VAL B O 1
ATOM 6006 N N A MET B 1 146 ? -32.788 30.365 -24.288 0.30 38.30 141 MET B N 1
ATOM 6007 N N B MET B 1 146 ? -32.801 30.380 -24.285 0.29 38.49 141 MET B N 1
ATOM 6008 N N C MET B 1 146 ? -32.810 30.385 -24.288 0.41 38.49 141 MET B N 1
ATOM 6009 C CA A MET B 1 146 ? -32.402 29.056 -23.769 0.30 39.81 141 MET B CA 1
ATOM 6010 C CA B MET B 1 146 ? -32.474 29.064 -23.742 0.29 40.22 141 MET B CA 1
ATOM 6011 C CA C MET B 1 146 ? -32.491 29.073 -23.730 0.41 40.21 141 MET B CA 1
ATOM 6012 C C A MET B 1 146 ? -32.858 27.897 -24.667 0.30 38.49 141 MET B C 1
ATOM 6013 C C B MET B 1 146 ? -32.790 27.948 -24.737 0.29 38.89 141 MET B C 1
ATOM 6014 C C C MET B 1 146 ? -32.816 27.942 -24.710 0.41 38.18 141 MET B C 1
ATOM 6015 O O A MET B 1 146 ? -32.325 26.794 -24.571 0.30 39.86 141 MET B O 1
ATOM 6016 O O B MET B 1 146 ? -32.100 26.933 -24.777 0.29 40.44 141 MET B O 1
ATOM 6017 O O C MET B 1 146 ? -32.146 26.917 -24.723 0.41 41.00 141 MET B O 1
ATOM 6057 N N . GLU B 1 147 ? -33.830 28.140 -25.542 1.00 37.85 142 GLU B N 1
ATOM 6058 C CA . GLU B 1 147 ? -34.241 27.135 -26.510 1.00 36.39 142 GLU B CA 1
ATOM 6059 C C . GLU B 1 147 ? -33.455 27.263 -27.808 0.83 35.78 142 GLU B C 1
ATOM 6060 O O . GLU B 1 147 ? -33.598 26.430 -28.705 0.81 37.15 142 GLU B O 1
ATOM 6074 N N . GLY B 1 148 ? -32.637 28.309 -27.918 1.00 35.64 143 GLY B N 1
ATOM 6075 C CA . GLY B 1 148 ? -31.866 28.537 -29.130 1.00 35.23 143 GLY B CA 1
ATOM 6076 C C . GLY B 1 148 ? -32.710 28.946 -30.320 1.00 34.64 143 GLY B C 1
ATOM 6077 O O . GLY B 1 148 ? -32.329 28.758 -31.489 1.00 37.06 143 GLY B O 1
ATOM 6081 N N . ALA B 1 149 ? -33.866 29.533 -30.043 1.00 34.50 144 ALA B N 1
ATOM 6082 C CA . ALA B 1 149 ? -34.702 30.098 -31.084 1.00 32.96 144 ALA B CA 1
ATOM 6083 C C . ALA B 1 149 ? -34.180 31.489 -31.421 1.00 32.29 144 ALA B C 1
ATOM 6084 O O . ALA B 1 149 ? -34.836 32.500 -31.162 1.00 32.36 144 ALA B O 1
ATOM 6091 N N . PHE B 1 150 ? -32.982 31.544 -32.000 1.00 32.62 145 PHE B N 1
ATOM 6092 C CA . PHE B 1 150 ? -32.330 32.805 -32.291 1.00 31.46 145 PHE B CA 1
ATOM 6093 C C . PHE B 1 150 ? -33.024 33.693 -33.328 1.00 30.87 145 PHE B C 1
ATOM 6094 O O . PHE B 1 150 ? -32.915 34.912 -33.242 1.00 29.57 145 PHE B O 1
ATOM 6111 N N . ASP B 1 151 ? -33.734 33.113 -34.293 1.00 32.64 146 ASP B N 1
ATOM 6112 C CA . ASP B 1 151 ? -34.606 33.917 -35.156 1.00 32.96 146 ASP B CA 1
ATOM 6113 C C . ASP B 1 151 ? -35.603 34.745 -34.312 1.00 32.54 146 ASP B C 1
ATOM 6114 O O . ASP B 1 151 ? -35.852 35.916 -34.585 1.00 31.96 146 ASP B O 1
ATOM 6123 N N . LYS B 1 152 ? -36.217 34.114 -33.320 1.00 34.50 147 LYS B N 1
ATOM 6124 C CA . LYS B 1 152 ? -37.241 34.812 -32.533 1.00 34.79 147 LYS B CA 1
ATOM 6125 C C . LYS B 1 152 ? -36.584 35.834 -31.606 1.00 31.04 147 LYS B C 1
ATOM 6126 O O . LYS B 1 152 ? -37.093 36.944 -31.442 1.00 32.78 147 LYS B O 1
ATOM 6145 N N . VAL B 1 153 ? -35.459 35.470 -31.010 1.00 29.44 148 VAL B N 1
ATOM 6146 C CA . VAL B 1 153 ? -34.662 36.452 -30.247 1.00 30.10 148 VAL B CA 1
ATOM 6147 C C . VAL B 1 153 ? -34.352 37.696 -31.072 1.00 28.63 148 VAL B C 1
ATOM 6148 O O . VAL B 1 153 ? -34.537 38.825 -30.642 1.00 27.41 148 VAL B O 1
ATOM 6161 N N . ALA B 1 154 ? -33.853 37.488 -32.293 1.00 30.02 149 ALA B N 1
ATOM 6162 C CA . ALA B 1 154 ? -33.499 38.593 -33.124 1.00 29.61 149 ALA B CA 1
ATOM 6163 C C . ALA B 1 154 ? -34.708 39.405 -33.502 1.00 29.63 149 ALA B C 1
ATOM 6164 O O . ALA B 1 154 ? -34.636 40.609 -33.542 1.00 30.17 149 ALA B O 1
ATOM 6171 N N . SER B 1 155 ? -35.810 38.733 -33.823 1.00 28.60 150 SER B N 1
ATOM 6172 C CA . SER B 1 155 ? -37.039 39.422 -34.206 1.00 31.09 150 SER B CA 1
ATOM 6173 C C . SER B 1 155 ? -37.609 40.206 -33.041 1.00 31.14 150 SER B C 1
ATOM 6174 O O . SER B 1 155 ? -38.087 41.314 -33.212 1.00 33.83 150 SER B O 1
ATOM 6182 N N . MET B 1 156 ? -37.548 39.623 -31.859 1.00 31.84 151 MET B N 1
ATOM 6183 C CA . MET B 1 156 ? -38.027 40.311 -30.656 1.00 33.25 151 MET B CA 1
ATOM 6184 C C . MET B 1 156 ? -37.192 41.558 -30.380 1.00 30.35 151 MET B C 1
ATOM 6185 O O . MET B 1 156 ? -37.714 42.650 -30.091 1.00 33.55 151 MET B O 1
ATOM 6199 N N . ILE B 1 157 ? -35.866 41.423 -30.467 1.00 30.19 152 ILE B N 1
ATOM 6200 C CA . ILE B 1 157 ? -34.991 42.566 -30.241 1.00 33.08 152 ILE B CA 1
ATOM 6201 C C . ILE B 1 157 ? -35.080 43.668 -31.326 1.00 35.67 152 ILE B C 1
ATOM 6202 O O . ILE B 1 157 ? -34.959 44.836 -31.024 1.00 38.17 152 ILE B O 1
ATOM 6218 N N A ARG B 1 158 ? -35.320 43.272 -32.569 0.39 36.22 153 ARG B N 1
ATOM 6219 N N B ARG B 1 158 ? -35.301 43.278 -32.581 0.61 35.12 153 ARG B N 1
ATOM 6220 C CA A ARG B 1 158 ? -35.481 44.229 -33.655 0.39 38.34 153 ARG B CA 1
ATOM 6221 C CA B ARG B 1 158 ? -35.467 44.241 -33.674 0.61 37.35 153 ARG B CA 1
ATOM 6222 C C A ARG B 1 158 ? -36.743 45.053 -33.506 0.39 38.54 153 ARG B C 1
ATOM 6223 C C B ARG B 1 158 ? -36.747 45.048 -33.533 0.61 38.27 153 ARG B C 1
ATOM 6224 O O A ARG B 1 158 ? -36.752 46.253 -33.777 0.39 39.02 153 ARG B O 1
ATOM 6225 O O B ARG B 1 158 ? -36.768 46.242 -33.829 0.61 38.96 153 ARG B O 1
ATOM 6266 N N . SER B 1 159 ? -37.810 44.391 -33.081 1.00 38.25 154 SER B N 1
ATOM 6267 C CA . SER B 1 159 ? -39.130 45.006 -33.020 1.00 40.35 154 SER B CA 1
ATOM 6268 C C . SER B 1 159 ? -39.503 45.460 -31.616 1.00 39.07 154 SER B C 1
ATOM 6269 O O . SER B 1 159 ? -40.631 45.877 -31.377 1.00 39.07 154 SER B O 1
ATOM 6278 N N . CYS B 1 160 ? -38.570 45.384 -30.685 1.00 38.76 155 CYS B N 1
ATOM 6279 C CA . CYS B 1 160 ? -38.879 45.774 -29.319 1.00 40.48 155 CYS B CA 1
ATOM 6280 C C . CYS B 1 160 ? -39.370 47.217 -29.263 1.00 40.21 155 CYS B C 1
ATOM 6281 O O . CYS B 1 160 ? -38.704 48.106 -29.800 1.00 42.09 155 CYS B O 1
ATOM 6289 N N . ASN B 1 161 ? -40.523 47.449 -28.618 1.00 40.17 156 ASN B N 1
ATOM 6290 C CA . ASN B 1 161 ? -41.093 48.800 -28.460 1.00 40.66 156 ASN B CA 1
ATOM 6291 C C . ASN B 1 161 ? -40.732 49.463 -27.116 1.00 37.72 156 ASN B C 1
ATOM 6292 O O . ASN B 1 161 ? -41.212 50.562 -26.823 1.00 40.34 156 ASN B O 1
ATOM 6303 N N . PHE B 1 162 ? -39.890 48.796 -26.331 1.00 33.52 157 PHE B N 1
ATOM 6304 C CA . PHE B 1 162 ? -39.474 49.280 -25.003 1.00 31.48 157 PHE B CA 1
ATOM 6305 C C . PHE B 1 162 ? -38.064 49.823 -25.045 1.00 29.17 157 PHE B C 1
ATOM 6306 O O . PHE B 1 162 ? -37.110 49.059 -24.874 1.00 28.76 157 PHE B O 1
ATOM 6323 N N . PRO B 1 163 ? -37.915 51.129 -25.269 1.00 29.73 158 PRO B N 1
ATOM 6324 C CA . PRO B 1 163 ? -36.601 51.776 -25.423 1.00 29.33 158 PRO B CA 1
ATOM 6325 C C . PRO B 1 163 ? -35.657 51.509 -24.244 1.00 25.17 158 PRO B C 1
ATOM 6326 O O . PRO B 1 163 ? -34.430 51.399 -24.423 1.00 25.82 158 PRO B O 1
ATOM 6337 N N . GLU B 1 164 ? -36.219 51.380 -23.037 1.00 23.01 159 GLU B N 1
ATOM 6338 C CA . GLU B 1 164 ? -35.397 51.233 -21.858 1.00 22.09 159 GLU B CA 1
ATOM 6339 C C . GLU B 1 164 ? -34.631 49.933 -21.824 1.00 22.61 159 GLU B C 1
ATOM 6340 O O . GLU B 1 164 ? -33.644 49.808 -21.088 1.00 22.85 159 GLU B O 1
ATOM 6352 N N . PHE B 1 165 ? -35.089 48.950 -22.607 1.00 22.24 160 PHE B N 1
ATOM 6353 C CA . PHE B 1 165 ? -34.447 47.668 -22.718 1.00 21.65 160 PHE B CA 1
ATOM 6354 C C . PHE B 1 165 ? -33.231 47.674 -23.700 1.00 22.78 160 PHE B C 1
ATOM 6355 O O . PHE B 1 165 ? -32.539 46.670 -23.760 1.00 22.27 160 PHE B O 1
ATOM 6372 N N . SER B 1 166 ? -33.023 48.768 -24.422 1.00 23.65 161 SER B N 1
ATOM 6373 C CA . SER B 1 166 ? -32.006 48.802 -25.511 1.00 26.57 161 SER B CA 1
ATOM 6374 C C . SER B 1 166 ? -30.620 48.356 -25.035 1.00 25.73 161 SER B C 1
ATOM 6375 O O . SER B 1 166 ? -29.964 47.468 -25.629 1.00 26.41 161 SER B O 1
ATOM 6383 N N . TYR B 1 167 ? -30.131 48.981 -23.972 1.00 23.05 162 TYR B N 1
ATOM 6384 C CA . TYR B 1 167 ? -28.803 48.650 -23.465 1.00 24.42 162 TYR B CA 1
ATOM 6385 C C . TYR B 1 167 ? -28.589 47.164 -23.188 1.00 23.97 162 TYR B C 1
ATOM 6386 O O . TYR B 1 167 ? -27.640 46.531 -23.702 1.00 26.24 162 TYR B O 1
ATOM 6404 N N . PHE B 1 168 ? -29.485 46.531 -22.428 1.00 20.57 163 PHE B N 1
ATOM 6405 C CA . PHE B 1 168 ? -29.293 45.134 -22.118 1.00 22.06 163 PHE B CA 1
ATOM 6406 C C . PHE B 1 168 ? -29.580 44.213 -23.316 1.00 22.31 163 PHE B C 1
ATOM 6407 O O . PHE B 1 168 ? -28.953 43.178 -23.429 1.00 24.00 163 PHE B O 1
ATOM 6424 N N . MET B 1 169 ? -30.544 44.566 -24.154 1.00 21.58 164 MET B N 1
ATOM 6425 C CA . MET B 1 169 ? -30.918 43.715 -25.282 1.00 24.68 164 MET B CA 1
ATOM 6426 C C . MET B 1 169 ? -29.710 43.622 -26.192 1.00 24.77 164 MET B C 1
ATOM 6427 O O . MET B 1 169 ? -29.474 42.556 -26.763 1.00 25.43 164 MET B O 1
ATOM 6441 N N . LYS B 1 170 ? -28.951 44.702 -26.333 1.00 23.96 165 LYS B N 1
ATOM 6442 C CA . LYS B 1 170 ? -27.753 44.643 -27.207 1.00 27.85 165 LYS B CA 1
ATOM 6443 C C . LYS B 1 170 ? -26.691 43.666 -26.696 1.00 27.42 165 LYS B C 1
ATOM 6444 O O . LYS B 1 170 ? -25.993 43.006 -27.467 1.00 26.12 165 LYS B O 1
ATOM 6463 N N . ILE B 1 171 ? -26.534 43.603 -25.381 1.00 23.39 166 ILE B N 1
ATOM 6464 C CA . ILE B 1 171 ? -25.647 42.649 -24.770 1.00 24.63 166 ILE B CA 1
ATOM 6465 C C . ILE B 1 171 ? -26.137 41.237 -25.032 1.00 25.57 166 ILE B C 1
ATOM 6466 O O . ILE B 1 171 ? -25.328 40.354 -25.330 1.00 25.96 166 ILE B O 1
ATOM 6482 N N . VAL B 1 172 ? -27.445 40.988 -24.909 1.00 23.97 167 VAL B N 1
ATOM 6483 C CA . VAL B 1 172 ? -27.984 39.663 -25.138 1.00 24.99 167 VAL B CA 1
ATOM 6484 C C . VAL B 1 172 ? -27.704 39.289 -26.610 1.00 23.53 167 VAL B C 1
ATOM 6485 O O . VAL B 1 172 ? -27.251 38.191 -26.882 1.00 25.24 167 VAL B O 1
ATOM 6498 N N . MET B 1 173 ? -27.929 40.229 -27.505 1.00 24.82 168 MET B N 1
ATOM 6499 C CA . MET B 1 173 ? -27.825 39.941 -28.945 1.00 26.51 168 MET B CA 1
ATOM 6500 C C . MET B 1 173 ? -26.365 39.669 -29.266 1.00 26.14 168 MET B C 1
ATOM 6501 O O . MET B 1 173 ? -26.065 38.788 -30.087 1.00 25.63 168 MET B O 1
ATOM 6515 N N . SER B 1 174 ? -25.451 40.395 -28.647 1.00 24.86 169 SER B N 1
ATOM 6516 C CA . SER B 1 174 ? -24.001 40.160 -28.826 1.00 26.39 169 SER B CA 1
ATOM 6517 C C . SER B 1 174 ? -23.602 38.748 -28.383 1.00 25.94 169 SER B C 1
ATOM 6518 O O . SER B 1 174 ? -22.807 38.036 -29.064 1.00 23.98 169 SER B O 1
ATOM 6526 N N A MET B 1 175 ? -24.171 38.301 -27.268 0.49 25.79 170 MET B N 1
ATOM 6527 N N C MET B 1 175 ? -24.148 38.307 -27.251 0.51 25.31 170 MET B N 1
ATOM 6528 C CA A MET B 1 175 ? -23.923 36.955 -26.776 0.49 26.17 170 MET B CA 1
ATOM 6529 C CA C MET B 1 175 ? -23.894 36.952 -26.793 0.51 25.06 170 MET B CA 1
ATOM 6530 C C A MET B 1 175 ? -24.421 35.884 -27.762 0.49 25.07 170 MET B C 1
ATOM 6531 C C C MET B 1 175 ? -24.387 35.919 -27.815 0.51 24.00 170 MET B C 1
ATOM 6532 O O A MET B 1 175 ? -23.694 34.934 -28.063 0.49 26.40 170 MET B O 1
ATOM 6533 O O C MET B 1 175 ? -23.620 35.023 -28.184 0.51 24.07 170 MET B O 1
ATOM 6560 N N . VAL B 1 176 ? -25.627 36.061 -28.300 1.00 23.74 171 VAL B N 1
ATOM 6561 C CA . VAL B 1 176 ? -26.189 35.153 -29.305 1.00 25.42 171 VAL B CA 1
ATOM 6562 C C . VAL B 1 176 ? -25.300 35.171 -30.572 1.00 23.53 171 VAL B C 1
ATOM 6563 O O . VAL B 1 176 ? -24.929 34.118 -31.076 1.00 23.70 171 VAL B O 1
ATOM 6577 N N . ARG B 1 177 ? -24.908 36.363 -30.995 1.00 23.31 172 ARG B N 1
ATOM 6578 C CA . ARG B 1 177 ? -24.138 36.530 -32.229 1.00 23.22 172 ARG B CA 1
ATOM 6579 C C . ARG B 1 177 ? -22.769 35.885 -32.103 1.00 22.78 172 ARG B C 1
ATOM 6580 O O . ARG B 1 177 ? -22.304 35.207 -33.040 1.00 22.98 172 ARG B O 1
ATOM 6601 N N A ASN B 1 178 ? -22.147 36.034 -30.942 0.29 23.71 173 ASN B N 1
ATOM 6602 N N B ASN B 1 178 ? -22.099 36.052 -30.949 0.71 23.50 173 ASN B N 1
ATOM 6603 C CA A ASN B 1 178 ? -20.846 35.421 -30.725 0.29 24.74 173 ASN B CA 1
ATOM 6604 C CA B ASN B 1 178 ? -20.816 35.333 -30.696 0.71 24.43 173 ASN B CA 1
ATOM 6605 C C A ASN B 1 178 ? -20.918 33.889 -30.703 0.29 24.21 173 ASN B C 1
ATOM 6606 C C B ASN B 1 178 ? -20.948 33.839 -30.783 0.71 22.64 173 ASN B C 1
ATOM 6607 O O A ASN B 1 178 ? -19.967 33.226 -31.129 0.29 25.17 173 ASN B O 1
ATOM 6608 O O B ASN B 1 178 ? -20.062 33.117 -31.292 0.71 23.89 173 ASN B O 1
ATOM 6629 N N . GLU B 1 179 ? -22.044 33.323 -30.251 1.00 24.16 174 GLU B N 1
ATOM 6630 C CA . GLU B 1 179 ? -22.247 31.895 -30.276 1.00 25.28 174 GLU B CA 1
ATOM 6631 C C . GLU B 1 179 ? -22.417 31.401 -31.731 1.00 24.42 174 GLU B C 1
ATOM 6632 O O . GLU B 1 179 ? -21.871 30.374 -32.143 1.00 24.51 174 GLU B O 1
ATOM 6645 N N . ILE B 1 180 ? -23.148 32.176 -32.525 1.00 24.46 175 ILE B N 1
ATOM 6646 C CA . ILE B 1 180 ? -23.362 31.795 -33.909 1.00 23.07 175 ILE B CA 1
ATOM 6647 C C . ILE B 1 180 ? -22.033 31.906 -34.643 1.00 21.28 175 ILE B C 1
ATOM 6648 O O . ILE B 1 180 ? -21.675 31.021 -35.438 1.00 21.80 175 ILE B O 1
ATOM 6664 N N . ALA B 1 181 ? -21.304 32.973 -34.372 1.00 21.12 176 ALA B N 1
ATOM 6665 C CA . ALA B 1 181 ? -20.029 33.270 -35.060 1.00 20.88 176 ALA B CA 1
ATOM 6666 C C . ALA B 1 181 ? -19.034 32.165 -34.770 1.00 20.93 176 ALA B C 1
ATOM 6667 O O . ALA B 1 181 ? -18.283 31.700 -35.658 1.00 21.17 176 ALA B O 1
ATOM 6674 N N . THR B 1 182 ? -19.029 31.741 -33.508 1.00 21.08 177 THR B N 1
ATOM 6675 C CA . THR B 1 182 ? -18.130 30.669 -33.071 1.00 24.39 177 THR B CA 1
ATOM 6676 C C . THR B 1 182 ? -18.480 29.344 -33.760 1.00 24.61 177 THR B C 1
ATOM 6677 O O . THR B 1 182 ? -17.563 28.673 -34.244 1.00 26.21 177 THR B O 1
ATOM 6688 N N . CYS B 1 183 ? -19.756 28.972 -33.891 1.00 26.56 178 CYS B N 1
ATOM 6689 C CA . CYS B 1 183 ? -20.133 27.799 -34.655 1.00 26.50 178 CYS B CA 1
ATOM 6690 C C . CYS B 1 183 ? -19.717 27.963 -36.128 1.00 23.44 178 CYS B C 1
ATOM 6691 O O . CYS B 1 183 ? -19.125 27.064 -36.726 1.00 24.29 178 CYS B O 1
ATOM 6698 N N . ALA B 1 184 ? -20.019 29.108 -36.708 1.00 22.03 179 ALA B N 1
ATOM 6699 C CA . ALA B 1 184 ? -19.781 29.305 -38.140 1.00 22.41 179 ALA B CA 1
ATOM 6700 C C . ALA B 1 184 ? -18.305 29.117 -38.530 1.00 22.45 179 ALA B C 1
ATOM 6701 O O . ALA B 1 184 ? -18.001 28.512 -39.582 1.00 23.20 179 ALA B O 1
ATOM 6708 N N . GLU B 1 185 ? -17.403 29.697 -37.745 1.00 23.56 180 GLU B N 1
ATOM 6709 C CA . GLU B 1 185 ? -15.972 29.684 -38.090 1.00 24.05 180 GLU B CA 1
ATOM 6710 C C . GLU B 1 185 ? -15.432 28.251 -38.020 1.00 26.73 180 GLU B C 1
ATOM 6711 O O . GLU B 1 185 ? -14.396 27.963 -38.622 1.00 28.94 180 GLU B O 1
ATOM 6723 N N . LYS B 1 186 ? -16.141 27.354 -37.347 1.00 25.94 181 LYS B N 1
ATOM 6724 C CA . LYS B 1 186 ? -15.718 25.963 -37.282 1.00 28.44 181 LYS B CA 1
ATOM 6725 C C . LYS B 1 186 ? -16.303 25.077 -38.371 1.00 27.88 181 LYS B C 1
ATOM 6726 O O . LYS B 1 186 ? -15.622 24.165 -38.851 1.00 30.46 181 LYS B O 1
ATOM 6745 N N . VAL B 1 187 ? -17.555 25.310 -38.779 1.00 24.58 182 VAL B N 1
ATOM 6746 C CA . VAL B 1 187 ? -18.187 24.395 -39.698 1.00 26.14 182 VAL B CA 1
ATOM 6747 C C . VAL B 1 187 ? -18.297 24.913 -41.135 1.00 25.22 182 VAL B C 1
ATOM 6748 O O . VAL B 1 187 ? -18.838 24.206 -41.991 1.00 26.50 182 VAL B O 1
ATOM 6761 N N . TYR B 1 188 ? -17.796 26.127 -41.385 1.00 22.00 183 TYR B N 1
ATOM 6762 C CA . TYR B 1 188 ? -17.608 26.662 -42.737 1.00 19.58 183 TYR B CA 1
ATOM 6763 C C . TYR B 1 188 ? -16.132 26.890 -43.001 1.00 22.20 183 TYR B C 1
ATOM 6764 O O . TYR B 1 188 ? -15.377 27.273 -42.094 1.00 23.29 183 TYR B O 1
ATOM 6782 N N . SER B 1 189 ? -15.699 26.745 -44.244 1.00 24.55 184 SER B N 1
ATOM 6783 C CA . SER B 1 189 ? -14.392 27.239 -44.602 1.00 25.19 184 SER B CA 1
ATOM 6784 C C . SER B 1 189 ? -14.452 28.612 -45.263 1.00 20.65 184 SER B C 1
ATOM 6785 O O . SER B 1 189 ? -13.505 29.387 -45.218 1.00 22.82 184 SER B O 1
ATOM 6793 N N . GLU B 1 190 ? -15.605 28.940 -45.845 1.00 20.35 185 GLU B N 1
ATOM 6794 C CA . GLU B 1 190 ? -15.846 30.257 -46.379 1.00 19.43 185 GLU B CA 1
ATOM 6795 C C . GLU B 1 190 ? -17.371 30.478 -46.459 1.00 19.59 185 GLU B C 1
ATOM 6796 O O . GLU B 1 190 ? -18.137 29.532 -46.472 1.00 20.19 185 GLU B O 1
ATOM 6808 N N . ILE B 1 191 ? -17.746 31.743 -46.542 1.00 19.28 186 ILE B N 1
ATOM 6809 C CA . ILE B 1 191 ? -19.156 32.126 -46.702 1.00 20.50 186 ILE B CA 1
ATOM 6810 C C . ILE B 1 191 ? -19.230 33.502 -47.323 1.00 19.82 186 ILE B C 1
ATOM 6811 O O . ILE B 1 191 ? -18.483 34.411 -47.011 1.00 20.97 186 ILE B O 1
ATOM 6827 N N . PRO B 1 192 ? -20.193 33.723 -48.244 1.00 21.76 187 PRO B N 1
ATOM 6828 C CA . PRO B 1 192 ? -20.295 35.087 -48.728 1.00 21.93 187 PRO B CA 1
ATOM 6829 C C . PRO B 1 192 ? -20.758 36.062 -47.648 1.00 19.75 187 PRO B C 1
ATOM 6830 O O . PRO B 1 192 ? -21.497 35.687 -46.722 1.00 19.65 187 PRO B O 1
ATOM 6841 N N . LEU B 1 193 ? -20.382 37.290 -47.822 1.00 21.00 188 LEU B N 1
ATOM 6842 C CA . LEU B 1 193 ? -20.661 38.333 -46.860 1.00 20.12 188 LEU B CA 1
ATOM 6843 C C . LEU B 1 193 ? -22.162 38.503 -46.657 1.00 16.89 188 LEU B C 1
ATOM 6844 O O . LEU B 1 193 ? -22.657 38.653 -45.504 1.00 17.70 188 LEU B O 1
ATOM 6860 N N . SER B 1 194 ? -22.923 38.501 -47.741 1.00 17.16 189 SER B N 1
ATOM 6861 C CA . SER B 1 194 ? -24.391 38.602 -47.587 1.00 17.79 189 SER B CA 1
ATOM 6862 C C . SER B 1 194 ? -24.979 37.490 -46.739 1.00 17.43 189 SER B C 1
ATOM 6863 O O . SER B 1 194 ? -25.734 37.765 -45.777 1.00 17.14 189 SER B O 1
ATOM 6871 N N . ASN B 1 195 ? -24.668 36.216 -47.006 1.00 17.24 190 ASN B N 1
ATOM 6872 C CA . ASN B 1 195 ? -25.138 35.106 -46.228 1.00 18.31 190 ASN B CA 1
ATOM 6873 C C . ASN B 1 195 ? -24.715 35.223 -44.761 1.00 16.65 190 ASN B C 1
ATOM 6874 O O . ASN B 1 195 ? -25.504 34.895 -43.860 1.00 18.31 190 ASN B O 1
ATOM 6885 N N . ALA B 1 196 ? -23.489 35.707 -44.534 1.00 16.48 191 ALA B N 1
ATOM 6886 C CA . ALA B 1 196 ? -23.016 35.798 -43.156 1.00 16.81 191 ALA B CA 1
ATOM 6887 C C . ALA B 1 196 ? -23.768 36.875 -42.405 1.00 15.00 191 ALA B C 1
ATOM 6888 O O . ALA B 1 196 ? -24.036 36.747 -41.210 1.00 16.50 191 ALA B O 1
ATOM 6895 N N . THR B 1 197 ? -24.119 37.947 -43.104 1.00 16.74 192 THR B N 1
ATOM 6896 C CA . THR B 1 197 ? -24.863 39.047 -42.495 1.00 16.07 192 THR B CA 1
ATOM 6897 C C . THR B 1 197 ? -26.234 38.519 -42.023 1.00 15.63 192 THR B C 1
ATOM 6898 O O . THR B 1 197 ? -26.672 38.824 -40.886 1.00 17.28 192 THR B O 1
ATOM 6909 N N A SER B 1 198 ? -26.937 37.773 -42.880 0.59 16.34 193 SER B N 1
ATOM 6910 N N B SER B 1 198 ? -26.894 37.715 -42.865 0.41 16.26 193 SER B N 1
ATOM 6911 C CA A SER B 1 198 ? -28.206 37.157 -42.460 0.59 18.35 193 SER B CA 1
ATOM 6912 C CA B SER B 1 198 ? -28.204 37.121 -42.539 0.41 18.12 193 SER B CA 1
ATOM 6913 C C A SER B 1 198 ? -27.997 36.268 -41.270 0.59 17.59 193 SER B C 1
ATOM 6914 C C B SER B 1 198 ? -28.133 36.084 -41.417 0.41 17.77 193 SER B C 1
ATOM 6915 O O A SER B 1 198 ? -28.660 36.440 -40.227 0.59 16.08 193 SER B O 1
ATOM 6916 O O B SER B 1 198 ? -29.043 35.937 -40.590 0.41 16.46 193 SER B O 1
ATOM 6931 N N . LEU B 1 199 ? -27.032 35.345 -41.388 1.00 17.91 194 LEU B N 1
ATOM 6932 C CA . LEU B 1 199 ? -26.794 34.322 -40.356 1.00 19.27 194 LEU B CA 1
ATOM 6933 C C . LEU B 1 199 ? -26.597 34.957 -38.997 1.00 19.05 194 LEU B C 1
ATOM 6934 O O . LEU B 1 199 ? -27.083 34.437 -37.980 1.00 21.82 194 LEU B O 1
ATOM 6951 N N . LEU B 1 200 ? -25.865 36.058 -38.982 1.00 18.32 195 LEU B N 1
ATOM 6952 C CA . LEU B 1 200 ? -25.442 36.715 -37.751 1.00 18.86 195 LEU B CA 1
ATOM 6953 C C . LEU B 1 200 ? -26.474 37.765 -37.279 1.00 18.34 195 LEU B C 1
ATOM 6954 O O . LEU B 1 200 ? -26.235 38.468 -36.269 1.00 20.94 195 LEU B O 1
ATOM 6970 N N . TYR B 1 201 ? -27.610 37.878 -37.979 1.00 20.03 196 TYR B N 1
ATOM 6971 C CA . TYR B 1 201 ? -28.630 38.891 -37.669 1.00 22.62 196 TYR B CA 1
ATOM 6972 C C . TYR B 1 201 ? -28.018 40.286 -37.572 1.00 22.16 196 TYR B C 1
ATOM 6973 O O . TYR B 1 201 ? -28.326 41.072 -36.651 1.00 24.70 196 TYR B O 1
ATOM 6991 N N . LEU B 1 202 ? -27.140 40.641 -38.518 1.00 18.94 197 LEU B N 1
ATOM 6992 C CA . LEU B 1 202 ? -26.602 41.938 -38.600 1.00 17.43 197 LEU B CA 1
ATOM 6993 C C . LEU B 1 202 ? -27.385 42.731 -39.635 1.00 18.45 197 LEU B C 1
ATOM 6994 O O . LEU B 1 202 ? -28.045 42.135 -40.516 1.00 19.53 197 LEU B O 1
ATOM 7010 N N . GLU B 1 203 ? -27.297 44.045 -39.559 1.00 19.95 198 GLU B N 1
ATOM 7011 C CA . GLU B 1 203 ? -28.229 44.843 -40.351 1.00 20.44 198 GLU B CA 1
ATOM 7012 C C . GLU B 1 203 ? -27.788 45.019 -41.771 1.00 20.34 198 GLU B C 1
ATOM 7013 O O . GLU B 1 203 ? -28.635 45.262 -42.658 1.00 21.45 198 GLU B O 1
ATOM 7025 N N . ASN B 1 204 ? -26.489 44.957 -42.005 1.00 17.95 199 ASN B N 1
ATOM 7026 C CA . ASN B 1 204 ? -25.942 45.156 -43.346 1.00 16.59 199 ASN B CA 1
ATOM 7027 C C . ASN B 1 204 ? -24.512 44.636 -43.404 1.00 16.33 199 ASN B C 1
ATOM 7028 O O . ASN B 1 204 ? -23.930 44.282 -42.374 1.00 17.41 199 ASN B O 1
ATOM 7039 N N . THR B 1 205 ? -23.934 44.566 -44.593 1.00 16.97 200 THR B N 1
ATOM 7040 C CA . THR B 1 205 ? -22.641 43.883 -44.728 1.00 16.39 200 THR B CA 1
ATOM 7041 C C . THR B 1 205 ? -21.503 44.694 -44.107 1.00 17.94 200 THR B C 1
ATOM 7042 O O . THR B 1 205 ? -20.491 44.110 -43.747 1.00 18.26 200 THR B O 1
ATOM 7053 N N A LYS B 1 206 ? -21.735 45.985 -43.936 0.49 18.59 201 LYS B N 1
ATOM 7054 N N B LYS B 1 206 ? -21.642 46.013 -43.974 0.51 17.99 201 LYS B N 1
ATOM 7055 C CA A LYS B 1 206 ? -20.747 46.874 -43.389 0.49 20.50 201 LYS B CA 1
ATOM 7056 C CA B LYS B 1 206 ? -20.591 46.781 -43.316 0.51 18.70 201 LYS B CA 1
ATOM 7057 C C A LYS B 1 206 ? -20.570 46.517 -41.895 0.49 19.61 201 LYS B C 1
ATOM 7058 C C B LYS B 1 206 ? -20.521 46.367 -41.850 0.51 19.21 201 LYS B C 1
ATOM 7059 O O A LYS B 1 206 ? -19.436 46.533 -41.376 0.49 20.57 201 LYS B O 1
ATOM 7060 O O B LYS B 1 206 ? -19.433 46.245 -41.271 0.51 21.24 201 LYS B O 1
ATOM 7097 N N . GLU B 1 207 ? -21.666 46.146 -41.222 1.00 19.14 202 GLU B N 1
ATOM 7098 C CA . GLU B 1 207 ? -21.616 45.635 -39.847 1.00 18.49 202 GLU B CA 1
ATOM 7099 C C . GLU B 1 207 ? -20.860 44.323 -39.755 1.00 18.40 202 GLU B C 1
ATOM 7100 O O . GLU B 1 207 ? -20.081 44.081 -38.816 1.00 19.89 202 GLU B O 1
ATOM 7113 N N . THR B 1 208 ? -21.035 43.441 -40.736 1.00 18.10 203 THR B N 1
ATOM 7114 C CA . THR B 1 208 ? -20.388 42.189 -40.761 1.00 17.18 203 THR B CA 1
ATOM 7115 C C . THR B 1 208 ? -18.860 42.365 -40.938 1.00 17.82 203 THR B C 1
ATOM 7116 O O . THR B 1 208 ? -18.085 41.610 -40.321 1.00 18.99 203 THR B O 1
ATOM 7127 N N . GLU B 1 209 ? -18.448 43.309 -41.759 1.00 17.88 204 GLU B N 1
ATOM 7128 C CA . GLU B 1 209 ? -17.033 43.611 -41.966 1.00 20.58 204 GLU B CA 1
ATOM 7129 C C . GLU B 1 209 ? -16.398 43.985 -40.634 1.00 22.35 204 GLU B C 1
ATOM 7130 O O . GLU B 1 209 ? -15.276 43.551 -40.337 1.00 22.30 204 GLU B O 1
ATOM 7142 N N . LYS B 1 210 ? -17.133 44.747 -39.839 1.00 21.35 205 LYS B N 1
ATOM 7143 C CA . LYS B 1 210 ? -16.595 45.122 -38.502 1.00 24.79 205 LYS B CA 1
ATOM 7144 C C . LYS B 1 210 ? -16.418 43.924 -37.617 1.00 22.21 205 LYS B C 1
ATOM 7145 O O . LYS B 1 210 ? -15.385 43.790 -36.955 1.00 25.27 205 LYS B O 1
ATOM 7164 N N . LEU B 1 211 ? -17.399 43.026 -37.555 1.00 21.75 206 LEU B N 1
ATOM 7165 C CA . LEU B 1 211 ? -17.293 41.833 -36.760 1.00 23.09 206 LEU B CA 1
ATOM 7166 C C . LEU B 1 211 ? -16.179 40.915 -37.257 1.00 22.15 206 LEU B C 1
ATOM 7167 O O . LEU B 1 211 ? -15.477 40.267 -36.489 1.00 22.58 206 LEU B O 1
ATOM 7183 N N . ALA B 1 212 ? -16.045 40.827 -38.587 1.00 21.72 207 ALA B N 1
ATOM 7184 C CA . ALA B 1 212 ? -14.991 40.010 -39.148 1.00 23.31 207 ALA B CA 1
ATOM 7185 C C . ALA B 1 212 ? -13.610 40.503 -38.673 1.00 25.58 207 ALA B C 1
ATOM 7186 O O . ALA B 1 212 ? -12.740 39.674 -38.364 1.00 26.24 207 ALA B O 1
ATOM 7193 N N . GLU B 1 213 ? -13.421 41.812 -38.663 1.00 28.12 208 GLU B N 1
ATOM 7194 C CA . GLU B 1 213 ? -12.141 42.374 -38.228 1.00 29.58 208 GLU B CA 1
ATOM 7195 C C . GLU B 1 213 ? -11.954 42.009 -36.752 1.00 29.68 208 GLU B C 1
ATOM 7196 O O . GLU B 1 213 ? -10.887 41.550 -36.349 1.00 31.09 208 GLU B O 1
ATOM 7208 N N . GLU B 1 214 ? -12.988 42.192 -35.949 1.00 29.87 209 GLU B N 1
ATOM 7209 C CA . GLU B 1 214 ? -12.884 41.866 -34.518 1.00 31.74 209 GLU B CA 1
ATOM 7210 C C . GLU B 1 214 ? -12.433 40.425 -34.284 1.00 28.83 209 GLU B C 1
ATOM 7211 O O . GLU B 1 214 ? -11.648 40.138 -33.364 1.00 32.06 209 GLU B O 1
ATOM 7223 N N . ARG B 1 215 ? -12.981 39.492 -35.058 1.00 28.84 210 ARG B N 1
ATOM 7224 C CA . ARG B 1 215 ? -12.736 38.060 -34.915 1.00 29.41 210 ARG B CA 1
ATOM 7225 C C . ARG B 1 215 ? -11.528 37.480 -35.665 1.00 31.05 210 ARG B C 1
ATOM 7226 O O . ARG B 1 215 ? -11.274 36.286 -35.593 1.00 32.36 210 ARG B O 1
ATOM 7247 N N . GLY B 1 216 ? -10.832 38.304 -36.423 1.00 29.53 211 GLY B N 1
ATOM 7248 C CA . GLY B 1 216 ? -9.698 37.842 -37.209 1.00 30.51 211 GLY B CA 1
ATOM 7249 C C . GLY B 1 216 ? -10.005 37.089 -38.488 1.00 29.60 211 GLY B C 1
ATOM 7250 O O . GLY B 1 216 ? -9.193 36.329 -39.006 1.00 31.26 211 GLY B O 1
ATOM 7254 N N . TRP B 1 217 ? -11.196 37.326 -39.030 1.00 27.05 212 TRP B N 1
ATOM 7255 C CA . TRP B 1 217 ? -11.585 36.713 -40.297 1.00 25.00 212 TRP B CA 1
ATOM 7256 C C . TRP B 1 217 ? -11.095 37.538 -41.457 1.00 25.92 212 TRP B C 1
ATOM 7257 O O . TRP B 1 217 ? -11.198 38.751 -41.462 1.00 31.62 212 TRP B O 1
ATOM 7278 N N . ASP B 1 218 ? -10.570 36.884 -42.479 1.00 26.63 213 ASP B N 1
ATOM 7279 C CA . ASP B 1 218 ? -10.199 37.612 -43.680 1.00 25.33 213 ASP B CA 1
ATOM 7280 C C . ASP B 1 218 ? -11.337 37.658 -44.696 1.00 23.67 213 ASP B C 1
ATOM 7281 O O . ASP B 1 218 ? -12.073 36.701 -44.799 1.00 24.32 213 ASP B O 1
ATOM 7290 N N . ILE B 1 219 ? -11.492 38.790 -45.380 1.00 24.02 214 ILE B N 1
ATOM 7291 C CA . ILE B 1 219 ? -12.486 38.989 -46.389 1.00 24.51 214 ILE B CA 1
ATOM 7292 C C . ILE B 1 219 ? -11.764 39.359 -47.692 1.00 25.75 214 ILE B C 1
ATOM 7293 O O . ILE B 1 219 ? -10.917 40.239 -47.701 1.00 28.88 214 ILE B O 1
ATOM 7309 N N . ARG B 1 220 ? -12.116 38.666 -48.755 1.00 24.67 215 ARG B N 1
ATOM 7310 C CA . ARG B 1 220 ? -11.591 38.948 -50.087 1.00 25.31 215 ARG B CA 1
ATOM 7311 C C . ARG B 1 220 ? -12.727 38.836 -51.098 1.00 25.36 215 ARG B C 1
ATOM 7312 O O . ARG B 1 220 ? -13.419 37.829 -51.155 1.00 24.53 215 ARG B O 1
ATOM 7333 N N . ASP B 1 221 ? -12.903 39.887 -51.904 1.00 28.41 216 ASP B N 1
ATOM 7334 C CA . ASP B 1 221 ? -13.950 39.918 -52.941 1.00 31.31 216 ASP B CA 1
ATOM 7335 C C . ASP B 1 221 ? -15.315 39.446 -52.447 1.00 28.24 216 ASP B C 1
ATOM 7336 O O . ASP B 1 221 ? -15.962 38.593 -53.050 1.00 29.42 216 ASP B O 1
ATOM 7345 N N . GLY B 1 222 ? -15.703 39.980 -51.296 1.00 28.54 217 GLY B N 1
ATOM 7346 C CA . GLY B 1 222 ? -17.028 39.735 -50.739 1.00 28.24 217 GLY B CA 1
ATOM 7347 C C . GLY B 1 222 ? -17.269 38.356 -50.118 1.00 25.64 217 GLY B C 1
ATOM 7348 O O . GLY B 1 222 ? -18.412 37.895 -49.946 1.00 28.36 217 GLY B O 1
ATOM 7352 N N . VAL B 1 223 ? -16.176 37.659 -49.817 1.00 24.98 218 VAL B N 1
ATOM 7353 C CA . VAL B 1 223 ? -16.250 36.336 -49.235 1.00 22.86 218 VAL B CA 1
ATOM 7354 C C . VAL B 1 223 ? -15.421 36.323 -47.964 1.00 21.38 218 VAL B C 1
ATOM 7355 O O . VAL B 1 223 ? -14.308 36.847 -47.924 1.00 21.85 218 VAL B O 1
ATOM 7368 N N . ILE B 1 224 ? -15.996 35.755 -46.918 1.00 19.09 219 ILE B N 1
ATOM 7369 C CA . ILE B 1 224 ? -15.270 35.600 -45.666 1.00 17.95 219 ILE B CA 1
ATOM 7370 C C . ILE B 1 224 ? -14.634 34.216 -45.676 1.00 18.83 219 ILE B C 1
ATOM 7371 O O . ILE B 1 224 ? -15.253 33.242 -46.035 1.00 18.42 219 ILE B O 1
ATOM 7387 N N . TYR B 1 225 ? -13.364 34.165 -45.237 1.00 18.22 220 TYR B N 1
ATOM 7388 C CA . TYR B 1 225 ? -12.584 32.956 -45.184 1.00 19.27 220 TYR B CA 1
ATOM 7389 C C . TYR B 1 225 ? -12.240 32.728 -43.724 1.00 22.09 220 TYR B C 1
ATOM 7390 O O . TYR B 1 225 ? -11.706 33.582 -43.065 1.00 23.94 220 TYR B O 1
ATOM 7408 N N . PHE B 1 226 ? -12.505 31.541 -43.252 1.00 24.32 221 PHE B N 1
ATOM 7409 C CA . PHE B 1 226 ? -12.336 31.284 -41.818 1.00 28.53 221 PHE B CA 1
ATOM 7410 C C . PHE B 1 226 ? -10.981 30.676 -41.589 1.00 32.74 221 PHE B C 1
ATOM 7411 O O . PHE B 1 226 ? -10.604 29.763 -42.351 1.00 35.64 221 PHE B O 1
ATOM 7428 N N . PRO B 1 227 ? -10.267 31.153 -40.527 1.00 37.53 222 PRO B N 1
ATOM 7429 C CA . PRO B 1 227 ? -8.909 30.674 -40.238 1.00 41.07 222 PRO B CA 1
ATOM 7430 C C . PRO B 1 227 ? -8.961 29.177 -40.068 1.00 43.16 222 PRO B C 1
ATOM 7431 O O . PRO B 1 227 ? -9.854 28.738 -39.367 1.00 42.75 222 PRO B O 1
ATOM 7442 N N . LYS B 1 228 ? -8.062 28.416 -40.686 1.00 45.06 223 LYS B N 1
ATOM 7443 C CA . LYS B 1 228 ? -8.058 26.960 -40.525 1.00 49.86 223 LYS B CA 1
ATOM 7444 C C . LYS B 1 228 ? -6.677 26.391 -40.170 1.00 53.64 223 LYS B C 1
ATOM 7445 O O . LYS B 1 228 ? -5.785 27.124 -39.741 1.00 48.93 223 LYS B O 1
ATOM 7464 N N . GLU B 1 229 ? -6.557 25.075 -40.368 1.00 59.16 224 GLU B N 1
ATOM 7465 C CA . GLU B 1 229 ? -5.397 24.245 -40.021 1.00 63.28 224 GLU B CA 1
ATOM 7466 C C . GLU B 1 229 ? -4.351 24.920 -39.146 1.00 64.61 224 GLU B C 1
ATOM 7467 O O . GLU B 1 229 ? -4.204 24.557 -37.974 1.00 65.00 224 GLU B O 1
#

Organism: Schizosaccharomyces pombe (strain 972 / ATCC 24843) (NCBI:txid284812)

Secondary structure (DSSP, 8-state):
-TT-TT----SHHHHHHHHTT-HHHHHHHHHHHHHHHHHTT-SS--S-HHHHHHHHHHHHHHHHHHHHTT-HHHHHHHHHHHHHHHSS-PPPPTTHHHHHHHHHHHHHHTT-HHHHHHHHHH-S-TTHHHH-HHHHHHHHHHHHHHTT-HHHHHHHHHT---GGGHHHHHHHHHHHHHHHHHHHHHH-SEEEHHHHHHHTT-SSHHHHHHHHHHHT-EEETTEEE--/--HHHHHHHHTT-HHHHHHHHHHHHHHHHHTT-SS--S-HHHHHHHHHHHHHHHHHHHHTT-HHHHHHHHHHHHHHHSS-PPPPTTHHHHHHHHHHHHHHTT-HHHHHHHHHT-S-TTHHHH-HHHHHHHHHHHHHHTT-HHHHHHHHHH---GGGHHHHHHHHHHHHHHHHHHHHHH-SEEEHHHHHHHTT-SSHHHHHHHHHHHT-EEETTEEE----

GO terms:
  GO:0034399 nuclear periphery (C, IDA)
  GO:0000785 chromatin (C, IDA)
  GO:0008541 proteasome regulatory particle, lid subcomplex (C, IDA)
  GO:0043161 proteasome-mediated ubiquitin-dependent protein catabolic process (P, IGI)
  GO:0005634 nucleus (C, HDA)
  GO:0005829 cytosol (C, HDA)
  GO:0005515 protein binding (F, IPI)

Foldseek 3Di:
DLQDDVDPDACPVLVVCVVVVVLVVNVVSLVVVVVVCVVVVQLAADPSQSSVVRNLVSLLSQLQSCLSVVHVVSNVVSLVSNVNSQQDDHDDDPRVLVSLLLVLLVCVLVVVVVVSVVSQVSRPDNCSCPPRPSNVLSVVLSVCVVVLVLVVNVVSLVPPPDVSSVSSSVSNLVSSLVVLVVVCLVPDQKDFLVVNCVSSVHDDSVVSVVVCVVQVWDDDPRMTGHD/DCPVLVVCVVVVVLVVNVVVLVVVVVVCVVVVQLAADPPQVSVVSNLVSLLSQLQSCLSVVPVVSNVVSLVSNVNSQLDDHDDDPSPLVSLLVVLLVCVLVVVVVVSVVSQVSRPDNCSCPPRPSNVLSVVLSVCVVVVVVVVLLVSLVPPPDPSSVVSSVSNLVVSLVVQVVVPLPPDQKDFLVVNCVSSSHDDSVVVVVVCVVVVWDDDPRMTGHDDD

CATH classification: 1.25.40.990

InterPro domains:
  IPR000717 Proteasome component (PCI) domain [PS50250] (65-237)
  IPR006746 26S proteasome non-ATPase regulatory subunit Rpn12 [PTHR12387] (6-270)
  IPR033464 CSN8/PSMD8/EIF3K [PF10075] (91-224)